Protein AF-A0A915NLL9-F1 (afdb_monomer_lite)

pLDDT: mean 77.81, std 23.61, range [23.92, 98.62]

Structure (mmCIF, N/CA/C/O backbone):
data_AF-A0A915NLL9-F1
#
_entry.id   AF-A0A915NLL9-F1
#
loop_
_atom_site.group_PDB
_atom_site.id
_atom_site.type_symbol
_atom_site.label_atom_id
_atom_site.label_alt_id
_atom_site.label_comp_id
_atom_site.label_asym_id
_atom_site.label_entity_id
_atom_site.label_seq_id
_atom_site.pdbx_PDB_ins_code
_atom_site.Cartn_x
_atom_site.Cartn_y
_atom_site.Cartn_z
_atom_site.occupancy
_atom_site.B_iso_or_equiv
_atom_site.auth_seq_id
_atom_site.auth_comp_id
_atom_site.auth_asym_id
_atom_site.auth_atom_id
_atom_site.pdbx_PDB_model_num
ATOM 1 N N . MET A 1 1 ? -22.994 4.790 -4.830 1.00 31.86 1 MET A N 1
ATOM 2 C CA . MET A 1 1 ? -24.290 5.091 -5.471 1.00 31.86 1 MET A CA 1
ATOM 3 C C . MET A 1 1 ? -25.435 4.976 -4.451 1.00 31.86 1 MET A C 1
ATOM 5 O O . MET A 1 1 ? -25.634 3.902 -3.894 1.00 31.86 1 MET A O 1
ATOM 9 N N . HIS A 1 2 ? -26.167 6.052 -4.128 1.00 30.44 2 HIS A N 1
ATOM 10 C CA . HIS A 1 2 ? -27.391 5.941 -3.313 1.00 30.44 2 HIS A CA 1
ATOM 11 C C . HIS A 1 2 ? -28.556 5.554 -4.231 1.00 30.44 2 HIS A C 1
ATOM 13 O O . HIS A 1 2 ? -29.326 6.397 -4.678 1.00 30.44 2 HIS A O 1
ATOM 19 N N . LEU A 1 3 ? -28.643 4.265 -4.561 1.00 40.38 3 LEU A N 1
ATOM 20 C CA . LEU A 1 3 ? -29.775 3.750 -5.322 1.00 40.38 3 LEU A CA 1
ATOM 21 C C . LEU A 1 3 ? -31.042 3.828 -4.454 1.00 40.38 3 LEU A C 1
ATOM 23 O O . LEU A 1 3 ? -30.999 3.442 -3.277 1.00 40.38 3 LEU A O 1
ATOM 27 N N . PRO A 1 4 ? -32.177 4.301 -4.995 1.00 40.59 4 PRO A N 1
ATOM 28 C CA . PRO A 1 4 ? -33.459 4.158 -4.331 1.00 40.59 4 PRO A CA 1
ATOM 29 C C . PRO A 1 4 ? -33.800 2.663 -4.301 1.00 40.59 4 PRO A C 1
ATOM 31 O O . PRO A 1 4 ? -34.343 2.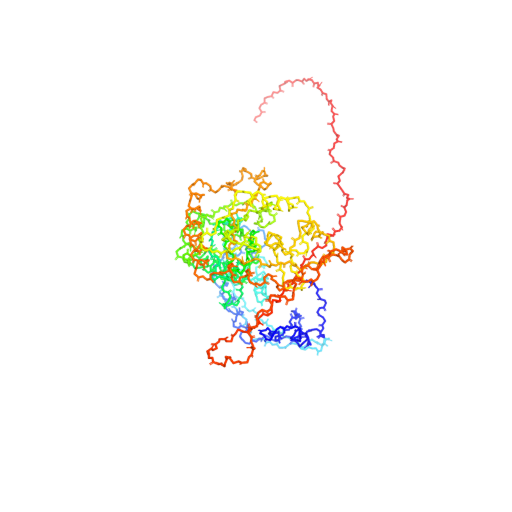111 -5.248 1.00 40.59 4 PRO A O 1
ATOM 34 N N . MET A 1 5 ? -33.423 1.988 -3.214 1.00 51.41 5 MET A N 1
ATOM 35 C CA . MET A 1 5 ? -33.757 0.583 -2.975 1.00 51.41 5 MET A CA 1
ATOM 36 C C . MET A 1 5 ? -35.245 0.470 -2.641 1.00 51.41 5 MET A C 1
ATOM 38 O O . MET A 1 5 ? -35.632 0.443 -1.468 1.00 51.41 5 MET A O 1
ATOM 42 N N . ASP A 1 6 ? -36.093 0.500 -3.661 1.00 63.72 6 ASP A N 1
ATOM 43 C CA . ASP A 1 6 ? -37.508 0.182 -3.520 1.00 63.72 6 ASP A CA 1
ATOM 44 C C . ASP A 1 6 ? -37.717 -1.316 -3.221 1.00 63.72 6 ASP A C 1
ATOM 46 O O . ASP A 1 6 ? -36.783 -2.121 -3.243 1.00 63.72 6 ASP A O 1
ATOM 50 N N . GLN A 1 7 ? -38.946 -1.687 -2.856 1.00 59.84 7 GLN A N 1
ATOM 51 C CA . GLN A 1 7 ? -39.270 -3.061 -2.461 1.00 59.84 7 GLN A CA 1
ATOM 52 C C . GLN A 1 7 ? -39.053 -4.056 -3.613 1.00 59.84 7 GLN A C 1
ATOM 54 O O . GLN A 1 7 ? -38.613 -5.178 -3.385 1.00 59.84 7 GLN A O 1
ATOM 59 N N . ASN A 1 8 ? -39.271 -3.616 -4.854 1.00 70.31 8 ASN A N 1
ATOM 60 C CA . ASN A 1 8 ? -39.082 -4.439 -6.042 1.00 70.31 8 ASN A CA 1
ATOM 61 C C . ASN A 1 8 ? -37.606 -4.828 -6.226 1.00 70.31 8 ASN A C 1
ATOM 63 O O . ASN A 1 8 ? -37.298 -5.981 -6.519 1.00 70.31 8 ASN A O 1
ATOM 67 N N . PHE A 1 9 ? -36.685 -3.895 -5.978 1.00 68.00 9 PHE A N 1
ATOM 68 C CA . PHE A 1 9 ? -35.252 -4.177 -6.008 1.00 68.00 9 PHE A CA 1
ATOM 69 C C . PHE A 1 9 ? -34.783 -5.035 -4.822 1.00 68.00 9 PHE A C 1
ATOM 71 O O . PHE A 1 9 ? -33.809 -5.763 -4.942 1.00 68.00 9 PHE A O 1
ATOM 78 N N . ILE A 1 10 ? -35.459 -5.012 -3.674 1.00 62.59 10 ILE A N 1
ATOM 79 C CA . ILE A 1 10 ? -35.134 -5.916 -2.554 1.00 62.59 10 ILE A CA 1
ATOM 80 C C . ILE A 1 10 ? -35.550 -7.354 -2.882 1.00 62.59 10 ILE A C 1
ATOM 82 O O . ILE A 1 10 ? -34.771 -8.284 -2.670 1.00 62.59 10 ILE A O 1
ATOM 86 N N . ASP A 1 11 ? -36.760 -7.521 -3.416 1.00 68.69 11 ASP A N 1
ATOM 87 C CA . ASP A 1 11 ? -37.359 -8.835 -3.654 1.00 68.69 11 ASP A CA 1
ATOM 88 C C . ASP A 1 11 ? -36.765 -9.515 -4.895 1.00 68.69 11 ASP A C 1
ATOM 90 O O . ASP A 1 11 ? -36.474 -10.710 -4.875 1.00 68.69 11 ASP A O 1
ATOM 94 N N . ASN A 1 12 ? -36.523 -8.743 -5.958 1.00 74.44 12 ASN A N 1
ATOM 95 C CA . ASN A 1 12 ? -36.047 -9.258 -7.243 1.00 74.44 12 ASN A CA 1
ATOM 96 C C . ASN A 1 12 ? -34.584 -8.905 -7.537 1.00 74.44 12 ASN A C 1
ATOM 98 O O . ASN A 1 12 ? -33.993 -9.469 -8.456 1.00 74.44 12 ASN A O 1
ATOM 102 N N . GLY A 1 13 ? -33.972 -8.006 -6.759 1.00 71.81 13 GLY A N 1
ATOM 103 C CA . GLY A 1 13 ? -32.576 -7.597 -6.927 1.00 71.81 13 GLY A CA 1
ATOM 104 C C . GLY A 1 13 ? -31.578 -8.743 -6.858 1.00 71.81 13 GLY A C 1
ATOM 105 O O . GLY A 1 13 ? -30.691 -8.758 -7.697 1.00 71.81 13 GLY A O 1
ATOM 106 N N . PRO A 1 14 ? -31.703 -9.738 -5.957 1.00 75.44 14 PRO A N 1
ATOM 107 C CA . PRO A 1 14 ? -30.828 -10.909 -5.982 1.00 75.44 14 PRO A CA 1
ATOM 108 C C . PRO A 1 14 ? -30.837 -11.611 -7.341 1.00 75.44 14 PRO A C 1
ATOM 110 O O . PRO A 1 14 ? -29.780 -11.867 -7.901 1.00 75.44 14 PRO A O 1
ATOM 113 N N . ALA A 1 15 ? -32.019 -11.852 -7.914 1.00 75.94 15 ALA A N 1
ATOM 114 C CA . ALA A 1 15 ? -32.149 -12.487 -9.222 1.00 75.94 15 ALA A CA 1
ATOM 115 C C . ALA A 1 15 ? -31.612 -11.591 -10.353 1.00 75.94 15 ALA A C 1
ATOM 117 O O . ALA A 1 15 ? -30.851 -12.068 -11.185 1.00 75.94 15 ALA A O 1
ATOM 118 N N . LEU A 1 16 ? -31.943 -10.295 -10.346 1.00 75.56 16 LEU A N 1
ATOM 119 C CA . LEU A 1 16 ? -31.490 -9.308 -11.342 1.00 75.56 16 LEU A CA 1
ATOM 120 C C . LEU A 1 16 ? -29.976 -9.040 -11.295 1.00 75.56 16 LEU A C 1
ATOM 122 O O . LEU A 1 16 ? -29.341 -8.772 -12.315 1.00 75.56 16 LEU A O 1
ATOM 126 N N . LEU A 1 17 ? -29.382 -9.090 -10.106 1.00 70.38 17 LEU A N 1
ATOM 127 C CA . LEU A 1 17 ? -27.941 -8.961 -9.930 1.00 70.38 17 LEU A CA 1
ATOM 128 C C . LEU A 1 17 ? -27.253 -10.261 -10.341 1.00 70.38 17 LEU A C 1
ATOM 130 O O . LEU A 1 17 ? -26.280 -10.204 -11.078 1.00 70.38 17 LEU A O 1
ATOM 134 N N . ASN A 1 18 ? -27.798 -11.423 -9.973 1.00 77.94 18 ASN A N 1
ATOM 135 C CA . ASN A 1 18 ? -27.244 -12.721 -10.370 1.00 77.94 18 ASN A CA 1
ATOM 136 C C . ASN A 1 18 ? -27.312 -12.987 -11.878 1.00 77.94 18 ASN A C 1
ATOM 138 O O . ASN A 1 18 ? -26.522 -13.779 -12.367 1.00 77.94 18 ASN A O 1
ATOM 142 N N . THR A 1 19 ? -28.205 -12.339 -12.635 1.00 79.69 19 THR A N 1
ATOM 143 C CA . THR A 1 19 ? -28.173 -12.418 -14.110 1.00 79.69 19 THR A CA 1
ATOM 144 C C . THR A 1 19 ? -27.025 -11.627 -14.734 1.00 79.69 19 THR A C 1
ATOM 146 O O . THR A 1 19 ? -26.742 -11.801 -15.913 1.00 79.69 19 THR A O 1
ATOM 149 N N . SER A 1 20 ? -26.403 -10.735 -13.964 1.00 69.81 20 SER A N 1
ATOM 150 C CA . SER A 1 20 ? -25.378 -9.794 -14.429 1.00 69.81 20 SER A CA 1
ATOM 151 C C . SER A 1 20 ? -24.017 -10.036 -13.763 1.00 69.81 20 SER A C 1
ATOM 153 O O . SER A 1 20 ? -23.067 -9.304 -14.030 1.00 69.81 20 SER A O 1
ATOM 155 N N . LEU A 1 21 ? -23.933 -11.027 -12.869 1.00 62.31 21 LEU A N 1
ATOM 156 C CA . LEU A 1 21 ? -22.743 -11.387 -12.105 1.00 62.31 21 LEU A CA 1
ATOM 157 C C . LEU A 1 21 ? -22.202 -12.751 -12.582 1.00 62.31 21 LEU A C 1
ATOM 159 O O . LEU A 1 21 ? -22.997 -13.607 -12.965 1.00 62.31 21 LEU A O 1
ATOM 163 N N . PRO A 1 22 ? -20.875 -12.961 -12.556 1.00 72.81 22 PRO A N 1
ATOM 164 C CA . PRO A 1 22 ? -20.223 -14.235 -12.829 1.00 72.81 22 PRO A CA 1
ATOM 165 C C . PRO A 1 22 ? -20.751 -15.367 -11.950 1.00 72.81 22 PRO A C 1
ATOM 167 O O . PRO A 1 22 ? -21.199 -15.134 -10.825 1.00 72.81 22 PRO A O 1
ATOM 170 N N . GLU A 1 23 ? -20.660 -16.602 -12.449 1.00 71.75 23 GLU A N 1
ATOM 171 C CA . GLU A 1 23 ? -21.231 -17.795 -11.803 1.00 71.75 23 GLU A CA 1
ATOM 172 C C . GLU A 1 23 ? -20.678 -18.069 -10.391 1.00 71.75 23 GLU A C 1
ATOM 174 O O . GLU A 1 23 ? -21.348 -18.703 -9.574 1.00 71.75 23 GLU A O 1
ATOM 179 N N . ASP A 1 24 ? -19.491 -17.556 -10.060 1.00 67.88 24 ASP A N 1
ATOM 180 C CA . ASP A 1 24 ? -18.866 -17.691 -8.743 1.00 67.88 24 ASP A CA 1
ATOM 181 C C . ASP A 1 24 ? -19.357 -16.653 -7.711 1.00 67.88 24 ASP A C 1
ATOM 183 O O . ASP A 1 24 ? -19.088 -16.792 -6.511 1.00 67.88 24 ASP A O 1
ATOM 187 N N . ILE A 1 25 ? -20.128 -15.643 -8.135 1.00 45.41 25 ILE A N 1
ATOM 188 C CA . ILE A 1 25 ? -20.710 -14.616 -7.266 1.00 45.41 25 ILE A CA 1
ATOM 189 C C . ILE A 1 25 ? -22.231 -14.734 -7.265 1.00 45.41 25 ILE A C 1
ATOM 191 O O . ILE A 1 25 ? -22.941 -14.171 -8.095 1.00 45.41 25 ILE A O 1
ATOM 195 N N . HIS A 1 26 ? -22.749 -15.379 -6.221 1.00 65.38 26 HIS A N 1
ATOM 196 C CA . HIS A 1 26 ? -24.176 -15.374 -5.938 1.00 65.38 26 HIS A CA 1
ATOM 197 C C . HIS A 1 26 ? -24.553 -14.353 -4.866 1.00 65.38 26 HIS A C 1
ATOM 199 O O . HIS A 1 26 ? -24.252 -14.478 -3.676 1.00 65.38 26 HIS A O 1
ATOM 205 N N . VAL A 1 27 ? -25.304 -13.343 -5.291 1.00 55.91 27 VAL A N 1
ATOM 206 C CA . VAL A 1 27 ? -26.089 -12.480 -4.419 1.00 55.91 27 VAL A CA 1
ATOM 207 C C . VAL A 1 27 ? -27.308 -13.269 -3.969 1.00 55.91 27 VAL A C 1
ATOM 209 O O . VAL A 1 27 ? -28.311 -13.381 -4.665 1.00 55.91 27 VAL A O 1
ATOM 212 N N . PHE A 1 28 ? -27.225 -13.826 -2.767 1.00 61.91 28 PHE A N 1
ATOM 213 C CA . PHE A 1 28 ? -28.341 -14.555 -2.161 1.00 61.91 28 PHE A CA 1
ATOM 214 C C . PHE A 1 28 ? -29.433 -13.624 -1.617 1.00 61.91 28 PHE A C 1
ATOM 216 O O . PHE A 1 28 ? -30.575 -14.043 -1.451 1.00 61.91 28 PHE A O 1
ATOM 223 N N . ALA A 1 29 ? -29.092 -12.369 -1.299 1.00 53.78 29 ALA A N 1
ATOM 224 C CA . ALA A 1 29 ? -30.0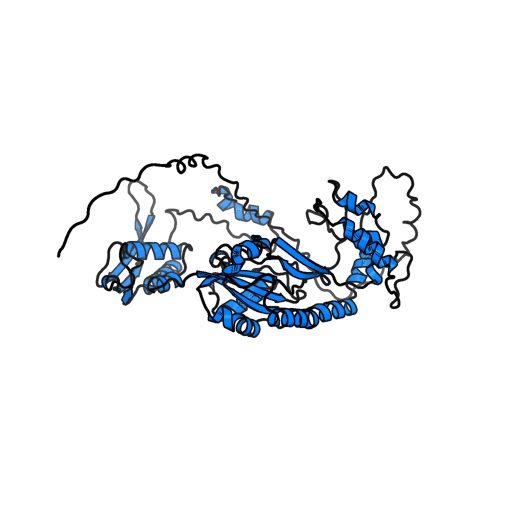41 -11.380 -0.799 1.00 53.78 29 ALA A CA 1
ATOM 225 C C . ALA A 1 29 ? -29.515 -9.947 -0.965 1.00 53.78 29 ALA A C 1
ATOM 227 O O . ALA A 1 29 ? -28.368 -9.656 -0.630 1.00 53.78 29 ALA A O 1
ATOM 228 N N . VAL A 1 30 ? -30.398 -9.031 -1.362 1.00 49.78 30 VAL A N 1
ATOM 229 C CA . VAL A 1 30 ? -30.189 -7.585 -1.293 1.00 49.78 30 VAL A CA 1
ATOM 230 C C . VAL A 1 30 ? -30.987 -7.104 -0.093 1.00 49.78 30 VAL A C 1
ATOM 232 O O . VAL A 1 30 ? -32.208 -7.209 -0.068 1.00 49.78 30 VAL A O 1
ATOM 235 N N . ARG A 1 31 ? -30.314 -6.627 0.957 1.00 50.94 31 ARG A N 1
ATOM 236 C CA . ARG A 1 31 ? -31.000 -6.162 2.168 1.00 50.94 31 ARG A CA 1
ATOM 237 C C . ARG A 1 31 ? -30.916 -4.655 2.272 1.00 50.94 31 ARG A C 1
ATOM 239 O O . ARG A 1 31 ? -29.874 -4.102 2.612 1.00 50.94 31 ARG A O 1
ATOM 246 N N . ARG A 1 32 ? -32.052 -3.986 2.105 1.00 48.94 32 ARG A N 1
ATOM 247 C CA . ARG A 1 32 ? -32.243 -2.683 2.737 1.00 48.94 32 ARG A CA 1
ATOM 248 C C . ARG A 1 32 ? -32.427 -2.943 4.230 1.00 48.94 32 ARG A C 1
ATOM 250 O O . ARG A 1 32 ? -33.261 -3.760 4.614 1.00 48.94 32 ARG A O 1
ATOM 257 N N . VAL A 1 33 ? -31.666 -2.265 5.089 1.00 51.03 33 VAL A N 1
ATOM 258 C CA . VAL A 1 33 ? -31.931 -2.277 6.538 1.00 51.03 33 VAL A CA 1
ATOM 259 C C . VAL A 1 33 ? -33.170 -1.412 6.789 1.00 51.03 33 VAL A C 1
ATOM 261 O O . VAL A 1 33 ? -33.088 -0.304 7.312 1.00 51.03 33 VAL A O 1
ATOM 264 N N . VAL A 1 34 ? -34.334 -1.880 6.338 1.00 53.16 34 VAL A N 1
ATOM 265 C CA . VAL A 1 34 ? -35.615 -1.262 6.670 1.00 53.16 34 VAL A CA 1
ATOM 266 C C . VAL A 1 34 ? -35.916 -1.664 8.102 1.00 53.16 34 VAL A C 1
ATOM 268 O O . VAL A 1 34 ? -35.993 -2.845 8.435 1.00 53.16 34 VAL A O 1
ATOM 271 N N . THR A 1 35 ? -36.047 -0.672 8.976 1.00 61.28 35 THR A N 1
ATOM 272 C CA . THR A 1 35 ? -36.610 -0.928 10.301 1.00 61.28 35 THR A CA 1
ATOM 273 C C . THR A 1 35 ? -38.101 -1.145 10.092 1.00 61.28 35 THR A C 1
ATOM 275 O O . THR A 1 35 ? -38.807 -0.186 9.799 1.00 61.28 35 THR A O 1
ATOM 278 N N . SER A 1 36 ? -38.552 -2.393 10.177 1.00 75.25 36 SER A N 1
ATOM 279 C CA . SER A 1 36 ? -39.968 -2.755 10.088 1.00 75.25 36 SER A CA 1
ATOM 280 C C . SER A 1 36 ? -40.488 -3.159 11.465 1.00 75.25 36 SER A C 1
ATOM 282 O O . SER A 1 36 ? -39.764 -3.773 12.252 1.00 75.25 36 SER A O 1
ATOM 284 N N . ASP A 1 37 ? -41.745 -2.828 11.750 1.00 77.62 37 ASP A N 1
ATOM 285 C CA . ASP A 1 37 ? -42.474 -3.279 12.937 1.00 77.62 37 ASP A CA 1
ATOM 286 C C . ASP A 1 37 ? -42.872 -4.770 12.869 1.00 77.62 37 ASP A C 1
ATOM 288 O O . ASP A 1 37 ? -43.285 -5.363 13.869 1.00 77.62 37 ASP A O 1
ATOM 292 N N . GLU A 1 38 ? -42.649 -5.412 11.719 1.00 83.50 38 GLU A N 1
ATOM 293 C CA . GLU A 1 38 ? -42.822 -6.851 11.485 1.00 83.50 38 GLU A CA 1
ATOM 294 C C . GLU A 1 38 ? -41.612 -7.691 11.924 1.00 83.50 38 GLU A C 1
ATOM 296 O O . GLU A 1 38 ? -41.718 -8.910 12.048 1.00 83.50 38 GLU A O 1
ATOM 301 N N . TYR A 1 39 ? -40.463 -7.063 12.199 1.00 86.06 39 TYR A N 1
ATOM 302 C CA . TYR A 1 39 ? -39.264 -7.778 12.635 1.00 86.06 39 TYR A CA 1
ATOM 303 C C . TYR A 1 39 ? -39.498 -8.520 13.958 1.00 86.06 39 TYR A C 1
ATOM 305 O O . TYR A 1 39 ? -40.123 -7.984 14.877 1.00 86.06 39 TYR A O 1
ATOM 313 N N . ARG A 1 40 ? -38.960 -9.740 14.057 1.00 90.75 40 ARG A N 1
ATOM 314 C CA . ARG A 1 40 ? -38.959 -10.557 15.276 1.00 90.75 40 ARG A CA 1
ATOM 315 C C . ARG A 1 40 ? -37.536 -10.970 15.626 1.00 90.75 40 ARG A C 1
ATOM 317 O O . ARG A 1 40 ? -36.803 -11.464 14.766 1.00 90.75 40 ARG A O 1
ATOM 324 N N . ILE A 1 41 ? -37.116 -10.733 16.864 1.00 92.12 41 ILE A N 1
ATOM 325 C CA . ILE A 1 41 ? -35.766 -11.056 17.321 1.00 92.12 41 ILE A CA 1
ATOM 326 C C . ILE A 1 41 ? -35.623 -12.569 17.525 1.00 92.12 41 ILE A C 1
ATOM 328 O O . ILE A 1 41 ? -36.431 -13.208 18.192 1.00 92.12 41 ILE A O 1
ATOM 332 N N . SER A 1 42 ? -34.582 -13.167 16.941 1.00 93.62 42 SER A N 1
ATOM 333 C CA . SER A 1 42 ? -34.328 -14.601 17.102 1.00 93.62 42 SER A CA 1
ATOM 334 C C . SER A 1 42 ? -33.713 -14.918 18.475 1.00 93.62 42 SER A C 1
ATOM 336 O O . SER A 1 42 ? -32.985 -14.080 19.018 1.00 93.62 42 SER A O 1
ATOM 338 N N . PRO A 1 43 ? -33.901 -16.141 19.013 1.00 94.00 43 PRO A N 1
ATOM 339 C CA . PRO A 1 43 ? -33.285 -16.558 20.277 1.00 94.00 43 PRO A CA 1
ATOM 340 C C . PRO A 1 43 ? -31.762 -16.384 20.299 1.00 94.00 43 PRO A C 1
ATOM 342 O O . PRO A 1 43 ? -31.214 -15.842 21.253 1.00 94.00 43 PRO A O 1
ATOM 345 N N . LYS A 1 44 ? -31.086 -16.731 19.195 1.00 92.56 44 LYS A N 1
ATOM 346 C CA . LYS A 1 44 ? -29.642 -16.511 19.024 1.00 92.56 44 LYS A CA 1
ATOM 347 C C . LYS A 1 44 ? -29.259 -15.035 19.181 1.00 92.56 44 LYS A C 1
ATOM 349 O O . LYS A 1 44 ? -28.266 -14.705 19.815 1.00 92.56 44 LYS A O 1
ATOM 354 N N . ARG A 1 45 ? -30.063 -14.122 18.633 1.00 91.56 45 ARG A N 1
ATOM 355 C CA . ARG A 1 45 ? -29.786 -12.683 18.717 1.00 91.56 45 ARG A CA 1
ATOM 356 C C . ARG A 1 45 ? -30.075 -12.115 20.113 1.00 91.56 45 ARG A C 1
ATOM 358 O O . ARG A 1 45 ? -29.465 -11.121 20.497 1.00 91.56 45 ARG A O 1
ATOM 365 N N . ILE A 1 46 ? -30.974 -12.741 20.880 1.00 95.38 46 ILE A N 1
ATOM 366 C CA . ILE A 1 46 ? -31.166 -12.452 22.312 1.00 95.38 46 ILE A CA 1
ATOM 367 C C . ILE A 1 46 ? -29.948 -12.913 23.123 1.00 95.38 46 ILE A C 1
ATOM 369 O O . ILE A 1 46 ? -29.521 -12.199 24.027 1.00 95.38 46 ILE A O 1
ATOM 373 N N . GLU A 1 47 ? -29.372 -14.074 22.804 1.00 93.81 47 GLU A N 1
ATOM 374 C CA . GLU A 1 47 ? -28.137 -14.561 23.432 1.00 93.81 47 GLU A CA 1
ATOM 375 C C . GLU A 1 47 ? -26.972 -13.592 23.181 1.00 93.81 47 GLU A C 1
ATOM 377 O O . GLU A 1 47 ? -26.367 -13.104 24.135 1.00 93.81 47 GLU A O 1
ATOM 382 N N . GLU A 1 48 ? -26.758 -13.186 21.924 1.00 91.69 48 GLU A N 1
ATOM 383 C CA . GLU A 1 48 ? -25.774 -12.159 21.542 1.00 91.69 48 GLU A CA 1
ATOM 384 C C . GLU A 1 48 ? -25.994 -10.831 22.296 1.00 91.69 48 GLU A C 1
ATOM 386 O O . GLU A 1 48 ? -25.046 -10.213 22.793 1.00 91.69 48 GLU A O 1
ATOM 391 N N . LEU A 1 49 ? -27.256 -10.398 22.425 1.00 95.94 49 LEU A N 1
ATOM 392 C CA . LEU A 1 49 ? -27.628 -9.211 23.193 1.00 95.94 49 LEU A CA 1
ATOM 393 C C . LEU A 1 49 ? -27.272 -9.368 24.678 1.00 95.94 49 LEU A C 1
ATOM 395 O O . LEU A 1 49 ? -26.699 -8.451 25.263 1.00 95.94 49 LEU A O 1
ATOM 399 N N . ASN A 1 50 ? -27.596 -10.504 25.296 1.00 96.62 50 ASN A N 1
ATOM 400 C CA . ASN A 1 50 ? -27.311 -10.759 26.708 1.00 96.62 50 ASN A CA 1
ATOM 401 C C . ASN A 1 50 ? -25.808 -10.858 26.993 1.00 96.62 50 ASN A C 1
ATOM 403 O O . ASN A 1 50 ? -25.352 -10.309 27.998 1.00 96.62 50 ASN A O 1
ATOM 407 N N . GLU A 1 51 ? -25.019 -11.459 26.101 1.00 92.94 51 GLU A N 1
ATOM 408 C CA . GLU A 1 51 ? -23.559 -11.432 26.210 1.00 92.94 51 GLU A CA 1
ATOM 409 C C . GLU A 1 51 ? -23.008 -10.002 26.200 1.00 92.94 51 GLU A C 1
ATOM 411 O O . GLU A 1 51 ? -22.132 -9.656 26.995 1.00 92.94 51 GLU A O 1
ATOM 416 N N . LEU A 1 52 ? -23.509 -9.163 25.288 1.00 92.19 52 LEU A N 1
ATOM 417 C CA . LEU A 1 52 ? -23.083 -7.774 25.159 1.00 92.19 52 LEU A CA 1
ATOM 418 C C . LEU A 1 52 ? -23.500 -6.936 26.375 1.00 92.19 52 LEU A C 1
ATOM 420 O O . LEU A 1 52 ? -22.708 -6.144 26.887 1.00 92.19 52 LEU A O 1
ATOM 424 N N . LEU A 1 53 ? -24.726 -7.127 26.867 1.00 97.12 53 LEU A N 1
ATOM 425 C CA . LEU A 1 53 ? -25.206 -6.508 28.101 1.00 97.12 53 LEU A CA 1
ATOM 426 C C . LEU A 1 53 ? -24.331 -6.914 29.297 1.00 97.12 53 LEU A C 1
ATOM 428 O O . LEU A 1 53 ? -23.997 -6.064 30.126 1.00 97.12 53 LEU A O 1
ATOM 432 N N . GLY A 1 54 ? -23.894 -8.175 29.344 1.00 95.44 54 GLY A N 1
ATOM 433 C CA . GLY A 1 54 ? -22.997 -8.710 30.367 1.00 95.44 54 GLY A CA 1
ATOM 434 C C . GLY A 1 54 ? -21.691 -7.926 30.527 1.00 95.44 54 GLY A C 1
ATOM 435 O O . GLY A 1 54 ? -21.184 -7.817 31.641 1.00 95.44 54 GLY A O 1
ATOM 436 N N . CYS A 1 55 ? -21.189 -7.280 29.466 1.00 93.69 55 CYS A N 1
ATOM 437 C CA . CYS A 1 55 ? -19.983 -6.446 29.525 1.00 93.69 55 CYS A CA 1
ATOM 438 C C . CYS A 1 55 ? -20.111 -5.230 30.462 1.00 93.69 55 CYS A C 1
ATOM 440 O O . CYS A 1 55 ? -19.096 -4.675 30.882 1.00 93.69 55 CYS A O 1
ATOM 442 N N . TYR A 1 56 ? -21.333 -4.802 30.793 1.00 97.19 56 TYR A N 1
ATOM 443 C CA . TYR A 1 56 ? -21.569 -3.702 31.728 1.00 97.19 56 TYR A CA 1
ATOM 444 C C . TYR A 1 56 ? -21.566 -4.126 33.196 1.00 97.19 56 TYR A C 1
ATOM 446 O O . TYR A 1 56 ? -21.455 -3.254 34.057 1.00 97.19 56 TYR A O 1
ATOM 454 N N . VAL A 1 57 ? -21.713 -5.423 33.490 1.00 97.31 57 VAL A N 1
ATOM 455 C CA . VAL A 1 57 ? -21.770 -5.944 34.862 1.00 97.31 57 VAL A CA 1
ATOM 456 C C . VAL A 1 57 ? -20.432 -5.704 35.565 1.00 97.31 57 VAL A C 1
ATOM 458 O O . VAL A 1 57 ? -19.361 -5.853 34.977 1.00 97.31 57 VAL A O 1
ATOM 461 N N . GLY A 1 58 ? -20.495 -5.311 36.837 1.00 96.81 58 GLY A N 1
ATOM 462 C CA . GLY A 1 58 ? -19.335 -4.965 37.652 1.00 96.81 58 GLY A CA 1
ATOM 463 C C . GLY A 1 58 ? -19.154 -3.460 37.851 1.00 96.81 58 GLY A C 1
ATOM 464 O O . GLY A 1 58 ? -20.054 -2.657 37.598 1.00 96.81 58 GLY A O 1
ATOM 465 N N . SER A 1 59 ? -17.987 -3.092 38.381 1.00 96.69 59 SER A N 1
ATOM 466 C CA . SER A 1 59 ? -17.619 -1.711 38.707 1.00 96.69 59 SER A CA 1
ATOM 467 C C . SER A 1 59 ? -16.789 -1.089 37.585 1.00 96.69 59 SER A C 1
ATOM 469 O O . SER A 1 59 ? -15.611 -1.417 37.452 1.00 96.69 59 SER A O 1
ATOM 471 N N . HIS A 1 60 ? -17.348 -0.109 36.873 1.00 95.88 60 HIS A N 1
ATOM 472 C CA . HIS A 1 60 ? -16.685 0.567 35.749 1.00 95.88 60 HIS A CA 1
ATOM 473 C C . HIS A 1 60 ? -16.734 2.092 35.873 1.00 95.88 60 HIS A C 1
ATOM 475 O O . HIS A 1 60 ? -17.502 2.641 36.666 1.00 95.88 60 HIS A O 1
ATOM 481 N N . ASN A 1 61 ? -15.913 2.793 35.085 1.00 94.06 61 ASN A N 1
ATOM 482 C CA . ASN A 1 61 ? -15.969 4.250 34.959 1.00 94.06 61 ASN A CA 1
ATOM 483 C C . ASN A 1 61 ? -16.903 4.642 33.799 1.00 94.06 61 ASN A C 1
ATOM 485 O O . ASN A 1 61 ? -16.557 4.491 32.633 1.00 94.06 61 ASN A O 1
ATOM 489 N N . PHE A 1 62 ? -18.088 5.157 34.119 1.00 95.38 62 PHE A N 1
ATOM 490 C CA . PHE A 1 62 ? -19.147 5.483 33.163 1.00 95.38 62 PHE A CA 1
ATOM 491 C C . PHE A 1 62 ? -19.110 6.943 32.671 1.00 95.38 62 PHE A C 1
ATOM 493 O O . PHE A 1 62 ? -20.135 7.456 32.224 1.00 95.38 62 PHE A O 1
ATOM 500 N N . PHE A 1 63 ? -17.961 7.628 32.704 1.00 92.94 63 PHE A N 1
ATOM 501 C CA . PHE A 1 63 ? -17.857 9.047 32.312 1.00 92.94 63 PHE A CA 1
ATOM 502 C C . PHE A 1 63 ? -18.367 9.330 30.881 1.00 92.94 63 PHE A C 1
ATOM 504 O O . PHE A 1 63 ? -19.062 10.318 30.656 1.00 92.94 63 PHE A O 1
ATOM 511 N N . ASN A 1 64 ? -18.150 8.410 29.930 1.00 91.75 64 ASN A N 1
ATOM 512 C CA . ASN A 1 64 ? -18.677 8.508 28.557 1.00 91.75 64 ASN A CA 1
ATOM 513 C C . ASN A 1 64 ? -20.211 8.341 28.459 1.00 91.75 64 ASN A C 1
ATOM 515 O O . ASN A 1 64 ? -20.833 8.717 27.459 1.00 91.75 64 ASN A O 1
ATOM 519 N N . TYR A 1 65 ? -20.841 7.801 29.503 1.00 94.75 65 TYR A N 1
ATOM 520 C CA . TYR A 1 65 ? -22.278 7.532 29.583 1.00 94.75 65 TYR A CA 1
ATOM 521 C C . TYR A 1 65 ? -23.056 8.650 30.282 1.00 94.75 65 TYR A C 1
ATOM 523 O O . TYR A 1 65 ? -24.249 8.513 30.523 1.00 94.75 65 TYR A O 1
ATOM 531 N N . THR A 1 66 ? -22.436 9.800 30.519 1.00 93.25 66 THR A N 1
ATOM 532 C CA . THR A 1 66 ? -23.122 11.020 30.956 1.00 93.25 66 THR A CA 1
ATOM 533 C C . THR A 1 66 ? -22.593 12.218 30.171 1.00 93.25 66 THR A C 1
ATOM 535 O O . THR A 1 66 ? -21.767 12.063 29.272 1.00 93.25 66 THR A O 1
ATOM 538 N N . SER A 1 67 ? -23.132 13.402 30.414 1.00 87.25 67 SER A N 1
ATOM 539 C CA . SER A 1 67 ? -22.592 14.674 29.928 1.00 87.25 67 SER A CA 1
ATOM 540 C C . SER A 1 67 ? -21.966 15.434 31.094 1.00 87.25 67 SER A C 1
ATOM 542 O O . SER A 1 67 ? -22.523 15.418 32.189 1.00 87.25 67 SER A O 1
ATOM 544 N N . GLY A 1 68 ? -20.847 16.120 30.848 1.00 83.25 68 GLY A N 1
ATOM 545 C CA . GLY A 1 68 ? -20.250 17.053 31.810 1.00 83.25 68 GLY A CA 1
ATOM 546 C C . GLY A 1 68 ? -19.393 16.434 32.918 1.00 83.25 68 GLY A C 1
ATOM 547 O O . GLY A 1 68 ? -19.020 17.163 33.827 1.00 83.25 68 GLY A O 1
ATOM 548 N N . LEU A 1 69 ? -19.068 15.135 32.857 1.00 86.69 69 LEU A N 1
ATOM 549 C CA . LEU A 1 69 ? -18.081 14.521 33.755 1.00 86.69 69 LEU A CA 1
ATOM 550 C C . LEU A 1 69 ? -16.783 14.208 33.009 1.00 86.69 69 LEU A C 1
ATOM 552 O O . LEU A 1 69 ? -16.806 13.675 31.897 1.00 86.69 69 LEU A O 1
ATOM 556 N N . GLU A 1 70 ? -15.657 14.490 33.656 1.00 85.25 70 GLU A N 1
ATOM 557 C CA . GLU A 1 70 ? -14.335 14.054 33.209 1.00 85.25 70 GLU A CA 1
ATOM 558 C C . GLU A 1 70 ? -14.030 12.629 33.690 1.00 85.25 70 GLU A C 1
ATOM 560 O O . GLU A 1 70 ? -14.635 12.128 34.637 1.00 85.25 70 GLU A O 1
ATOM 565 N N . PHE A 1 71 ? -13.054 11.962 33.067 1.00 86.75 71 PHE A N 1
ATOM 566 C CA . PHE A 1 71 ? -12.649 10.614 33.483 1.00 86.75 71 PHE A CA 1
ATOM 567 C C . PHE A 1 71 ? -12.181 10.549 34.947 1.00 86.75 71 PHE A C 1
ATOM 569 O O . PHE A 1 71 ? -12.411 9.550 35.628 1.00 86.75 71 PHE A O 1
ATOM 576 N N . SER A 1 72 ? -11.482 11.588 35.407 1.00 86.62 72 SER A N 1
ATOM 577 C CA . SER A 1 72 ? -10.936 11.711 36.763 1.00 86.62 72 SER A CA 1
ATOM 578 C C . SER A 1 72 ? -12.021 11.823 37.836 1.00 86.62 72 SER A C 1
ATOM 580 O O . SER A 1 72 ? -11.735 11.588 39.013 1.00 86.62 72 SER A O 1
ATOM 582 N N . ASP A 1 73 ? -13.256 12.149 37.450 1.00 90.06 73 ASP A N 1
ATOM 583 C CA . ASP A 1 73 ? -14.358 12.331 38.378 1.00 90.06 73 ASP A CA 1
ATOM 584 C C . ASP A 1 73 ? -14.788 10.988 38.989 1.00 90.06 73 ASP A C 1
ATOM 586 O O . ASP A 1 73 ? -15.275 10.073 38.316 1.00 90.06 73 ASP A O 1
ATOM 590 N N . GLN A 1 74 ? -14.635 10.860 40.307 1.00 90.94 74 GLN A N 1
ATOM 591 C CA . GLN A 1 74 ? -14.991 9.639 41.033 1.00 90.94 74 GLN A CA 1
ATOM 592 C C . GLN A 1 74 ? -16.494 9.345 40.974 1.00 90.94 74 GLN A C 1
ATOM 594 O O . GLN A 1 74 ? -16.901 8.182 41.051 1.00 90.94 74 GLN A O 1
ATOM 599 N N . THR A 1 75 ? -17.329 10.367 40.768 1.00 92.75 75 THR A N 1
ATOM 600 C CA . THR A 1 75 ? -18.769 10.206 40.571 1.00 92.75 75 THR A CA 1
ATOM 601 C C . THR A 1 75 ? -19.106 9.537 39.239 1.00 92.75 75 THR A C 1
ATOM 603 O O . THR A 1 75 ? -20.248 9.134 39.058 1.00 92.75 75 THR A O 1
ATOM 606 N N . ALA A 1 76 ? -18.154 9.326 38.331 1.00 92.25 76 ALA A N 1
ATOM 607 C CA . ALA A 1 76 ? -18.382 8.517 37.142 1.00 92.25 76 ALA A CA 1
ATOM 608 C C . ALA A 1 76 ? -18.269 7.002 37.413 1.00 92.25 76 ALA A C 1
ATOM 610 O O . ALA A 1 76 ? -18.780 6.199 36.629 1.00 92.25 76 ALA A O 1
ATOM 611 N N . ARG A 1 77 ? -17.652 6.568 38.526 1.00 95.00 77 ARG A N 1
ATOM 612 C CA . ARG A 1 77 ? -17.554 5.136 38.867 1.00 95.00 77 ARG A CA 1
ATOM 613 C C . ARG A 1 77 ? -18.906 4.601 39.331 1.00 95.00 77 ARG A C 1
ATOM 615 O O . ARG A 1 77 ? -19.471 5.085 40.313 1.00 95.00 77 ARG A O 1
ATOM 622 N N . ARG A 1 78 ? -19.446 3.604 38.632 1.00 96.56 78 ARG A N 1
ATOM 623 C CA . ARG A 1 78 ? -20.750 2.995 38.935 1.00 96.56 78 ARG A CA 1
ATOM 624 C C . ARG A 1 78 ? -20.671 1.481 38.870 1.00 96.56 78 ARG A C 1
ATOM 626 O O . ARG A 1 78 ? -19.809 0.924 38.195 1.00 96.56 78 ARG A O 1
ATOM 633 N N . VAL A 1 79 ? -21.590 0.839 39.584 1.00 97.69 79 VAL A N 1
ATOM 634 C CA . VAL A 1 79 ? -21.672 -0.617 39.680 1.00 97.69 79 VAL A CA 1
ATOM 635 C C . VAL A 1 79 ? -22.991 -1.087 39.092 1.00 97.69 79 VAL A C 1
ATOM 637 O O . VAL A 1 79 ? -24.061 -0.713 39.585 1.00 97.69 79 VAL A O 1
ATOM 640 N N . ILE A 1 80 ? -22.910 -1.921 38.059 1.00 98.25 80 ILE A N 1
ATOM 641 C CA . ILE A 1 80 ? -24.052 -2.674 37.541 1.00 98.25 80 ILE A CA 1
ATOM 642 C C . ILE A 1 80 ? -24.011 -4.055 38.185 1.00 98.25 80 ILE A C 1
ATOM 644 O O . ILE A 1 80 ? -23.038 -4.790 38.047 1.00 98.25 80 ILE A O 1
ATOM 648 N N . LEU A 1 81 ? -25.064 -4.388 38.922 1.00 97.19 81 LEU A N 1
ATOM 649 C CA . LEU A 1 81 ? -25.192 -5.656 39.635 1.00 97.19 81 LEU A CA 1
ATOM 650 C C . LEU A 1 81 ? -25.714 -6.754 38.708 1.00 97.19 81 LEU A C 1
ATOM 652 O O . LEU A 1 81 ? -25.251 -7.886 38.772 1.00 97.19 81 LEU A O 1
ATOM 656 N N . SER A 1 82 ? -26.675 -6.421 37.847 1.00 98.12 82 SER A N 1
ATOM 657 C CA . SER A 1 82 ? -27.172 -7.327 36.816 1.00 98.12 82 SER A CA 1
ATOM 658 C C . SER A 1 82 ? -27.825 -6.554 35.676 1.00 98.12 82 SER A C 1
ATOM 660 O O . SER A 1 82 ? -28.371 -5.464 35.874 1.00 98.12 82 SER A O 1
ATOM 662 N N . ILE A 1 83 ? -27.784 -7.124 34.477 1.00 98.06 83 ILE A N 1
ATOM 663 C CA . ILE A 1 83 ? -28.481 -6.605 33.306 1.00 98.06 83 ILE A CA 1
ATOM 664 C C . ILE A 1 83 ? -28.819 -7.757 32.364 1.00 98.06 83 ILE A C 1
ATOM 666 O O . ILE A 1 83 ? -27.940 -8.538 32.017 1.00 98.06 83 ILE A O 1
ATOM 670 N N . THR A 1 84 ? -30.090 -7.885 31.993 1.00 97.06 84 THR A N 1
ATOM 671 C CA . THR A 1 84 ? -30.582 -8.995 31.164 1.00 97.06 84 THR A CA 1
ATOM 672 C C . THR A 1 84 ? -31.755 -8.548 30.300 1.00 97.06 84 THR A C 1
ATOM 674 O O . THR A 1 84 ? -32.631 -7.816 30.768 1.00 97.06 84 THR A O 1
ATOM 677 N N . ALA A 1 85 ? -31.802 -9.009 29.057 1.00 97.00 85 ALA A N 1
ATOM 678 C CA . ALA A 1 85 ? -32.996 -8.988 28.226 1.00 97.00 85 ALA A CA 1
ATOM 679 C C . ALA A 1 85 ? -33.914 -10.158 28.613 1.00 97.00 85 ALA A C 1
ATOM 681 O O . ALA A 1 85 ? -33.462 -11.299 28.700 1.00 97.00 85 ALA A O 1
ATOM 682 N N . GLU A 1 86 ? -35.181 -9.858 28.881 1.00 95.31 86 GLU A N 1
ATOM 683 C CA . GLU A 1 86 ? -36.228 -10.852 29.139 1.00 95.31 86 GLU A CA 1
ATOM 684 C C . GLU A 1 86 ? -36.795 -11.414 27.825 1.00 95.31 86 GLU A C 1
ATOM 686 O O . GLU A 1 86 ? -36.359 -11.025 26.747 1.00 95.31 86 GLU A O 1
ATOM 691 N N . GLU A 1 87 ? -37.762 -12.329 27.892 1.00 94.31 87 GLU A N 1
ATOM 692 C CA . GLU A 1 87 ? -38.407 -12.861 26.687 1.00 94.31 87 GLU A CA 1
ATOM 693 C C . GLU A 1 87 ? -39.188 -11.765 25.930 1.00 94.31 87 GLU A C 1
ATOM 695 O O . GLU A 1 87 ? -39.835 -10.916 26.561 1.00 94.31 87 GLU A O 1
ATOM 700 N N . PRO A 1 88 ? -39.128 -11.748 24.584 1.00 96.44 88 PRO A N 1
ATOM 701 C CA . PRO A 1 88 ? -39.899 -10.813 23.781 1.00 96.44 88 PRO A CA 1
ATOM 702 C C . PRO A 1 88 ? -41.396 -11.122 23.877 1.00 96.44 88 PRO A C 1
ATOM 704 O O . PRO A 1 88 ? -41.811 -12.271 24.014 1.00 96.44 88 PRO A O 1
ATOM 707 N N . PHE A 1 89 ? -42.222 -10.087 23.770 1.00 95.44 89 PHE A N 1
ATOM 708 C CA . PHE A 1 89 ? -43.675 -10.209 23.777 1.00 95.44 89 PHE A CA 1
ATOM 709 C C . PHE A 1 89 ? -44.298 -9.312 22.711 1.00 95.44 89 PHE A C 1
ATOM 711 O O . PHE A 1 89 ? -43.771 -8.252 22.373 1.00 95.44 89 PHE A O 1
ATOM 718 N N . LEU A 1 90 ? -45.447 -9.725 22.181 1.00 94.31 90 LEU A N 1
ATOM 719 C CA . LEU A 1 90 ? -46.189 -8.937 21.203 1.00 94.31 90 LEU A CA 1
ATOM 720 C C . LEU A 1 90 ? -47.145 -7.977 21.905 1.00 94.31 90 LEU A C 1
ATOM 722 O O . LEU A 1 90 ? -47.862 -8.356 22.831 1.00 94.31 90 LEU A O 1
ATOM 726 N N . TYR A 1 91 ? -47.200 -6.746 21.414 1.00 92.75 91 TYR A N 1
ATOM 727 C CA . TYR A 1 91 ? -48.223 -5.778 21.776 1.00 92.75 91 TYR A CA 1
ATOM 728 C C . TYR A 1 91 ? -48.908 -5.276 20.511 1.00 92.75 91 TYR A C 1
ATOM 730 O O . TYR A 1 91 ? -48.251 -4.875 19.551 1.00 92.75 91 TYR A O 1
ATOM 738 N N . THR A 1 92 ? -50.237 -5.302 20.515 1.00 90.50 92 THR A N 1
ATOM 739 C CA . THR A 1 92 ? -51.042 -4.769 19.415 1.00 90.50 92 THR A CA 1
ATOM 740 C C . THR A 1 92 ? -51.630 -3.444 19.857 1.00 90.50 92 THR A C 1
ATOM 742 O O . THR A 1 92 ? -52.429 -3.396 20.792 1.00 90.50 92 THR A O 1
ATOM 745 N N . ASP A 1 93 ? -51.210 -2.372 19.194 1.00 83.75 93 ASP A N 1
ATOM 746 C CA . ASP A 1 93 ? -51.741 -1.040 19.453 1.00 83.75 93 ASP A CA 1
ATOM 747 C C . ASP A 1 93 ? -53.185 -0.928 18.917 1.00 83.75 93 ASP A C 1
ATOM 749 O O . ASP A 1 93 ? -53.428 -1.296 17.760 1.00 83.75 93 ASP A O 1
ATOM 753 N N . PRO A 1 94 ? -54.145 -0.408 19.709 1.00 86.38 94 PRO A N 1
ATOM 754 C CA . PRO A 1 94 ? -55.545 -0.298 19.294 1.00 86.38 94 PRO A CA 1
ATOM 755 C C . PRO A 1 94 ? -55.778 0.580 18.057 1.00 86.38 94 PRO A C 1
ATOM 757 O O . PRO A 1 94 ? -56.825 0.461 17.428 1.00 86.38 94 PRO A O 1
ATOM 760 N N . VAL A 1 95 ? -54.837 1.468 17.715 1.00 83.31 95 VAL A N 1
ATOM 761 C CA . VAL A 1 95 ? -54.951 2.392 16.577 1.00 83.31 95 VAL A CA 1
ATOM 762 C C . VAL A 1 95 ? -54.281 1.812 15.333 1.00 83.31 95 VAL A C 1
ATOM 764 O O . VAL A 1 95 ? -54.841 1.878 14.243 1.00 83.31 95 VAL A O 1
ATOM 767 N N . ARG A 1 96 ? -53.087 1.228 15.473 1.00 76.44 96 ARG A N 1
ATOM 768 C CA . ARG A 1 96 ? -52.330 0.660 14.344 1.00 76.44 96 ARG A CA 1
ATOM 769 C C . ARG A 1 96 ? -52.812 -0.722 13.923 1.00 76.44 96 ARG A C 1
ATOM 771 O O . ARG A 1 96 ? -52.524 -1.121 12.799 1.00 76.44 96 ARG A O 1
ATOM 778 N N . LEU A 1 97 ? -53.494 -1.453 14.811 1.00 82.62 97 LEU A N 1
ATOM 779 C CA . LEU A 1 97 ? -54.024 -2.809 14.588 1.00 82.62 97 LEU A CA 1
ATOM 780 C C . LEU A 1 97 ? -52.980 -3.840 14.110 1.00 82.62 97 LEU A C 1
ATOM 782 O O . LEU A 1 97 ? -53.339 -4.934 13.679 1.00 82.62 97 LEU A O 1
ATOM 786 N N . LYS A 1 98 ? -51.685 -3.515 14.202 1.00 83.12 98 LYS A N 1
ATOM 787 C CA . LYS A 1 98 ? -50.562 -4.387 13.851 1.00 83.12 98 LYS A CA 1
ATOM 788 C C . LYS A 1 98 ? -49.768 -4.750 15.110 1.00 83.12 98 LYS A C 1
ATOM 790 O O . LYS A 1 98 ? -49.483 -3.856 15.914 1.00 83.12 98 LYS A O 1
ATOM 795 N N . PRO A 1 99 ? -49.403 -6.031 15.301 1.00 88.19 99 PRO A N 1
ATOM 796 C CA . PRO A 1 99 ? -48.597 -6.450 16.437 1.00 88.19 99 PRO A CA 1
ATOM 797 C C . PRO A 1 99 ? -47.141 -6.012 16.254 1.00 88.19 99 PRO A C 1
ATOM 799 O O . PRO A 1 99 ? -46.493 -6.366 15.267 1.00 88.19 99 PRO A O 1
ATOM 802 N N . VAL A 1 100 ? -46.614 -5.303 17.247 1.00 90.44 100 VAL A N 1
ATOM 803 C CA . VAL A 1 100 ? -45.200 -4.934 17.350 1.00 90.44 100 VAL A CA 1
ATOM 804 C C . VAL A 1 100 ? -44.568 -5.768 18.455 1.00 90.44 100 VAL A C 1
ATOM 806 O O . VAL A 1 100 ? -45.153 -5.941 19.527 1.00 90.44 100 VAL A O 1
ATOM 809 N N . GLU A 1 101 ? -43.384 -6.308 18.196 1.00 93.12 101 GLU A N 1
ATOM 810 C CA . GLU A 1 101 ? -42.633 -7.048 19.204 1.00 93.12 101 GLU A CA 1
ATOM 811 C C . GLU A 1 101 ? -41.851 -6.095 20.108 1.00 93.12 101 GLU A C 1
ATOM 813 O O . GLU A 1 101 ? -41.132 -5.207 19.647 1.00 93.12 101 GLU A O 1
ATOM 818 N N . PHE A 1 102 ? -41.997 -6.293 21.413 1.00 93.81 102 PHE A N 1
ATOM 819 C CA . PHE A 1 102 ? -41.295 -5.560 22.450 1.00 93.81 102 PHE A CA 1
ATOM 820 C C . PHE A 1 102 ? -40.389 -6.499 23.232 1.00 93.81 102 PHE A C 1
ATOM 822 O O . PHE A 1 102 ? -40.692 -7.669 23.447 1.00 93.81 102 PHE A O 1
ATOM 829 N N . LEU A 1 103 ? -39.284 -5.940 23.712 1.00 95.00 103 LEU A N 1
ATOM 830 C CA . LEU A 1 103 ? -38.316 -6.623 24.553 1.00 95.00 103 LEU A CA 1
ATOM 831 C C . LEU A 1 103 ? -38.052 -5.759 25.782 1.00 95.00 103 LEU A C 1
ATOM 833 O O . LEU A 1 103 ? -37.776 -4.562 25.659 1.00 95.00 103 LEU A O 1
ATOM 837 N N . ARG A 1 104 ? -38.111 -6.357 26.973 1.00 96.69 104 ARG A N 1
ATOM 838 C CA . ARG A 1 104 ? -37.791 -5.657 28.220 1.00 96.69 104 ARG A CA 1
ATOM 839 C C . ARG A 1 104 ? -36.363 -5.976 28.645 1.00 96.69 104 ARG A C 1
ATOM 841 O O . ARG A 1 104 ? -36.032 -7.128 28.893 1.00 96.69 104 ARG A O 1
ATOM 848 N N . ILE A 1 105 ? -35.528 -4.946 28.777 1.00 97.38 105 ILE A N 1
ATOM 849 C CA . ILE A 1 105 ? -34.193 -5.066 29.375 1.00 97.38 105 ILE A CA 1
ATOM 850 C C . ILE A 1 105 ? -34.285 -4.626 30.833 1.00 97.38 105 ILE A C 1
ATOM 852 O O . ILE A 1 105 ? -34.617 -3.476 31.130 1.00 97.38 105 ILE A O 1
ATOM 856 N N . LYS A 1 106 ? -33.993 -5.545 31.751 1.00 97.50 106 LYS A N 1
ATOM 857 C CA . LYS A 1 106 ? -33.999 -5.300 33.190 1.00 97.50 106 LYS A CA 1
ATOM 858 C C . LYS A 1 106 ? -32.583 -5.009 33.658 1.00 97.50 106 LYS A C 1
ATOM 860 O O . LYS A 1 106 ? -31.677 -5.800 33.422 1.00 97.50 106 LYS A O 1
ATOM 865 N N . ILE A 1 107 ? -32.398 -3.877 34.333 1.00 97.69 107 ILE A N 1
ATOM 866 C CA . ILE A 1 107 ? -31.091 -3.400 34.799 1.00 97.69 107 ILE A CA 1
ATOM 867 C C . ILE A 1 107 ? -31.170 -3.147 36.299 1.00 97.69 107 ILE A C 1
ATOM 869 O O . ILE A 1 107 ? -32.041 -2.411 36.764 1.00 97.69 107 ILE A O 1
ATOM 873 N N . ARG A 1 108 ? -30.238 -3.720 37.057 1.00 97.94 108 ARG A N 1
ATOM 874 C CA . ARG A 1 108 ? -30.038 -3.445 38.478 1.00 97.94 108 ARG A CA 1
ATOM 875 C C . ARG A 1 108 ? -28.640 -2.873 38.667 1.00 97.94 108 ARG A C 1
ATOM 877 O O . ARG A 1 108 ? -27.652 -3.543 38.389 1.00 97.94 108 ARG A O 1
ATOM 884 N N . GLY A 1 109 ? -28.552 -1.647 39.164 1.00 96.69 109 GLY A N 1
ATOM 885 C CA . GLY A 1 109 ? -27.297 -0.987 39.526 1.00 96.69 109 GLY A CA 1
ATOM 886 C C . GLY A 1 109 ? -27.378 -0.414 40.936 1.00 96.69 109 GLY A C 1
ATOM 887 O O . GLY A 1 109 ? -28.470 -0.287 41.487 1.00 96.69 109 GLY A O 1
ATOM 888 N N . GLN A 1 110 ? -26.230 -0.089 41.528 1.00 96.38 110 GLN A N 1
ATOM 889 C CA . GLN A 1 110 ? -26.175 0.538 42.855 1.00 96.38 110 GLN A CA 1
ATOM 890 C C . GLN A 1 110 ? -26.703 1.982 42.825 1.00 96.38 110 GLN A C 1
ATOM 892 O O . GLN A 1 110 ? -27.432 2.407 43.715 1.00 96.38 110 GLN A O 1
ATOM 897 N N . SER A 1 111 ? -26.332 2.731 41.791 1.00 95.75 111 SER A N 1
ATOM 898 C CA . SER A 1 111 ? -26.832 4.068 41.475 1.00 95.75 111 SER A CA 1
ATOM 899 C C . SER A 1 111 ? -26.566 4.356 39.996 1.00 95.75 111 SER A C 1
ATOM 901 O O . SER A 1 111 ? -25.778 3.653 39.358 1.00 95.75 111 SER A O 1
ATOM 903 N N . PHE A 1 112 ? -27.217 5.381 39.444 1.00 96.62 112 PHE A N 1
ATOM 904 C CA . PHE A 1 112 ? -27.030 5.797 38.054 1.00 96.62 112 PHE A CA 1
ATOM 905 C C . PHE A 1 112 ? -26.791 7.305 37.968 1.00 96.62 112 PHE A C 1
ATOM 907 O O . PHE A 1 112 ? -27.356 8.068 38.748 1.00 96.62 112 PHE A O 1
ATOM 914 N N . ILE A 1 113 ? -25.948 7.731 37.027 1.00 95.00 113 ILE A N 1
ATOM 915 C CA . ILE A 1 113 ? -25.781 9.147 36.655 1.00 95.00 113 ILE A CA 1
ATOM 916 C C . ILE A 1 113 ? -26.729 9.547 35.522 1.00 95.00 113 ILE A C 1
ATOM 918 O O . ILE A 1 113 ? -27.377 8.700 34.898 1.00 95.00 113 ILE A O 1
ATOM 922 N N . LEU A 1 114 ? -26.810 10.854 35.259 1.00 93.75 114 LEU A N 1
ATOM 923 C CA . LEU A 1 114 ? -27.654 11.425 34.214 1.00 93.75 114 LEU A CA 1
ATOM 924 C C . LEU A 1 114 ? -27.432 10.705 32.873 1.00 93.75 114 LEU A C 1
ATOM 926 O O . LEU A 1 114 ? -26.310 10.551 32.405 1.00 93.75 114 LEU A O 1
ATOM 930 N N . HIS A 1 115 ? -28.525 10.247 32.262 1.00 95.31 115 HIS A N 1
ATOM 931 C CA . HIS A 1 115 ? -28.554 9.546 30.971 1.00 95.31 115 HIS A CA 1
ATOM 932 C C . HIS A 1 115 ? -27.783 8.217 30.873 1.00 95.31 115 HIS A C 1
ATOM 934 O O . HIS A 1 115 ? -27.848 7.599 29.809 1.00 95.31 115 HIS A O 1
ATOM 940 N N . GLN A 1 116 ? -27.153 7.721 31.947 1.00 96.62 116 GLN A N 1
ATOM 941 C CA . GLN A 1 116 ? -26.301 6.523 31.914 1.00 96.62 116 GLN A CA 1
ATOM 942 C C . GLN A 1 116 ? -26.969 5.337 31.224 1.00 96.62 116 GLN A C 1
ATOM 944 O O . GLN A 1 116 ? -26.453 4.826 30.234 1.00 96.62 116 GLN A O 1
ATOM 949 N N . ILE A 1 117 ? -28.159 4.956 31.693 1.00 96.94 117 ILE A N 1
ATOM 950 C CA . ILE A 1 117 ? -28.911 3.823 31.144 1.00 96.94 117 ILE A CA 1
ATOM 951 C C . ILE A 1 117 ? -29.260 4.055 29.670 1.00 96.94 117 ILE A C 1
ATOM 953 O O . ILE A 1 117 ? -29.075 3.165 28.847 1.00 96.94 117 ILE A O 1
ATOM 957 N N . ARG A 1 118 ? -29.727 5.258 29.310 1.00 96.69 118 ARG A N 1
ATOM 958 C CA . ARG A 1 118 ? -30.108 5.575 27.923 1.00 96.69 118 ARG A CA 1
ATOM 959 C C . ARG A 1 118 ? -28.915 5.457 26.980 1.00 96.69 118 ARG A C 1
ATOM 961 O O . ARG A 1 118 ? -29.048 4.864 25.916 1.00 96.69 118 ARG A O 1
ATOM 968 N N . LYS A 1 119 ? -27.752 5.975 27.384 1.00 96.19 119 LYS A N 1
ATOM 969 C CA . LYS A 1 119 ? -26.516 5.848 26.607 1.00 96.19 119 LYS A CA 1
ATOM 970 C C . LYS A 1 119 ? -26.028 4.398 26.545 1.00 96.19 119 LYS A C 1
ATOM 972 O O . LYS A 1 119 ? -25.616 3.980 25.475 1.00 96.19 119 LYS A O 1
ATOM 977 N N . MET A 1 120 ? -26.135 3.616 27.626 1.00 97.12 120 MET A N 1
ATOM 978 C CA . MET A 1 120 ? -25.816 2.178 27.607 1.00 97.12 120 MET A CA 1
ATOM 979 C C . MET A 1 120 ? -26.669 1.435 26.574 1.00 97.12 120 MET A C 1
ATOM 981 O O . MET A 1 120 ? -26.128 0.747 25.714 1.00 97.12 120 MET A O 1
ATOM 985 N N . ILE A 1 121 ? -27.992 1.627 26.605 1.00 97.19 121 ILE A N 1
ATOM 986 C CA . ILE A 1 121 ? -28.903 1.014 25.631 1.00 97.19 121 ILE A CA 1
ATOM 987 C C . ILE A 1 121 ? -28.608 1.509 24.210 1.00 97.19 121 ILE A C 1
ATOM 989 O O . ILE A 1 121 ? -28.562 0.703 23.288 1.00 97.19 121 ILE A O 1
ATOM 993 N N . GLY A 1 122 ? -28.346 2.805 24.026 1.00 94.81 122 GLY A N 1
ATOM 994 C CA . GLY A 1 122 ? -27.960 3.368 22.730 1.00 94.81 122 GLY A CA 1
ATOM 995 C C . GLY A 1 122 ? -26.695 2.727 22.153 1.00 94.81 122 GLY A C 1
ATOM 996 O O . GLY A 1 122 ? -26.696 2.333 20.990 1.00 94.81 122 GLY A O 1
ATOM 997 N N . THR A 1 123 ? -25.653 2.551 22.970 1.00 92.69 123 THR A N 1
ATOM 998 C CA . THR A 1 123 ? -24.412 1.866 22.576 1.00 92.69 123 THR A CA 1
ATOM 999 C C . THR A 1 123 ? -24.672 0.410 22.195 1.00 92.69 123 THR A C 1
ATOM 1001 O O . THR A 1 123 ? -24.222 -0.034 21.144 1.00 92.69 123 THR A O 1
ATOM 1004 N N . VAL A 1 124 ? -25.447 -0.327 22.996 1.00 95.25 124 VAL A N 1
ATOM 1005 C CA . VAL A 1 124 ? -25.822 -1.721 22.697 1.00 95.25 124 VAL A CA 1
ATOM 1006 C C . VAL A 1 124 ? -26.572 -1.817 21.372 1.00 95.25 124 VAL A C 1
ATOM 1008 O O . VAL A 1 124 ? -26.244 -2.659 20.542 1.00 95.25 124 VAL A O 1
ATOM 1011 N N . LEU A 1 125 ? -27.542 -0.931 21.135 1.00 91.94 125 LEU A N 1
ATOM 1012 C CA . LEU A 1 125 ? -28.285 -0.888 19.878 1.00 91.94 125 LEU A CA 1
ATOM 1013 C C . LEU A 1 125 ? -27.379 -0.538 18.694 1.00 91.94 125 LEU A C 1
ATOM 1015 O O . LEU A 1 125 ? -27.508 -1.158 17.642 1.00 91.94 125 LEU A O 1
ATOM 1019 N N . ALA A 1 126 ? -26.450 0.408 18.852 1.00 77.81 126 ALA A N 1
ATOM 1020 C CA . ALA A 1 126 ? -25.477 0.741 17.815 1.00 77.81 126 ALA A CA 1
ATOM 1021 C C . ALA A 1 126 ? -24.605 -0.473 17.452 1.00 77.81 126 ALA A C 1
ATOM 1023 O O . ALA A 1 126 ? -24.422 -0.751 16.269 1.00 77.81 126 ALA A O 1
ATOM 1024 N N . ILE A 1 127 ? -24.154 -1.247 18.447 1.00 78.81 127 ILE A N 1
ATOM 1025 C CA . ILE A 1 127 ? -23.378 -2.478 18.233 1.00 78.81 127 ILE A CA 1
ATOM 1026 C C . ILE A 1 127 ? -24.229 -3.561 17.555 1.00 78.81 127 ILE A C 1
ATOM 1028 O O . ILE A 1 127 ? -23.831 -4.108 16.532 1.00 78.81 127 ILE A O 1
ATOM 1032 N N . MET A 1 128 ? -25.443 -3.821 18.052 1.00 83.88 128 MET A N 1
ATOM 1033 C CA . MET A 1 128 ? -26.367 -4.818 17.485 1.00 83.88 128 MET A CA 1
ATOM 1034 C C . MET A 1 128 ? -26.815 -4.500 16.048 1.00 83.88 128 MET A C 1
ATOM 1036 O O . MET A 1 128 ? -27.320 -5.385 15.345 1.00 83.88 128 MET A O 1
ATOM 1040 N N . ARG A 1 129 ? -26.669 -3.239 15.623 1.00 80.31 129 ARG A N 1
ATOM 1041 C CA . ARG A 1 129 ? -26.930 -2.760 14.258 1.00 80.31 129 ARG A CA 1
ATOM 1042 C C . ARG A 1 129 ? -25.663 -2.611 13.409 1.00 80.31 129 ARG A C 1
ATOM 1044 O O . ARG A 1 129 ? -25.786 -2.240 12.249 1.00 80.31 129 ARG A O 1
ATOM 1051 N N . GLY A 1 130 ? -24.486 -2.923 13.957 1.00 67.94 130 GLY A N 1
ATOM 1052 C CA . GLY A 1 130 ? -23.210 -2.918 13.237 1.00 67.94 130 GLY A CA 1
ATOM 1053 C C . GLY A 1 130 ? -22.550 -1.545 13.082 1.00 67.94 130 GLY A C 1
ATOM 1054 O O . GLY A 1 130 ? -21.620 -1.414 12.299 1.00 67.94 130 GLY A O 1
ATOM 1055 N N . PHE A 1 131 ? -23.005 -0.522 13.811 1.00 61.88 131 PHE A N 1
ATOM 1056 C CA . PHE A 1 131 ? -22.395 0.817 13.792 1.00 61.88 131 PHE A CA 1
ATOM 1057 C C . PHE A 1 131 ? -21.235 0.972 14.787 1.00 61.88 131 PHE A C 1
ATOM 1059 O O . PHE A 1 131 ? -20.512 1.964 14.746 1.00 61.88 131 PHE A O 1
ATOM 1066 N N . MET A 1 132 ? -21.094 0.031 15.721 1.00 69.12 132 MET A N 1
ATOM 1067 C CA . MET A 1 132 ? -20.052 -0.002 16.749 1.00 69.12 132 MET A CA 1
ATOM 1068 C C . MET A 1 132 ? -19.640 -1.453 17.017 1.00 69.12 132 MET A C 1
ATOM 1070 O O . MET A 1 132 ? -20.390 -2.380 16.709 1.00 69.12 132 MET A O 1
ATOM 1074 N N . TYR A 1 133 ? -18.487 -1.662 17.648 1.00 71.62 133 TYR A N 1
ATOM 1075 C CA . TYR A 1 133 ? -17.981 -2.995 17.970 1.00 71.62 133 TYR A CA 1
ATOM 1076 C C . TYR A 1 133 ? -18.179 -3.354 19.445 1.00 71.62 133 TYR A C 1
ATOM 1078 O O . TYR A 1 133 ? -18.163 -2.493 20.323 1.00 71.62 133 TYR A O 1
ATOM 1086 N N . LYS A 1 134 ? -18.285 -4.656 19.756 1.00 77.12 134 LYS A N 1
ATOM 1087 C CA . LYS A 1 134 ? -18.360 -5.163 21.147 1.00 77.12 134 LYS A CA 1
ATOM 1088 C C . LYS A 1 134 ? -17.183 -4.662 22.000 1.00 77.12 134 LYS A C 1
ATOM 1090 O O . LYS A 1 134 ? -17.369 -4.294 23.159 1.00 77.12 134 LYS A O 1
ATOM 1095 N N . SER A 1 135 ? -15.989 -4.555 21.406 1.00 75.12 135 SER A N 1
ATOM 1096 C CA . SER A 1 135 ? -14.777 -4.035 22.056 1.00 75.12 135 SER A CA 1
ATOM 1097 C C . SER A 1 135 ? -14.867 -2.551 22.457 1.00 75.12 135 SER A C 1
ATOM 1099 O O . SER A 1 135 ? -14.160 -2.120 23.373 1.00 75.12 135 SER A O 1
ATOM 1101 N N . ASP A 1 136 ? -15.773 -1.767 21.860 1.00 78.25 136 ASP A N 1
ATOM 1102 C CA . ASP A 1 136 ? -15.983 -0.363 22.233 1.00 78.25 136 ASP A CA 1
ATOM 1103 C C . ASP A 1 136 ? -16.581 -0.195 23.629 1.00 78.25 136 ASP A C 1
ATOM 1105 O O . ASP A 1 136 ? -16.313 0.819 24.276 1.00 78.25 136 ASP A O 1
ATOM 1109 N N . VAL A 1 137 ? -17.324 -1.186 24.138 1.00 88.25 137 VAL A N 1
ATOM 1110 C CA . VAL A 1 137 ? -17.849 -1.146 25.512 1.00 88.25 137 VAL A CA 1
ATOM 1111 C C . VAL A 1 137 ? -16.694 -1.129 26.511 1.00 88.25 137 VAL A C 1
ATOM 1113 O O . VAL A 1 137 ? -16.617 -0.222 27.336 1.00 88.25 137 VAL A O 1
ATOM 1116 N N . ALA A 1 138 ? -15.735 -2.048 26.390 1.00 84.06 138 ALA A N 1
ATOM 1117 C CA . ALA A 1 138 ? -14.574 -2.085 27.279 1.00 84.06 138 ALA A CA 1
ATOM 1118 C C . ALA A 1 138 ? -13.732 -0.800 27.174 1.00 84.06 138 ALA A C 1
ATOM 1120 O O . ALA A 1 138 ? -13.373 -0.199 28.188 1.00 84.06 138 ALA A O 1
ATOM 1121 N N . ARG A 1 139 ? -13.484 -0.318 25.946 1.00 79.94 139 ARG A N 1
ATOM 1122 C CA . ARG A 1 139 ? -12.756 0.943 25.709 1.00 79.94 139 ARG A CA 1
ATOM 1123 C C . ARG A 1 139 ? -13.468 2.156 26.301 1.00 79.94 139 ARG A C 1
ATOM 1125 O O . ARG A 1 139 ? -12.805 3.090 26.748 1.00 79.94 139 ARG A O 1
ATOM 1132 N N . SER A 1 140 ? -14.801 2.153 26.327 1.00 89.25 140 SER A N 1
ATOM 1133 C CA . SER A 1 140 ? -15.596 3.269 26.847 1.00 89.25 140 SER A CA 1
ATOM 1134 C C . SER A 1 140 ? -15.411 3.519 28.348 1.00 89.25 140 SER A C 1
ATOM 1136 O O . SER A 1 140 ? -15.779 4.594 28.820 1.00 89.25 140 SER A O 1
ATOM 1138 N N . PHE A 1 141 ? -14.812 2.578 29.084 1.00 91.25 141 PHE A N 1
ATOM 1139 C CA . PHE A 1 141 ? -14.507 2.727 30.508 1.00 91.25 141 PHE A CA 1
ATOM 1140 C C . PHE A 1 141 ? -13.099 3.269 30.792 1.00 91.25 141 PHE A C 1
ATOM 1142 O O . PHE A 1 141 ? -12.765 3.509 31.951 1.00 91.25 141 PHE A O 1
ATOM 1149 N N . LEU A 1 142 ? -12.257 3.445 29.768 1.00 84.12 142 LEU A N 1
ATOM 1150 C CA . LEU A 1 142 ? -10.846 3.814 29.917 1.00 84.12 142 LEU A CA 1
ATOM 1151 C C . LEU A 1 142 ? -10.616 5.326 29.752 1.00 84.12 142 LEU A C 1
ATOM 1153 O O . LEU A 1 142 ? -11.338 6.004 29.024 1.00 84.12 142 LEU A O 1
ATOM 1157 N N . SER A 1 143 ? -9.572 5.847 30.409 1.00 68.19 143 SER A N 1
ATOM 1158 C CA . SER A 1 143 ? -9.260 7.289 30.505 1.00 68.19 143 SER A CA 1
ATOM 1159 C C . SER A 1 143 ? -8.863 7.962 29.206 1.00 68.19 143 SER A C 1
ATOM 1161 O O . SER A 1 143 ? -8.991 9.176 29.057 1.00 68.19 143 SER A O 1
ATOM 1163 N N . ARG A 1 144 ? -8.365 7.174 28.260 1.00 56.34 144 ARG A N 1
ATOM 1164 C CA . ARG A 1 144 ? -7.920 7.638 26.959 1.00 56.34 144 ARG A CA 1
ATOM 1165 C C . ARG A 1 144 ? -8.491 6.698 25.918 1.00 56.34 144 ARG A C 1
ATOM 1167 O O . ARG A 1 144 ? -8.118 5.529 25.877 1.00 56.34 144 ARG A O 1
ATOM 1174 N N . LYS A 1 145 ? -9.302 7.230 24.999 1.00 59.38 145 LYS A N 1
ATOM 1175 C CA . LYS A 1 145 ? -9.250 6.694 23.635 1.00 59.38 145 LYS A CA 1
ATOM 1176 C C . LYS A 1 145 ? -7.784 6.835 23.217 1.00 59.38 145 LYS A C 1
ATOM 1178 O O . LYS A 1 145 ? -7.272 7.957 23.308 1.00 59.38 145 LYS A O 1
ATOM 1183 N N . PRO A 1 146 ? -7.073 5.752 22.862 1.00 65.75 146 PRO A N 1
ATOM 1184 C CA . PRO A 1 146 ? -5.695 5.896 22.435 1.00 65.75 146 PRO A CA 1
ATOM 1185 C C . PRO A 1 146 ? -5.677 6.894 21.280 1.00 65.75 146 PRO A C 1
ATOM 1187 O O . PRO A 1 146 ? -6.476 6.790 20.345 1.00 65.75 146 PRO A O 1
ATOM 1190 N N . LYS A 1 147 ? -4.848 7.934 21.409 1.00 78.81 147 LYS A N 1
ATOM 1191 C CA . LYS A 1 147 ? -4.784 9.008 20.418 1.00 78.81 147 LYS A CA 1
ATOM 1192 C C . LYS A 1 147 ? -4.414 8.366 19.088 1.00 78.81 147 LYS A C 1
ATOM 1194 O O . LYS A 1 147 ? -3.301 7.871 18.962 1.00 78.81 147 LYS A O 1
ATOM 1199 N N . LYS A 1 148 ? -5.329 8.358 18.119 1.00 86.62 148 LYS A N 1
ATOM 1200 C CA . LYS A 1 148 ? -5.013 7.855 16.783 1.00 86.62 148 LYS A CA 1
ATOM 1201 C C . LYS A 1 148 ? -4.071 8.836 16.086 1.00 86.62 148 LYS A C 1
ATOM 1203 O O . LYS A 1 148 ? -4.302 10.048 16.113 1.00 86.62 148 LYS A O 1
ATOM 1208 N N . VAL A 1 149 ? -3.020 8.325 15.463 1.00 93.75 149 VAL A N 1
ATOM 1209 C CA . VAL A 1 149 ? -2.063 9.089 14.655 1.00 93.75 149 VAL A CA 1
ATOM 1210 C C . VAL A 1 149 ? -1.936 8.447 13.280 1.00 93.75 149 VAL A C 1
ATOM 1212 O O . VAL A 1 149 ? -2.287 7.282 13.091 1.00 93.75 149 VAL A O 1
ATOM 1215 N N . LYS A 1 150 ? -1.514 9.233 12.288 1.00 96.81 150 LYS A N 1
ATOM 1216 C CA . LYS A 1 150 ? -1.292 8.727 10.935 1.00 96.81 150 LYS A CA 1
ATOM 1217 C C . LYS A 1 150 ? 0.133 8.187 10.844 1.00 96.81 150 LYS A C 1
ATOM 1219 O O . LYS A 1 150 ? 1.070 8.850 11.290 1.00 96.81 150 LYS A O 1
ATOM 1224 N N . TYR A 1 151 ? 0.271 7.000 10.276 1.00 98.00 151 TYR A N 1
ATOM 1225 C CA . TYR A 1 151 ? 1.538 6.341 9.997 1.00 98.00 151 TYR A CA 1
ATOM 1226 C C . TYR A 1 151 ? 1.766 6.257 8.491 1.00 98.00 151 TYR A C 1
ATOM 1228 O O . TYR A 1 151 ? 0.802 6.126 7.733 1.00 98.00 151 TYR A O 1
ATOM 1236 N N . ALA A 1 152 ? 3.032 6.311 8.088 1.00 98.25 152 ALA A N 1
ATOM 1237 C CA . ALA A 1 152 ? 3.525 5.887 6.788 1.00 98.25 152 ALA A CA 1
ATOM 1238 C C . ALA A 1 152 ? 4.438 4.670 6.990 1.00 98.25 152 ALA A C 1
ATOM 1240 O O . ALA A 1 152 ? 5.258 4.669 7.908 1.00 98.25 152 ALA A O 1
ATOM 1241 N N . MET A 1 153 ? 4.276 3.651 6.155 1.00 98.50 153 MET A N 1
ATOM 1242 C CA . MET A 1 153 ? 5.035 2.404 6.170 1.00 98.50 153 MET A CA 1
ATOM 1243 C C . MET A 1 153 ? 5.672 2.196 4.801 1.00 98.50 153 MET A C 1
ATOM 1245 O O . MET A 1 153 ? 4.964 2.256 3.797 1.00 98.50 153 MET A O 1
ATOM 1249 N N . LEU A 1 154 ? 6.977 1.946 4.785 1.00 98.62 154 LEU A N 1
ATOM 1250 C CA . LEU A 1 154 ? 7.767 1.615 3.606 1.00 98.62 154 LEU A CA 1
ATOM 1251 C C . LEU A 1 154 ? 7.956 0.100 3.533 1.00 98.62 154 LEU A C 1
ATOM 1253 O O . LEU A 1 154 ? 8.399 -0.513 4.509 1.00 98.62 154 LEU A O 1
ATOM 1257 N N . LEU A 1 155 ? 7.640 -0.485 2.383 1.00 98.38 155 LEU A N 1
ATOM 1258 C CA . LEU A 1 155 ? 7.788 -1.913 2.137 1.00 98.38 155 LEU A CA 1
ATOM 1259 C C . LEU A 1 155 ? 8.239 -2.208 0.703 1.00 98.38 155 LEU A C 1
ATOM 1261 O O . LEU A 1 155 ? 7.912 -1.467 -0.226 1.00 98.38 155 LEU A O 1
ATOM 1265 N N . ALA A 1 156 ? 8.925 -3.334 0.545 1.00 98.31 156 ALA A N 1
ATOM 1266 C CA . ALA A 1 156 ? 9.242 -3.959 -0.729 1.00 98.31 156 ALA A CA 1
ATOM 1267 C C . ALA A 1 156 ? 8.598 -5.345 -0.816 1.00 98.31 156 ALA A C 1
ATOM 1269 O O . ALA A 1 156 ? 8.299 -5.973 0.201 1.00 98.31 156 ALA A O 1
ATOM 1270 N N . TYR A 1 157 ? 8.388 -5.824 -2.035 1.00 97.94 157 TYR A N 1
ATOM 1271 C CA . TYR A 1 157 ? 7.940 -7.181 -2.302 1.00 97.94 157 TYR A CA 1
ATOM 1272 C C . TYR A 1 157 ? 8.304 -7.635 -3.715 1.00 97.94 157 TYR A C 1
ATOM 1274 O O . TYR A 1 157 ? 8.340 -6.844 -4.665 1.00 97.94 157 TYR A O 1
ATOM 1282 N N . GLN A 1 158 ? 8.508 -8.941 -3.855 1.00 96.00 158 GLN A N 1
ATOM 1283 C CA . GLN A 1 158 ? 8.626 -9.620 -5.135 1.00 96.00 158 GLN A CA 1
ATOM 1284 C C . GLN A 1 158 ? 7.237 -10.127 -5.541 1.00 96.00 158 GLN A C 1
ATOM 1286 O O . GLN A 1 158 ? 6.626 -10.941 -4.856 1.00 96.00 158 GLN A O 1
ATOM 1291 N N . GLY A 1 159 ? 6.701 -9.605 -6.643 1.00 93.44 159 GLY A N 1
ATOM 1292 C CA . GLY A 1 159 ? 5.275 -9.724 -6.948 1.00 93.44 159 GLY A CA 1
ATOM 1293 C C . GLY A 1 159 ? 4.814 -11.076 -7.490 1.00 93.44 159 GLY A C 1
ATOM 1294 O O . GLY A 1 159 ? 3.613 -11.330 -7.483 1.00 93.44 159 GLY A O 1
ATOM 1295 N N . GLN A 1 160 ? 5.714 -11.936 -7.985 1.00 89.19 160 GLN A N 1
ATOM 1296 C CA . GLN A 1 160 ? 5.360 -13.078 -8.851 1.00 89.19 160 GLN A CA 1
ATOM 1297 C C . GLN A 1 160 ? 4.304 -14.008 -8.245 1.00 89.19 160 GLN A C 1
ATOM 1299 O O . GLN A 1 160 ? 3.413 -14.456 -8.966 1.00 89.19 160 GLN A O 1
ATOM 1304 N N . ASN A 1 161 ? 4.394 -14.262 -6.941 1.00 91.75 161 ASN A N 1
ATOM 1305 C CA . ASN A 1 161 ? 3.524 -15.185 -6.214 1.00 91.75 161 ASN A CA 1
ATOM 1306 C C . ASN A 1 161 ? 2.154 -14.580 -5.840 1.00 91.75 161 ASN A C 1
ATOM 1308 O O . ASN A 1 161 ? 1.334 -15.258 -5.223 1.00 91.75 161 ASN A O 1
ATOM 1312 N N . TYR A 1 162 ? 1.901 -13.317 -6.195 1.00 94.81 162 TYR A N 1
ATOM 1313 C CA . TYR A 1 162 ? 0.786 -12.532 -5.679 1.00 94.81 162 TYR A CA 1
ATOM 1314 C C . TYR A 1 162 ? -0.102 -11.968 -6.791 1.00 94.81 162 TYR A C 1
ATOM 1316 O O . TYR A 1 162 ? 0.356 -11.546 -7.857 1.00 94.81 162 TYR A O 1
ATOM 1324 N N . PHE A 1 163 ? -1.398 -11.874 -6.502 1.00 94.50 163 PHE A N 1
ATOM 1325 C CA . PHE A 1 163 ? -2.421 -11.260 -7.355 1.00 94.50 163 PHE A CA 1
ATOM 1326 C C . PHE A 1 163 ? -2.469 -9.733 -7.167 1.00 94.50 163 PHE A C 1
ATOM 1328 O O . PHE A 1 163 ? -3.534 -9.123 -7.085 1.00 94.50 163 PHE A O 1
ATOM 1335 N N . GLY A 1 164 ? -1.283 -9.123 -7.091 1.00 94.75 164 GLY A N 1
ATOM 1336 C CA . GLY A 1 164 ? -1.077 -7.686 -6.942 1.00 94.75 164 GLY A CA 1
ATOM 1337 C C . GLY A 1 164 ? -1.006 -7.211 -5.491 1.00 94.75 164 GLY A C 1
ATOM 1338 O O . GLY A 1 164 ? -0.907 -7.995 -4.544 1.00 94.75 164 GLY A O 1
ATOM 1339 N N . MET A 1 165 ? -1.032 -5.888 -5.319 1.00 96.19 165 MET A N 1
ATOM 1340 C CA . MET A 1 165 ? -0.929 -5.237 -4.005 1.00 96.19 165 MET A CA 1
ATOM 1341 C C . MET A 1 165 ? -2.214 -5.346 -3.178 1.00 96.19 165 MET A C 1
ATOM 1343 O O . MET A 1 165 ? -2.165 -5.590 -1.975 1.00 96.19 165 MET A O 1
ATOM 1347 N N . GLN A 1 166 ? -3.361 -5.080 -3.805 1.00 95.25 166 GLN A N 1
ATOM 1348 C CA . GLN A 1 166 ? -4.594 -4.740 -3.097 1.00 95.25 166 GLN A CA 1
ATOM 1349 C C . GLN A 1 166 ? -5.233 -5.952 -2.419 1.00 95.25 166 GLN A C 1
ATOM 1351 O O . GLN A 1 166 ? -5.326 -7.022 -3.005 1.00 95.25 166 GLN A O 1
ATOM 1356 N N . PHE A 1 167 ? -5.729 -5.777 -1.196 1.00 92.62 167 PHE A N 1
ATOM 1357 C CA . PHE A 1 167 ? -6.407 -6.822 -0.435 1.00 92.62 167 PHE A CA 1
ATOM 1358 C C . PHE A 1 167 ? -7.564 -7.451 -1.214 1.00 92.62 167 PHE A C 1
ATOM 1360 O O . PHE A 1 167 ? -8.449 -6.741 -1.704 1.00 92.62 167 PHE A O 1
ATOM 1367 N N . GLN A 1 168 ? -7.598 -8.783 -1.236 1.00 88.56 168 GLN A N 1
ATOM 1368 C CA . GLN A 1 168 ? -8.717 -9.558 -1.758 1.00 88.56 168 GLN A CA 1
ATOM 1369 C C . GLN A 1 168 ? -9.276 -10.475 -0.666 1.00 88.56 168 GLN A C 1
ATOM 1371 O O . GLN A 1 168 ? -8.557 -10.964 0.205 1.00 88.56 168 GLN A O 1
ATOM 1376 N N . ARG A 1 169 ? -10.595 -10.697 -0.680 1.00 84.75 169 ARG A N 1
ATOM 1377 C CA . ARG A 1 169 ? -11.253 -11.578 0.304 1.00 84.75 169 ARG A CA 1
ATOM 1378 C C . ARG A 1 169 ? -11.106 -13.057 -0.033 1.00 84.75 169 ARG A C 1
ATOM 1380 O O . ARG A 1 169 ? -11.221 -13.887 0.863 1.00 84.75 169 ARG A O 1
ATOM 1387 N N . ASN A 1 170 ? -10.917 -13.382 -1.309 1.00 87.31 170 ASN A N 1
ATOM 1388 C CA . ASN A 1 170 ? -10.808 -14.759 -1.754 1.00 87.31 170 ASN A CA 1
ATOM 1389 C C . ASN A 1 170 ? -9.396 -15.287 -1.438 1.00 87.31 170 ASN A C 1
ATOM 1391 O O . ASN A 1 170 ? -8.428 -14.775 -1.998 1.00 87.31 170 ASN A O 1
ATOM 1395 N N . PRO A 1 171 ? -9.254 -16.316 -0.584 1.00 81.12 171 PRO A N 1
ATOM 1396 C CA . PRO A 1 171 ? -7.947 -16.845 -0.203 1.00 81.12 171 PRO A CA 1
ATOM 1397 C C . PRO A 1 171 ? -7.185 -17.499 -1.365 1.00 81.12 171 PRO A C 1
ATOM 1399 O O . PRO A 1 171 ? -5.978 -17.688 -1.251 1.00 81.12 171 PRO A O 1
ATOM 1402 N N . LYS A 1 172 ? -7.853 -17.829 -2.483 1.00 88.69 172 LYS A N 1
ATOM 1403 C CA . LYS A 1 172 ? -7.193 -18.335 -3.699 1.00 88.69 172 LYS A CA 1
ATOM 1404 C C . LYS A 1 172 ? -6.323 -17.279 -4.390 1.00 88.69 172 LYS A C 1
ATOM 1406 O O . LYS A 1 172 ? -5.457 -17.640 -5.181 1.00 88.69 172 LYS A O 1
ATOM 1411 N N . PHE A 1 173 ? -6.541 -15.999 -4.090 1.00 90.56 173 PHE A N 1
ATOM 1412 C CA . PHE A 1 173 ? -5.841 -14.876 -4.705 1.00 90.56 173 PHE A CA 1
ATOM 1413 C C . PHE A 1 173 ? -5.027 -14.118 -3.647 1.00 90.56 173 PHE A C 1
ATOM 1415 O O . PHE A 1 173 ? -5.440 -13.045 -3.201 1.00 90.56 173 PHE A O 1
ATOM 1422 N N . PRO A 1 174 ? -3.889 -14.675 -3.189 1.00 93.62 174 PRO A N 1
ATOM 1423 C CA . PRO A 1 174 ? -3.058 -14.016 -2.190 1.00 93.62 174 PRO A CA 1
ATOM 1424 C C . PRO A 1 174 ? -2.520 -12.692 -2.733 1.00 93.62 174 PRO A C 1
ATOM 1426 O O . PRO A 1 174 ? -1.974 -12.637 -3.837 1.00 93.62 174 PRO A O 1
ATOM 1429 N N . THR A 1 175 ? -2.638 -11.625 -1.946 1.00 97.06 175 THR A N 1
ATOM 1430 C CA . THR A 1 175 ? -2.070 -10.311 -2.273 1.00 97.06 175 THR A CA 1
ATOM 1431 C C . THR A 1 175 ? -1.142 -9.812 -1.177 1.00 97.06 175 THR A C 1
ATOM 1433 O O . THR A 1 175 ? -1.151 -10.314 -0.048 1.00 97.06 175 THR A O 1
ATOM 1436 N N . ILE A 1 176 ? -0.333 -8.805 -1.499 1.00 97.94 176 ILE A N 1
ATOM 1437 C CA . ILE A 1 176 ? 0.627 -8.227 -0.547 1.00 97.94 176 ILE A CA 1
ATOM 1438 C C . ILE A 1 176 ? -0.086 -7.722 0.713 1.00 97.94 176 ILE A C 1
ATOM 1440 O O . ILE A 1 176 ? 0.353 -7.986 1.833 1.00 97.94 176 ILE A O 1
ATOM 1444 N N . GLU A 1 177 ? -1.224 -7.043 0.550 1.00 97.25 177 GLU A N 1
ATOM 1445 C CA . GLU A 1 177 ? -2.020 -6.557 1.676 1.00 97.25 177 GLU A CA 1
ATOM 1446 C C . GLU A 1 177 ? -2.595 -7.690 2.536 1.00 97.25 177 GLU A C 1
ATOM 1448 O O . GLU A 1 177 ? -2.644 -7.530 3.753 1.00 97.25 177 GLU A O 1
ATOM 1453 N N . ASN A 1 178 ? -2.971 -8.846 1.967 1.00 95.62 178 ASN A N 1
ATOM 1454 C CA . ASN A 1 178 ? -3.411 -9.991 2.774 1.00 95.62 178 ASN A CA 1
ATOM 1455 C C . ASN A 1 178 ? -2.315 -10.435 3.756 1.00 95.62 178 ASN A C 1
ATOM 1457 O O . ASN A 1 178 ? -2.579 -10.570 4.952 1.00 95.62 178 ASN A O 1
ATOM 1461 N N . HIS A 1 179 ? -1.084 -10.618 3.270 1.00 97.50 179 HIS A N 1
ATOM 1462 C CA . HIS A 1 179 ? 0.049 -11.017 4.111 1.00 97.50 179 HIS A CA 1
ATOM 1463 C C . HIS A 1 179 ? 0.427 -9.934 5.120 1.00 97.50 179 HIS A C 1
ATOM 1465 O O . HIS A 1 179 ? 0.629 -10.236 6.298 1.00 97.50 179 HIS A O 1
ATOM 1471 N N . LEU A 1 180 ? 0.445 -8.670 4.688 1.00 97.94 180 LEU A N 1
ATOM 1472 C CA . LEU A 1 180 ? 0.712 -7.541 5.570 1.00 97.94 180 LEU A CA 1
ATOM 1473 C C . LEU A 1 180 ? -0.306 -7.467 6.712 1.00 97.94 180 LEU A C 1
ATOM 1475 O O . LEU A 1 180 ? 0.083 -7.344 7.871 1.00 97.94 180 LEU A O 1
ATOM 1479 N N . PHE A 1 181 ? -1.602 -7.577 6.420 1.00 96.62 181 PHE A N 1
ATOM 1480 C CA . PHE A 1 181 ? -2.640 -7.485 7.447 1.00 96.62 181 PHE A CA 1
ATOM 1481 C C . PHE A 1 181 ? -2.611 -8.680 8.397 1.00 96.62 181 PHE A C 1
ATOM 1483 O O . PHE A 1 181 ? -2.782 -8.484 9.598 1.00 96.62 181 PHE A O 1
ATOM 1490 N N . ASN A 1 182 ? -2.326 -9.887 7.895 1.00 95.94 182 ASN A N 1
ATOM 1491 C CA . ASN A 1 182 ? -2.140 -11.069 8.738 1.00 95.94 182 ASN A CA 1
ATOM 1492 C C . ASN A 1 182 ? -0.983 -10.857 9.732 1.00 95.94 182 ASN A C 1
ATOM 1494 O O . ASN A 1 182 ? -1.150 -11.087 10.928 1.00 95.94 182 ASN A O 1
ATOM 1498 N N . ALA A 1 183 ? 0.168 -10.360 9.263 1.00 97.56 183 ALA A N 1
ATOM 1499 C CA . ALA A 1 183 ? 1.314 -10.067 10.125 1.00 97.56 183 ALA A CA 1
ATOM 1500 C C . ALA A 1 183 ? 0.993 -8.961 11.148 1.00 97.56 183 ALA A C 1
ATOM 1502 O O . ALA A 1 183 ? 1.314 -9.076 12.331 1.00 97.56 183 ALA A O 1
ATOM 1503 N N . MET A 1 184 ? 0.307 -7.898 10.720 1.00 97.00 184 MET A N 1
ATOM 1504 C CA . MET A 1 184 ? -0.101 -6.813 11.614 1.00 97.00 184 MET A CA 1
ATOM 1505 C C . MET A 1 184 ? -1.089 -7.270 12.697 1.00 97.00 184 MET A C 1
ATOM 1507 O O . MET A 1 184 ? -0.999 -6.791 13.830 1.00 97.00 184 MET A O 1
ATOM 1511 N N . GLU A 1 185 ? -2.028 -8.165 12.373 1.00 94.12 185 GLU A N 1
ATOM 1512 C CA . GLU A 1 185 ? -2.969 -8.738 13.344 1.00 94.12 185 GLU A CA 1
ATOM 1513 C C . GLU A 1 185 ? -2.237 -9.667 14.321 1.00 94.12 185 GLU A C 1
ATOM 1515 O O . GLU A 1 185 ? -2.415 -9.539 15.533 1.00 94.12 185 GLU A O 1
ATOM 1520 N N . ALA A 1 186 ? -1.363 -10.544 13.814 1.00 91.19 186 ALA A N 1
ATOM 1521 C CA . ALA A 1 186 ? -0.605 -11.503 14.620 1.00 91.19 186 ALA A CA 1
ATOM 1522 C C . ALA A 1 186 ? 0.251 -10.828 15.707 1.00 91.19 186 ALA A C 1
ATOM 1524 O O . ALA A 1 186 ? 0.382 -11.355 16.812 1.00 91.19 186 ALA A O 1
ATOM 1525 N N . HIS A 1 187 ? 0.785 -9.636 15.422 1.00 87.88 187 HIS A N 1
ATOM 1526 C CA . HIS A 1 187 ? 1.556 -8.835 16.379 1.00 87.88 187 HIS A CA 1
ATOM 1527 C C . HIS A 1 187 ? 0.722 -7.790 17.143 1.00 87.88 187 HIS A C 1
ATOM 1529 O O . HIS A 1 187 ? 1.273 -7.012 17.921 1.00 87.88 187 HIS A O 1
ATOM 1535 N N . GLY A 1 188 ? -0.602 -7.767 16.958 1.00 84.12 188 GLY A N 1
ATOM 1536 C CA . GLY A 1 188 ? -1.521 -6.905 17.705 1.00 84.12 188 GLY A CA 1
ATOM 1537 C C . GLY A 1 188 ? -1.488 -5.421 17.325 1.00 84.12 188 GLY A C 1
ATOM 1538 O O . GLY A 1 188 ? -2.058 -4.600 18.046 1.00 84.12 188 GLY A O 1
ATOM 1539 N N . PHE A 1 189 ? -0.856 -5.055 16.204 1.00 89.31 189 PHE A N 1
ATOM 1540 C CA . PHE A 1 189 ? -0.846 -3.674 15.700 1.00 89.31 189 PHE A CA 1
ATOM 1541 C C . PHE A 1 189 ? -2.199 -3.262 15.116 1.00 89.31 189 PHE A C 1
ATOM 1543 O O . PHE A 1 189 ? -2.588 -2.091 15.172 1.00 89.31 189 PHE A O 1
ATOM 1550 N N . ILE A 1 190 ? -2.938 -4.232 14.580 1.00 90.81 190 ILE A N 1
ATOM 1551 C CA . ILE A 1 190 ? -4.335 -4.071 14.188 1.00 90.81 190 ILE A CA 1
ATOM 1552 C C . ILE A 1 190 ? -5.205 -5.094 14.911 1.00 90.81 190 ILE A C 1
ATOM 1554 O O . ILE A 1 190 ? -4.727 -6.130 15.365 1.00 90.81 190 ILE A O 1
ATOM 1558 N N . THR A 1 191 ? -6.495 -4.792 15.034 1.00 83.94 191 THR A N 1
ATOM 1559 C CA . THR A 1 191 ? -7.466 -5.739 15.579 1.00 83.94 191 THR A CA 1
ATOM 1560 C C . THR A 1 191 ? -8.101 -6.548 14.454 1.00 83.94 191 THR A C 1
ATOM 1562 O O . THR A 1 191 ? -8.057 -6.156 13.285 1.00 83.94 191 THR A O 1
ATOM 1565 N N . LYS A 1 192 ? -8.778 -7.640 14.810 1.00 82.94 192 LYS A N 1
ATOM 1566 C CA . LYS A 1 192 ? -9.563 -8.431 13.858 1.00 82.94 192 LYS A CA 1
ATOM 1567 C C . LYS A 1 192 ? -10.630 -7.598 13.137 1.00 82.94 192 LYS A C 1
ATOM 1569 O O . LYS A 1 192 ? -10.939 -7.848 11.978 1.00 82.94 192 LYS A O 1
ATOM 1574 N N . GLU A 1 193 ? -11.176 -6.573 13.791 1.00 78.06 193 GLU A N 1
ATOM 1575 C CA . GLU A 1 193 ? -12.119 -5.644 13.161 1.00 78.06 193 GLU A CA 1
ATOM 1576 C C . GLU A 1 193 ? -11.458 -4.778 12.080 1.00 78.06 193 GLU A C 1
ATOM 1578 O O . GLU A 1 193 ? -12.018 -4.641 10.995 1.00 78.06 193 GLU A O 1
ATOM 1583 N N . HIS A 1 194 ? -10.247 -4.259 12.323 1.00 83.00 194 HIS A N 1
ATOM 1584 C CA . HIS A 1 194 ? -9.488 -3.526 11.302 1.00 83.00 194 HIS A CA 1
ATOM 1585 C C . HIS A 1 194 ? -9.190 -4.397 10.071 1.00 83.00 194 HIS A C 1
ATOM 1587 O O . HIS A 1 194 ? -9.217 -3.894 8.947 1.00 83.00 194 HIS A O 1
ATOM 1593 N N . TYR A 1 195 ? -8.937 -5.694 10.273 1.00 82.62 195 TYR A N 1
ATOM 1594 C CA . TYR A 1 195 ? -8.731 -6.649 9.182 1.00 82.62 195 TYR A CA 1
ATOM 1595 C C . TYR A 1 195 ? -9.974 -6.774 8.288 1.00 82.62 195 TYR A C 1
ATOM 1597 O O . TYR A 1 195 ? -9.880 -6.782 7.063 1.00 82.62 195 TYR A O 1
ATOM 1605 N N . VAL A 1 196 ? -11.161 -6.844 8.897 1.00 77.38 196 VAL A N 1
ATOM 1606 C CA . VAL A 1 196 ? -12.435 -6.993 8.175 1.00 77.38 196 VAL A CA 1
ATOM 1607 C C . VAL A 1 196 ? -12.879 -5.680 7.521 1.00 77.38 196 VAL A C 1
ATOM 1609 O O . VAL A 1 196 ? -13.473 -5.702 6.439 1.00 77.38 196 VAL A O 1
ATOM 1612 N N . ASN A 1 197 ? -12.599 -4.540 8.159 1.00 79.00 197 ASN A N 1
ATOM 1613 C CA . ASN A 1 197 ? -13.035 -3.224 7.709 1.00 79.00 197 ASN A CA 1
ATOM 1614 C C . ASN A 1 197 ? -11.873 -2.222 7.609 1.00 79.00 197 ASN A C 1
ATOM 1616 O O . ASN A 1 197 ? -11.522 -1.508 8.552 1.00 79.00 197 ASN A O 1
ATOM 1620 N N . LEU A 1 198 ? -11.336 -2.103 6.394 1.00 78.88 198 LEU A N 1
ATOM 1621 C CA . LEU A 1 198 ? -10.234 -1.197 6.055 1.00 78.88 198 LEU A CA 1
ATOM 1622 C C . LEU A 1 198 ? -10.545 0.288 6.294 1.00 78.88 198 LEU A C 1
ATOM 1624 O O . LEU A 1 198 ? -9.625 1.091 6.481 1.00 78.88 198 LEU A O 1
ATOM 1628 N N . MET A 1 199 ? -11.828 0.670 6.309 1.00 77.44 199 MET A N 1
ATOM 1629 C CA . MET A 1 199 ? -12.232 2.063 6.511 1.00 77.44 199 MET A CA 1
ATOM 1630 C C . MET A 1 199 ? -11.987 2.542 7.946 1.00 77.44 199 MET A C 1
ATOM 1632 O O . MET A 1 199 ? -11.702 3.720 8.142 1.00 77.44 199 MET A O 1
ATOM 1636 N N . ASP A 1 200 ? -11.992 1.646 8.936 1.00 74.94 200 ASP A N 1
ATOM 1637 C CA . ASP A 1 200 ? -11.872 2.008 10.361 1.00 74.94 200 ASP A CA 1
ATOM 1638 C C . ASP A 1 200 ? -10.499 2.564 10.756 1.00 74.94 200 ASP A C 1
ATOM 1640 O O . ASP A 1 200 ? -10.340 3.271 11.765 1.00 74.94 200 ASP A O 1
ATOM 1644 N N . TRP A 1 201 ? -9.497 2.220 9.955 1.00 87.62 201 TRP A N 1
ATOM 1645 C CA . TRP A 1 201 ? -8.107 2.610 10.130 1.00 87.62 201 TRP A CA 1
ATOM 1646 C C . TRP A 1 201 ? -7.535 3.276 8.876 1.00 87.62 201 TRP A C 1
ATOM 1648 O O . TRP A 1 201 ? -6.329 3.494 8.787 1.00 87.62 201 TRP A O 1
ATOM 1658 N N . HIS A 1 202 ? -8.401 3.671 7.932 1.00 88.38 202 HIS A N 1
ATOM 1659 C CA . HIS A 1 202 ? -8.071 4.462 6.744 1.00 88.38 202 HIS A CA 1
ATOM 1660 C C . HIS A 1 202 ? -6.785 4.001 6.040 1.00 88.38 202 HIS A C 1
ATOM 1662 O O . HIS A 1 202 ? -5.901 4.827 5.757 1.00 88.38 202 HIS A O 1
ATOM 1668 N N . PHE A 1 203 ? -6.670 2.689 5.813 1.00 95.19 203 PHE A N 1
ATOM 1669 C CA . PHE A 1 203 ? -5.523 2.107 5.128 1.00 95.19 203 PHE A CA 1
ATOM 1670 C C . PHE A 1 203 ? -5.523 2.510 3.649 1.00 95.19 203 PHE A C 1
ATOM 1672 O O . PHE A 1 203 ? -6.536 2.399 2.958 1.00 95.19 203 PHE A O 1
ATOM 1679 N N . GLN A 1 204 ? -4.386 2.999 3.161 1.00 96.06 204 GLN A N 1
ATOM 1680 C CA . GLN A 1 204 ? -4.198 3.449 1.784 1.00 96.06 204 GLN A CA 1
ATOM 1681 C C . GLN A 1 204 ? -2.800 3.072 1.301 1.00 96.06 204 GLN A C 1
ATOM 1683 O O . GLN A 1 204 ? -1.825 3.415 1.962 1.00 96.06 204 GLN A O 1
ATOM 1688 N N . ARG A 1 205 ? -2.699 2.458 0.126 1.00 97.06 205 ARG A N 1
ATOM 1689 C CA . ARG A 1 205 ? -1.456 2.254 -0.636 1.00 97.06 205 ARG A CA 1
ATOM 1690 C C . ARG A 1 205 ? -1.193 3.411 -1.599 1.00 97.06 205 ARG A C 1
ATOM 1692 O O . ARG A 1 205 ? -2.143 4.059 -2.035 1.00 97.06 205 ARG A O 1
ATOM 1699 N N . ALA A 1 206 ? 0.061 3.679 -1.940 1.00 97.25 206 ALA A N 1
ATOM 1700 C CA . ALA A 1 206 ? 0.415 4.738 -2.885 1.00 97.25 206 ALA A CA 1
ATOM 1701 C C . ALA A 1 206 ? 0.276 4.324 -4.354 1.00 97.25 206 ALA A C 1
ATOM 1703 O O . ALA A 1 206 ? -0.144 5.139 -5.185 1.00 97.25 206 ALA A O 1
ATOM 1704 N N . ALA A 1 207 ? 0.601 3.065 -4.649 1.00 95.62 207 ALA A N 1
ATOM 1705 C CA . ALA A 1 207 ? 0.429 2.434 -5.950 1.00 95.62 207 ALA A CA 1
ATOM 1706 C C . ALA A 1 207 ? -0.348 1.120 -5.802 1.00 95.62 207 ALA A C 1
ATOM 1708 O O . ALA A 1 207 ? -0.107 0.353 -4.869 1.00 95.62 207 ALA A O 1
ATOM 1709 N N . ARG A 1 208 ? -1.280 0.857 -6.719 1.00 94.19 208 ARG A N 1
ATOM 1710 C CA . ARG A 1 208 ? -1.879 -0.468 -6.900 1.00 94.19 208 ARG A CA 1
ATOM 1711 C C . ARG A 1 208 ? -1.066 -1.150 -7.991 1.00 94.19 208 ARG A C 1
ATOM 1713 O O . ARG A 1 208 ? -1.155 -0.740 -9.138 1.00 94.19 208 ARG A O 1
ATOM 1720 N N . THR A 1 209 ? -0.194 -2.070 -7.607 1.00 93.56 209 THR A N 1
ATOM 1721 C CA . THR A 1 209 ? 0.561 -2.876 -8.567 1.00 93.56 209 THR A CA 1
ATOM 1722 C C . THR A 1 209 ? -0.284 -4.069 -8.990 1.00 93.56 209 THR A C 1
ATOM 1724 O O . THR A 1 209 ? -0.983 -4.666 -8.160 1.00 93.56 209 THR A O 1
ATOM 1727 N N . ASP A 1 210 ? -0.220 -4.384 -10.281 1.00 89.31 210 ASP A N 1
ATOM 1728 C CA . ASP A 1 210 ? -0.931 -5.511 -10.876 1.00 89.31 210 ASP A CA 1
ATOM 1729 C C . ASP A 1 210 ? -0.322 -6.851 -10.448 1.00 89.31 210 ASP A C 1
ATOM 1731 O O . ASP A 1 210 ? 0.729 -6.922 -9.800 1.00 89.31 210 ASP A O 1
ATOM 1735 N N . ARG A 1 211 ? -0.992 -7.941 -10.832 1.00 89.88 211 ARG A N 1
ATOM 1736 C CA . ARG A 1 211 ? -0.500 -9.306 -10.635 1.00 89.88 211 ARG A CA 1
ATOM 1737 C C . ARG A 1 211 ? 0.950 -9.437 -11.107 1.00 89.88 211 ARG A C 1
ATOM 1739 O O . ARG A 1 211 ? 1.307 -8.995 -12.196 1.00 89.88 211 ARG A O 1
ATOM 1746 N N . SER A 1 212 ? 1.767 -10.086 -10.282 1.00 89.75 212 SER A N 1
ATOM 1747 C CA . SER A 1 212 ? 3.179 -10.369 -10.561 1.00 89.75 212 SER A CA 1
ATOM 1748 C C . SER A 1 212 ? 4.134 -9.165 -10.620 1.00 89.75 212 SER A C 1
ATOM 1750 O O . SER A 1 212 ? 5.341 -9.381 -10.718 1.00 89.75 212 SER A O 1
ATOM 1752 N N . VAL A 1 213 ? 3.651 -7.923 -10.488 1.00 93.94 213 VAL A N 1
ATOM 1753 C CA . VAL A 1 213 ? 4.494 -6.714 -10.493 1.00 93.94 213 VAL A CA 1
ATOM 1754 C C . VAL A 1 213 ? 5.185 -6.534 -9.140 1.00 93.94 213 VAL A C 1
ATOM 1756 O O . VAL A 1 213 ? 4.549 -6.612 -8.089 1.00 93.94 213 VAL A O 1
ATOM 1759 N N . SER A 1 214 ? 6.494 -6.271 -9.160 1.00 96.12 214 SER A N 1
ATOM 1760 C CA . SER A 1 214 ? 7.303 -6.098 -7.944 1.00 96.12 214 SER A CA 1
ATOM 1761 C C . SER A 1 214 ? 7.404 -4.626 -7.524 1.00 96.12 214 SER A C 1
ATOM 1763 O O . SER A 1 214 ? 7.202 -3.713 -8.329 1.00 96.12 214 SER A O 1
ATOM 1765 N N . ALA A 1 215 ? 7.747 -4.371 -6.261 1.00 97.69 215 ALA A N 1
ATOM 1766 C CA . ALA A 1 215 ? 8.006 -3.024 -5.756 1.00 97.69 215 ALA A CA 1
ATOM 1767 C C . ALA A 1 215 ? 9.157 -3.028 -4.755 1.00 97.69 215 ALA A C 1
ATOM 1769 O O . ALA A 1 215 ? 9.196 -3.884 -3.880 1.00 97.69 215 ALA A O 1
ATOM 1770 N N . VAL A 1 216 ? 10.048 -2.041 -4.830 1.00 96.56 216 VAL A N 1
ATOM 1771 C CA . VAL A 1 216 ? 11.046 -1.782 -3.779 1.00 96.56 216 VAL A CA 1
ATOM 1772 C C . VAL A 1 216 ? 10.669 -0.561 -2.935 1.00 96.56 216 VAL A C 1
ATOM 1774 O O . VAL A 1 216 ? 10.917 -0.544 -1.738 1.00 96.56 216 VAL A O 1
ATOM 1777 N N . GLY A 1 217 ? 9.978 0.424 -3.512 1.00 95.38 217 GLY A N 1
ATOM 1778 C CA . GLY A 1 217 ? 9.625 1.671 -2.827 1.00 95.38 217 GLY A CA 1
ATOM 1779 C C . GLY A 1 217 ? 8.134 1.860 -2.553 1.00 95.38 217 GLY A C 1
ATOM 1780 O O . GLY A 1 217 ? 7.659 2.987 -2.668 1.00 95.38 217 GLY A O 1
ATOM 1781 N N . GLN A 1 218 ? 7.359 0.807 -2.258 1.00 98.25 218 GLN A N 1
ATOM 1782 C CA . GLN A 1 218 ? 5.928 0.971 -1.963 1.00 98.25 218 GLN A CA 1
ATOM 1783 C C . GLN A 1 218 ? 5.738 1.675 -0.613 1.00 98.25 218 GLN A C 1
ATOM 1785 O O . GLN A 1 218 ? 6.390 1.349 0.376 1.00 98.25 218 GLN A O 1
ATOM 1790 N N . VAL A 1 219 ? 4.774 2.597 -0.547 1.00 98.44 219 VAL A N 1
ATOM 1791 C CA . VAL A 1 219 ? 4.394 3.280 0.693 1.00 98.44 219 VAL A CA 1
ATOM 1792 C C . VAL A 1 219 ? 2.914 3.073 0.976 1.00 98.44 219 VAL A C 1
ATOM 1794 O O . VAL A 1 219 ? 2.046 3.315 0.133 1.00 98.44 219 VAL A O 1
ATOM 1797 N N . CYS A 1 220 ? 2.618 2.661 2.204 1.00 98.31 220 CYS A N 1
ATOM 1798 C CA . CYS A 1 220 ? 1.267 2.584 2.742 1.00 98.31 220 CYS A CA 1
ATOM 1799 C C . CYS A 1 220 ? 1.068 3.618 3.846 1.00 98.31 220 CYS A C 1
ATOM 1801 O O . CYS A 1 220 ? 1.998 3.988 4.554 1.00 98.31 220 CYS A O 1
ATOM 1803 N N . SER A 1 221 ? -0.165 4.078 4.023 1.00 98.06 221 SER A N 1
ATOM 1804 C CA . SER A 1 221 ? -0.553 4.970 5.109 1.00 98.06 221 SER A CA 1
ATOM 1805 C C . SER A 1 221 ? -1.757 4.427 5.855 1.00 98.06 221 SER A C 1
ATOM 1807 O O . SER A 1 221 ? -2.666 3.874 5.243 1.00 98.06 221 SER A O 1
ATOM 1809 N N . MET A 1 222 ? -1.785 4.622 7.168 1.00 97.12 222 MET A N 1
ATOM 1810 C CA . MET A 1 222 ? -2.812 4.060 8.050 1.00 97.12 222 MET A CA 1
ATOM 1811 C C . MET A 1 222 ? -3.038 4.949 9.271 1.00 97.12 222 MET A C 1
ATOM 1813 O O . MET A 1 222 ? -2.161 5.718 9.660 1.00 97.12 222 MET A O 1
ATOM 1817 N N . HIS A 1 223 ? -4.230 4.892 9.857 1.00 94.12 223 HIS A N 1
ATOM 1818 C CA . HIS A 1 223 ? -4.640 5.677 11.021 1.00 94.12 223 HIS A CA 1
ATOM 1819 C C . HIS A 1 223 ? -4.926 4.748 12.199 1.00 94.12 223 HIS A C 1
ATOM 1821 O O . HIS A 1 223 ? -5.997 4.154 12.303 1.00 94.12 223 HIS A O 1
ATOM 1827 N N . LEU A 1 224 ? -3.947 4.628 13.091 1.00 92.31 224 LEU A N 1
ATOM 1828 C CA . LEU A 1 224 ? -3.944 3.658 14.185 1.00 92.31 224 LEU A CA 1
ATOM 1829 C C . LEU A 1 224 ? -3.695 4.350 15.531 1.00 92.31 224 LEU A C 1
ATOM 1831 O O . LEU A 1 224 ? -3.219 5.490 15.552 1.00 92.31 224 LEU A O 1
ATOM 1835 N N . PRO A 1 225 ? -4.040 3.708 16.663 1.00 88.88 225 PRO A N 1
ATOM 1836 C CA . PRO A 1 225 ? -3.564 4.103 17.988 1.00 88.88 225 PRO A CA 1
ATOM 1837 C C . PRO A 1 225 ? -2.077 4.468 17.986 1.00 88.88 225 PRO A C 1
ATOM 1839 O O . PRO A 1 225 ? -1.282 3.774 17.366 1.00 88.88 225 PRO A O 1
ATOM 1842 N N . MET A 1 226 ? -1.705 5.547 18.680 1.00 88.06 226 MET A N 1
ATOM 1843 C CA . MET A 1 226 ? -0.296 5.873 18.875 1.00 88.06 226 MET A CA 1
ATOM 1844 C C . MET A 1 226 ? 0.373 4.760 19.676 1.00 88.06 226 MET A C 1
ATOM 1846 O O . MET A 1 226 ? 0.103 4.601 20.867 1.00 88.06 226 MET A O 1
ATOM 1850 N N . ASP A 1 227 ? 1.238 4.033 18.991 1.00 86.00 227 ASP A N 1
ATOM 1851 C CA . ASP A 1 227 ? 2.122 3.010 19.511 1.00 86.00 227 ASP A CA 1
ATOM 1852 C C . ASP A 1 227 ? 3.557 3.313 19.054 1.00 86.00 227 ASP A C 1
ATOM 1854 O O . ASP A 1 227 ? 3.822 3.460 17.857 1.00 86.00 227 ASP A O 1
ATOM 1858 N N . GLN A 1 228 ? 4.461 3.452 20.024 1.00 89.00 228 GLN A N 1
ATOM 1859 C CA . GLN A 1 228 ? 5.886 3.672 19.787 1.00 89.00 228 GLN A CA 1
ATOM 1860 C C . GLN A 1 228 ? 6.583 2.365 19.382 1.00 89.00 228 GLN A C 1
ATOM 1862 O O . GLN A 1 228 ? 7.472 2.383 18.538 1.00 89.00 228 GLN A O 1
ATOM 1867 N N . ASN A 1 229 ? 6.119 1.219 19.893 1.00 87.44 229 ASN A N 1
ATOM 1868 C CA . ASN A 1 229 ? 6.653 -0.092 19.531 1.00 87.44 229 ASN A CA 1
ATOM 1869 C C . ASN A 1 229 ? 6.430 -0.400 18.044 1.00 87.44 229 ASN A C 1
ATOM 1871 O O . ASN A 1 229 ? 7.283 -1.006 17.407 1.00 87.44 229 ASN A O 1
ATOM 1875 N N . PHE A 1 230 ? 5.317 0.067 17.473 1.00 94.06 230 PHE A N 1
ATOM 1876 C CA . PHE A 1 230 ? 5.048 -0.058 16.040 1.00 94.06 230 PHE A CA 1
ATOM 1877 C C . PHE A 1 230 ? 6.022 0.750 15.166 1.00 94.06 230 PHE A C 1
ATOM 1879 O O . PHE A 1 230 ? 6.296 0.363 14.035 1.00 94.06 230 PHE A O 1
ATOM 1886 N N . ILE A 1 231 ? 6.561 1.858 15.681 1.00 94.75 231 ILE A N 1
ATOM 1887 C CA . ILE A 1 231 ? 7.570 2.665 14.980 1.00 94.75 231 ILE A CA 1
ATOM 1888 C C . ILE A 1 231 ? 8.937 1.990 15.096 1.00 94.75 231 ILE A C 1
ATOM 1890 O O . ILE A 1 231 ? 9.581 1.741 14.083 1.00 94.75 231 ILE A O 1
ATOM 1894 N N . ASP A 1 232 ? 9.348 1.677 16.325 1.00 90.00 232 ASP A N 1
ATOM 1895 C CA . ASP A 1 232 ? 10.727 1.281 16.618 1.00 90.00 232 ASP A CA 1
ATOM 1896 C C . ASP A 1 232 ? 10.994 -0.189 16.269 1.00 90.00 232 ASP A C 1
ATOM 1898 O O . ASP A 1 232 ? 12.031 -0.519 15.702 1.00 90.00 232 ASP A O 1
ATOM 1902 N N . ASN A 1 233 ? 10.043 -1.075 16.579 1.00 91.75 233 ASN A N 1
ATOM 1903 C CA . ASN A 1 233 ? 10.192 -2.525 16.424 1.00 91.75 233 ASN A CA 1
ATOM 1904 C C . ASN A 1 233 ? 9.209 -3.125 15.408 1.00 91.75 233 ASN A C 1
ATOM 1906 O O . ASN A 1 233 ? 9.308 -4.309 15.090 1.00 91.75 233 ASN A O 1
ATOM 1910 N N . GLY A 1 234 ? 8.253 -2.338 14.902 1.00 94.75 234 GLY A N 1
ATOM 1911 C CA . GLY A 1 234 ? 7.222 -2.796 13.970 1.00 94.75 234 GLY A CA 1
ATOM 1912 C C . GLY A 1 234 ? 7.787 -3.487 12.730 1.00 94.75 234 GLY A C 1
ATOM 1913 O O . GLY A 1 234 ? 7.391 -4.623 12.490 1.00 94.75 234 GLY A O 1
ATOM 1914 N N . PRO A 1 235 ? 8.729 -2.878 11.980 1.00 97.88 235 PRO A N 1
ATOM 1915 C CA . PRO A 1 235 ? 9.352 -3.521 10.822 1.00 97.88 235 PRO A CA 1
ATOM 1916 C C . PRO A 1 235 ? 9.937 -4.901 11.148 1.00 97.88 235 PRO A C 1
ATOM 1918 O O . PRO A 1 235 ? 9.547 -5.894 10.539 1.00 97.88 235 PRO A O 1
ATOM 1921 N N . ALA A 1 236 ? 10.787 -4.988 12.177 1.00 96.75 236 ALA A N 1
ATOM 1922 C CA . ALA A 1 236 ? 11.416 -6.241 12.589 1.00 96.75 236 ALA A CA 1
ATOM 1923 C C . ALA A 1 236 ? 10.384 -7.305 12.991 1.00 96.75 236 ALA A C 1
ATOM 1925 O O . ALA A 1 236 ? 10.487 -8.444 12.547 1.00 96.75 236 ALA A O 1
ATOM 1926 N N . LEU A 1 237 ? 9.372 -6.934 13.786 1.00 95.75 237 LEU A N 1
ATOM 1927 C CA . LEU A 1 237 ? 8.307 -7.844 14.209 1.00 95.75 237 LEU A CA 1
ATOM 1928 C C . LEU A 1 237 ? 7.492 -8.342 13.014 1.00 95.75 237 LEU A C 1
ATOM 1930 O O . LEU A 1 237 ? 7.363 -9.548 12.840 1.00 95.75 237 LEU A O 1
ATOM 1934 N N . LEU A 1 238 ? 7.006 -7.441 12.157 1.00 98.25 238 LEU A N 1
ATOM 1935 C CA . LEU A 1 238 ? 6.234 -7.813 10.969 1.00 98.25 238 LEU A CA 1
ATOM 1936 C C . LEU A 1 238 ? 7.016 -8.772 10.069 1.00 98.25 238 LEU A C 1
ATOM 1938 O O . LEU A 1 238 ? 6.466 -9.788 9.651 1.00 98.25 238 LEU A O 1
ATOM 1942 N N . ASN A 1 239 ? 8.304 -8.509 9.853 1.00 98.38 239 ASN A N 1
ATOM 1943 C CA . ASN A 1 239 ? 9.168 -9.359 9.036 1.00 98.38 239 ASN A CA 1
ATOM 1944 C C . ASN A 1 239 ? 9.381 -10.770 9.619 1.00 98.38 239 ASN A C 1
ATOM 1946 O O . ASN A 1 239 ? 9.785 -11.656 8.878 1.00 98.38 239 ASN A O 1
ATOM 1950 N N . THR A 1 240 ? 9.084 -11.022 10.904 1.00 97.69 240 THR A N 1
ATOM 1951 C CA . THR A 1 240 ? 9.101 -12.395 11.459 1.00 97.69 240 THR A CA 1
ATOM 1952 C C . THR A 1 240 ? 7.900 -13.243 11.036 1.00 97.69 240 THR A C 1
ATOM 1954 O O . THR A 1 240 ? 7.982 -14.469 11.066 1.00 97.69 240 THR A O 1
ATOM 1957 N N . SER A 1 241 ? 6.794 -12.598 10.653 1.00 96.38 241 SER A N 1
ATOM 1958 C CA . SER A 1 241 ? 5.549 -13.255 10.229 1.00 96.38 241 SER A CA 1
ATOM 1959 C C . SER A 1 241 ? 5.277 -13.117 8.729 1.00 96.38 241 SER A C 1
ATOM 1961 O O . SER A 1 241 ? 4.370 -13.767 8.206 1.00 96.38 241 SER A O 1
ATOM 1963 N N . LEU A 1 242 ? 6.020 -12.252 8.036 1.00 98.19 242 LEU A N 1
ATOM 1964 C CA . LEU A 1 242 ? 5.932 -12.090 6.590 1.00 98.19 242 LEU A CA 1
ATOM 1965 C C . LEU A 1 242 ? 6.758 -13.166 5.865 1.00 98.19 242 LEU A C 1
ATOM 1967 O O . LEU A 1 242 ? 7.798 -13.587 6.372 1.00 98.19 242 LEU A O 1
ATOM 1971 N N . PRO A 1 243 ? 6.319 -13.609 4.673 1.00 97.31 243 PRO A N 1
ATOM 1972 C CA . PRO A 1 243 ? 7.157 -14.401 3.777 1.00 97.31 243 PRO A CA 1
ATOM 1973 C C . PRO A 1 243 ? 8.441 -13.652 3.391 1.00 97.31 243 PRO A C 1
ATOM 1975 O O . PRO A 1 243 ? 8.451 -12.425 3.358 1.00 97.31 243 PRO A O 1
ATOM 1978 N N . GLU A 1 244 ? 9.504 -14.376 3.026 1.00 95.69 244 GLU A N 1
ATOM 1979 C CA . GLU A 1 244 ? 10.797 -13.763 2.668 1.00 95.69 244 GLU A CA 1
ATOM 1980 C C . GLU A 1 244 ? 10.698 -12.775 1.493 1.00 95.69 244 GLU A C 1
ATOM 1982 O O . GLU A 1 244 ? 11.472 -11.823 1.416 1.00 95.69 244 GLU A O 1
ATOM 1987 N N . ASP A 1 245 ? 9.735 -12.976 0.592 1.00 96.19 245 ASP A N 1
ATOM 1988 C CA . ASP A 1 245 ? 9.499 -12.145 -0.588 1.00 96.19 245 ASP A CA 1
ATOM 1989 C C . ASP A 1 245 ? 8.661 -10.878 -0.316 1.00 96.19 245 ASP A C 1
ATOM 1991 O O . ASP A 1 245 ? 8.377 -10.135 -1.257 1.00 96.19 245 ASP A O 1
ATOM 1995 N N . ILE A 1 246 ? 8.329 -10.577 0.948 1.00 98.31 246 ILE A N 1
ATOM 1996 C CA . ILE A 1 246 ? 7.735 -9.308 1.399 1.00 98.31 246 ILE A CA 1
ATOM 1997 C C . ILE A 1 246 ? 8.548 -8.769 2.578 1.00 98.31 246 ILE A C 1
ATOM 1999 O O . ILE A 1 246 ? 8.748 -9.454 3.577 1.00 98.31 246 ILE A O 1
ATOM 2003 N N . HIS A 1 247 ? 8.970 -7.508 2.508 1.00 98.44 247 HIS A N 1
ATOM 2004 C CA . HIS A 1 247 ? 9.799 -6.905 3.546 1.00 98.44 247 HIS A CA 1
ATOM 2005 C C . HIS A 1 247 ? 9.345 -5.490 3.900 1.00 98.44 247 HIS A C 1
ATOM 2007 O O . HIS A 1 247 ? 9.242 -4.619 3.038 1.00 98.44 247 HIS A O 1
ATOM 2013 N N . VAL A 1 248 ? 9.097 -5.235 5.184 1.00 98.62 248 VAL A N 1
ATOM 2014 C CA . VAL A 1 248 ? 8.830 -3.896 5.723 1.00 98.62 248 VAL A CA 1
ATOM 2015 C C . VAL A 1 248 ? 10.144 -3.300 6.209 1.00 98.62 248 VAL A C 1
ATOM 2017 O O . VAL A 1 248 ? 10.795 -3.868 7.079 1.00 98.62 248 VAL A O 1
ATOM 2020 N N . PHE A 1 249 ? 10.518 -2.135 5.686 1.00 98.31 249 PHE A N 1
ATOM 2021 C CA . PHE A 1 249 ? 11.778 -1.474 6.041 1.00 98.31 249 PHE A CA 1
ATOM 2022 C C . PHE A 1 249 ? 11.603 -0.458 7.159 1.00 98.31 249 PHE A C 1
ATOM 2024 O O . PHE A 1 249 ? 12.459 -0.317 8.026 1.00 98.31 249 PHE A O 1
ATOM 2031 N N . ALA A 1 250 ? 10.491 0.277 7.148 1.00 98.19 250 ALA A N 1
ATOM 2032 C CA . ALA A 1 250 ? 10.304 1.367 8.090 1.00 98.19 250 ALA A CA 1
ATOM 2033 C C . ALA A 1 250 ? 8.836 1.696 8.323 1.00 98.19 250 ALA A C 1
ATOM 2035 O O . ALA A 1 250 ? 7.994 1.594 7.430 1.00 98.19 250 ALA A O 1
ATOM 2036 N N . VAL A 1 251 ? 8.553 2.190 9.524 1.00 98.00 251 VAL A N 1
ATOM 2037 C CA . VAL A 1 251 ? 7.287 2.820 9.889 1.00 98.00 251 VAL A CA 1
ATOM 2038 C C . VAL A 1 251 ? 7.608 4.158 10.539 1.00 98.00 251 VAL A C 1
ATOM 2040 O O . VAL A 1 251 ? 8.521 4.262 11.350 1.00 98.00 251 VAL A O 1
ATOM 2043 N N . ARG A 1 252 ? 6.859 5.209 10.207 1.00 96.00 252 ARG A N 1
ATOM 2044 C CA . ARG A 1 252 ? 6.973 6.501 10.894 1.00 96.00 252 ARG A CA 1
ATOM 2045 C C . ARG A 1 252 ? 5.643 7.199 11.036 1.00 96.00 252 ARG A C 1
ATOM 2047 O O . ARG A 1 252 ? 4.724 7.007 10.242 1.00 96.00 252 ARG A O 1
ATOM 2054 N N . ARG A 1 253 ? 5.554 8.068 12.036 1.00 96.06 253 ARG A N 1
ATOM 2055 C CA . ARG A 1 253 ? 4.414 8.965 12.201 1.00 96.06 253 ARG A CA 1
ATOM 2056 C C . ARG A 1 253 ? 4.488 10.109 11.189 1.00 96.06 253 ARG A C 1
ATOM 2058 O O . ARG A 1 253 ? 5.543 10.697 10.981 1.00 96.06 253 ARG A O 1
ATOM 2065 N N . VAL A 1 254 ? 3.339 10.457 10.626 1.00 96.00 254 VAL A N 1
ATOM 2066 C CA . VAL A 1 254 ? 3.149 11.558 9.675 1.00 96.00 254 VAL A CA 1
ATOM 2067 C C . VAL A 1 254 ? 1.979 12.443 10.107 1.00 96.00 254 VAL A C 1
ATOM 2069 O O . VAL A 1 254 ? 1.298 12.178 11.108 1.00 96.00 254 VAL A O 1
ATOM 2072 N N . THR A 1 255 ? 1.752 13.542 9.387 1.00 93.75 255 THR A N 1
ATOM 2073 C CA . THR A 1 255 ? 0.624 14.434 9.674 1.00 93.75 255 THR A CA 1
ATOM 2074 C C . THR A 1 255 ? -0.718 13.741 9.394 1.00 93.75 255 THR A C 1
ATOM 2076 O O . THR A 1 255 ? -0.799 12.883 8.513 1.00 93.75 255 THR A O 1
ATOM 2079 N N . PRO A 1 256 ? -1.805 14.098 10.110 1.00 90.31 256 PRO A N 1
ATOM 2080 C CA . PRO A 1 256 ? -3.123 13.490 9.894 1.00 90.31 256 PRO A CA 1
ATOM 2081 C C . PRO A 1 256 ? -3.662 13.615 8.462 1.00 90.31 256 PRO A C 1
ATOM 2083 O O . PRO A 1 256 ? -4.468 12.789 8.048 1.00 90.31 256 PRO A O 1
ATOM 2086 N N . SER A 1 257 ? -3.217 14.630 7.715 1.00 89.81 257 SER A N 1
ATOM 2087 C CA . SER A 1 257 ? -3.616 14.889 6.329 1.00 89.81 257 SER A CA 1
ATOM 2088 C C . SER A 1 257 ? -2.872 14.045 5.291 1.00 89.81 257 SER A C 1
ATOM 2090 O O . SER A 1 257 ? -3.212 14.122 4.113 1.00 89.81 257 SER A O 1
ATOM 2092 N N . PHE A 1 258 ? -1.846 13.280 5.679 1.00 95.38 258 PHE A N 1
ATOM 2093 C CA . PHE A 1 258 ? -1.110 12.449 4.729 1.00 95.38 258 PHE A CA 1
ATOM 2094 C C . PHE A 1 258 ? -1.994 11.337 4.158 1.00 95.38 258 PHE A C 1
ATOM 2096 O O . PHE A 1 258 ? -2.665 10.611 4.898 1.00 95.38 258 PHE A O 1
ATOM 2103 N N . HIS A 1 259 ? -1.938 11.157 2.842 1.00 94.50 259 HIS A N 1
ATOM 2104 C CA . HIS A 1 259 ? -2.603 10.072 2.139 1.00 94.50 259 HIS A CA 1
ATOM 2105 C C . HIS A 1 259 ? -1.640 9.475 1.114 1.00 94.50 259 HIS A C 1
ATOM 2107 O O . HIS A 1 259 ? -1.321 10.133 0.130 1.00 94.50 259 HIS A O 1
ATOM 2113 N N . ALA A 1 260 ? -1.241 8.210 1.288 1.00 95.94 260 ALA A N 1
ATOM 2114 C CA . ALA A 1 260 ? -0.190 7.577 0.479 1.00 95.94 260 ALA A CA 1
ATOM 2115 C C . ALA A 1 260 ? -0.344 7.795 -1.041 1.00 95.94 260 ALA A C 1
ATOM 2117 O O . ALA A 1 260 ? 0.616 8.186 -1.695 1.00 95.94 260 ALA A O 1
ATOM 2118 N N . GLN A 1 261 ? -1.551 7.609 -1.595 1.00 94.69 261 GLN A N 1
ATOM 2119 C CA . GLN A 1 261 ? -1.824 7.840 -3.023 1.00 94.69 261 GLN A CA 1
ATOM 2120 C C . GLN A 1 261 ? -1.943 9.320 -3.415 1.00 94.69 261 GLN A C 1
ATOM 2122 O O . GLN A 1 261 ? -1.268 9.761 -4.341 1.00 94.69 261 GLN A O 1
ATOM 2127 N N . LYS A 1 262 ? -2.825 10.077 -2.744 1.00 92.94 262 LYS A N 1
ATOM 2128 C CA . LYS A 1 262 ? -3.183 11.456 -3.121 1.00 92.94 262 LYS A CA 1
ATOM 2129 C C . LYS A 1 262 ? -2.084 12.474 -2.816 1.00 92.94 262 LYS A C 1
ATOM 2131 O O . LYS A 1 262 ? -2.035 13.517 -3.450 1.00 92.94 262 LYS A O 1
ATOM 2136 N N . SER A 1 263 ? -1.229 12.189 -1.835 1.00 95.12 263 SER A N 1
ATOM 2137 C CA . SER A 1 263 ? -0.063 13.017 -1.517 1.00 95.12 263 SER A CA 1
ATOM 2138 C C . SER A 1 263 ? 1.145 12.705 -2.406 1.00 95.12 263 SER A C 1
ATOM 2140 O O . SER A 1 263 ? 2.110 13.455 -2.349 1.00 95.12 263 SER A O 1
ATOM 2142 N N . CYS A 1 264 ? 1.114 11.615 -3.183 1.00 95.88 264 CYS A N 1
ATOM 2143 C CA . CYS A 1 264 ? 2.206 11.218 -4.069 1.00 95.88 264 CYS A CA 1
ATOM 2144 C C . CYS A 1 264 ? 2.112 11.969 -5.402 1.00 95.88 264 CYS A C 1
ATOM 2146 O O . CYS A 1 264 ? 1.113 11.864 -6.121 1.00 95.88 264 CYS A O 1
ATOM 2148 N N . ASP A 1 265 ? 3.173 12.705 -5.715 1.00 93.44 265 ASP A N 1
ATOM 2149 C CA . ASP A 1 265 ? 3.280 13.597 -6.864 1.00 93.44 265 ASP A CA 1
ATOM 2150 C C . ASP A 1 265 ? 3.589 12.838 -8.149 1.00 93.44 265 ASP A C 1
ATOM 2152 O O . ASP A 1 265 ? 2.946 13.049 -9.175 1.00 93.44 265 ASP A O 1
ATOM 2156 N N . SER A 1 266 ? 4.553 11.925 -8.084 1.00 94.50 266 SER A N 1
ATOM 2157 C CA . SER A 1 266 ? 4.989 11.123 -9.222 1.00 94.50 266 SER A CA 1
ATOM 2158 C C . SER A 1 266 ? 5.540 9.775 -8.758 1.00 94.50 266 SER A C 1
ATOM 2160 O O . SER A 1 266 ? 5.771 9.551 -7.568 1.00 94.50 266 SER A O 1
ATOM 2162 N N . ARG A 1 267 ? 5.698 8.843 -9.700 1.00 95.94 267 ARG A N 1
ATOM 2163 C CA . ARG A 1 267 ? 6.217 7.496 -9.449 1.00 95.94 267 ARG A CA 1
ATOM 2164 C C . ARG A 1 267 ? 7.321 7.188 -10.452 1.00 95.94 267 ARG A C 1
ATOM 2166 O O . ARG A 1 267 ? 7.162 7.492 -11.631 1.00 95.94 267 ARG A O 1
ATOM 2173 N N . THR A 1 268 ? 8.395 6.563 -9.990 1.00 96.69 268 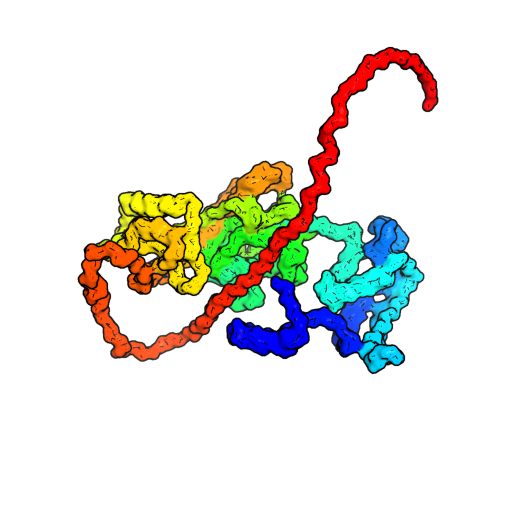THR A N 1
ATOM 2174 C CA . THR A 1 268 ? 9.446 6.005 -10.843 1.00 96.69 268 THR A CA 1
ATOM 2175 C C . THR A 1 268 ? 9.270 4.499 -10.914 1.00 96.69 268 THR A C 1
ATOM 2177 O O . THR A 1 268 ? 9.262 3.825 -9.883 1.00 96.69 268 THR A O 1
ATOM 2180 N N . TYR A 1 269 ? 9.140 3.995 -12.137 1.00 96.25 269 TYR A N 1
ATOM 2181 C CA . TYR A 1 269 ? 9.177 2.573 -12.449 1.00 96.25 269 TYR A CA 1
ATOM 2182 C C . TYR A 1 269 ? 10.408 2.276 -13.300 1.00 96.25 269 TYR A C 1
ATOM 2184 O O . TYR A 1 269 ? 10.795 3.103 -14.129 1.00 96.25 269 TYR A O 1
ATOM 2192 N N . SER A 1 270 ? 10.972 1.085 -13.134 1.00 95.69 270 SER A N 1
ATOM 2193 C CA . SER A 1 270 ? 11.938 0.505 -14.063 1.00 95.69 270 SER A CA 1
ATOM 2194 C C . SER A 1 270 ? 11.349 -0.742 -14.718 1.00 95.69 270 SER A C 1
ATOM 2196 O O . SER A 1 270 ? 10.461 -1.399 -14.169 1.00 95.69 270 SER A O 1
ATOM 2198 N N . TYR A 1 271 ? 11.801 -1.029 -15.938 1.00 95.31 271 TYR A N 1
ATOM 2199 C CA . TYR A 1 271 ? 11.392 -2.210 -16.688 1.00 95.31 271 TYR A CA 1
ATOM 2200 C C . TYR A 1 271 ? 12.635 -2.936 -17.201 1.00 95.31 271 TYR A C 1
ATOM 2202 O O . TYR A 1 271 ? 13.339 -2.428 -18.074 1.00 95.31 271 TYR A O 1
ATOM 2210 N N . THR A 1 272 ? 12.925 -4.103 -16.630 1.00 94.62 272 THR A N 1
ATOM 2211 C CA . THR A 1 272 ? 14.100 -4.916 -16.976 1.00 94.62 272 THR A CA 1
ATOM 2212 C C . THR A 1 272 ? 13.709 -5.994 -17.976 1.00 94.62 272 THR A C 1
ATOM 2214 O O . THR A 1 272 ? 12.792 -6.769 -17.720 1.00 94.62 272 THR A O 1
ATOM 2217 N N . LEU A 1 273 ? 14.404 -6.055 -19.113 1.00 94.56 273 LEU A N 1
ATOM 2218 C CA . LEU A 1 273 ? 14.109 -7.007 -20.181 1.00 94.56 273 LEU A CA 1
ATOM 2219 C C . LEU A 1 273 ? 15.355 -7.388 -20.994 1.00 94.56 273 LEU A C 1
ATOM 2221 O O . LEU A 1 273 ? 16.313 -6.611 -21.050 1.00 94.56 273 LEU A O 1
ATOM 2225 N N . PRO A 1 274 ? 15.340 -8.544 -21.682 1.00 93.75 274 PRO A N 1
ATOM 2226 C CA . PRO A 1 274 ? 16.410 -8.929 -22.591 1.00 93.75 274 PRO A CA 1
ATOM 2227 C C . PRO A 1 274 ? 16.554 -7.971 -23.775 1.00 93.75 274 PRO A C 1
ATOM 2229 O O . PRO A 1 274 ? 15.573 -7.537 -24.381 1.00 93.75 274 PRO A O 1
ATOM 2232 N N . THR A 1 275 ? 17.792 -7.688 -24.171 1.00 93.56 275 THR A N 1
ATOM 2233 C CA . THR A 1 275 ? 18.083 -6.714 -25.233 1.00 93.56 275 THR A CA 1
ATOM 2234 C C . THR A 1 275 ? 17.668 -7.181 -26.628 1.00 93.56 275 THR A C 1
ATOM 2236 O O . THR A 1 275 ? 17.411 -6.335 -27.488 1.00 93.56 275 THR A O 1
ATOM 2239 N N . PHE A 1 276 ? 17.534 -8.495 -26.858 1.00 90.94 276 PHE A N 1
ATOM 2240 C CA . PHE A 1 276 ? 17.025 -9.056 -28.121 1.00 90.94 276 PHE A CA 1
ATOM 2241 C C . PHE A 1 276 ? 15.606 -8.581 -28.458 1.00 90.94 276 PHE A C 1
ATOM 2243 O O . PHE A 1 276 ? 15.202 -8.604 -29.619 1.00 90.94 276 PHE A O 1
ATOM 2250 N N . SER A 1 277 ? 14.865 -8.073 -27.467 1.00 91.75 277 SER A N 1
ATOM 2251 C CA . SER A 1 277 ? 13.547 -7.458 -27.662 1.00 91.75 277 SER A CA 1
ATOM 2252 C C . SER A 1 277 ? 13.582 -6.290 -28.649 1.00 91.75 277 SER A C 1
ATOM 2254 O O . SER A 1 277 ? 12.581 -6.005 -29.303 1.00 91.75 277 SER A O 1
ATOM 2256 N N . PHE A 1 278 ? 14.745 -5.649 -28.800 1.00 91.69 278 PHE A N 1
ATOM 2257 C CA . PHE A 1 278 ? 14.963 -4.509 -29.688 1.00 91.69 278 PHE A CA 1
ATOM 2258 C C . PHE A 1 278 ? 15.673 -4.865 -31.000 1.00 91.69 278 PHE A C 1
ATOM 2260 O O . PHE A 1 278 ? 16.002 -3.956 -31.767 1.00 91.69 278 PHE A O 1
ATOM 2267 N N . ALA A 1 279 ? 15.931 -6.145 -31.275 1.00 88.62 279 ALA A N 1
ATOM 2268 C CA . ALA A 1 279 ? 16.487 -6.560 -32.560 1.00 88.62 279 ALA A CA 1
ATOM 2269 C C . ALA A 1 279 ? 15.544 -6.184 -33.711 1.00 88.62 279 ALA A C 1
ATOM 2271 O O . ALA A 1 279 ? 14.323 -6.112 -33.529 1.00 88.62 279 ALA A O 1
ATOM 2272 N N . SER A 1 280 ? 16.110 -5.890 -34.879 1.00 81.31 280 SER A N 1
ATOM 2273 C CA . SER A 1 280 ? 15.301 -5.638 -36.080 1.00 81.31 280 SER A CA 1
ATOM 2274 C C . SER A 1 280 ? 14.643 -6.930 -36.588 1.00 81.31 280 SER A C 1
ATOM 2276 O O . SER A 1 280 ? 15.065 -8.023 -36.217 1.00 81.31 280 SER A O 1
ATOM 2278 N N . MET A 1 281 ? 13.590 -6.822 -37.408 1.00 72.44 281 MET A N 1
ATOM 2279 C CA . MET A 1 281 ? 12.864 -8.001 -37.909 1.00 72.44 281 MET A CA 1
ATOM 2280 C C . MET A 1 281 ? 13.749 -8.926 -38.762 1.00 72.44 281 MET A C 1
ATOM 2282 O O . MET A 1 281 ? 13.615 -10.143 -38.681 1.00 72.44 281 MET A O 1
ATOM 2286 N N . ASP A 1 282 ? 14.680 -8.342 -39.520 1.00 74.62 282 ASP A N 1
ATOM 2287 C CA . ASP A 1 282 ? 15.581 -9.061 -40.429 1.00 74.62 282 ASP A CA 1
ATOM 2288 C C . ASP A 1 282 ? 16.842 -9.601 -39.731 1.00 74.62 282 ASP A C 1
ATOM 2290 O O . ASP A 1 282 ? 17.678 -10.267 -40.345 1.00 74.62 282 ASP A O 1
ATOM 2294 N N . GLU A 1 283 ? 17.013 -9.296 -38.445 1.00 77.38 283 GLU A N 1
ATOM 2295 C CA . GLU A 1 283 ? 18.183 -9.686 -37.673 1.00 77.38 283 GLU A CA 1
ATOM 2296 C C . GLU A 1 283 ? 17.918 -10.981 -36.912 1.00 77.38 283 GLU A C 1
ATOM 2298 O O . GLU A 1 283 ? 16.994 -11.095 -36.106 1.00 77.38 283 GLU A O 1
ATOM 2303 N N . VAL A 1 284 ? 18.772 -11.976 -37.148 1.00 71.94 284 VAL A N 1
ATOM 2304 C CA . VAL A 1 284 ? 18.703 -13.247 -36.431 1.00 71.94 284 VAL A CA 1
ATOM 2305 C C . VAL A 1 284 ? 19.126 -13.017 -34.981 1.00 71.94 284 VAL A C 1
ATOM 2307 O O . VAL A 1 284 ? 20.306 -12.838 -34.680 1.00 71.94 284 VAL A O 1
ATOM 2310 N N . THR A 1 285 ? 18.160 -13.053 -34.065 1.00 72.31 285 THR A N 1
ATOM 2311 C CA . THR A 1 285 ? 18.413 -13.024 -32.623 1.00 72.31 285 THR A CA 1
ATOM 2312 C C . THR A 1 285 ? 18.913 -14.386 -32.154 1.00 72.31 285 THR A C 1
ATOM 2314 O O . THR A 1 285 ? 18.121 -15.238 -31.755 1.00 72.31 285 THR A O 1
ATOM 2317 N N . SER A 1 286 ? 20.224 -14.611 -32.233 1.00 74.12 286 SER A N 1
ATOM 2318 C CA . SER A 1 286 ? 20.892 -15.720 -31.541 1.00 74.12 286 SER A CA 1
ATOM 2319 C C . SER A 1 286 ? 21.331 -15.300 -30.131 1.00 74.12 286 SER A C 1
ATOM 2321 O O . SER A 1 286 ? 21.267 -14.122 -29.769 1.00 74.12 286 SER A O 1
ATOM 2323 N N . ASP A 1 287 ? 21.854 -16.247 -29.349 1.00 71.38 287 ASP A N 1
ATOM 2324 C CA . ASP A 1 287 ? 22.439 -15.999 -28.018 1.00 71.38 287 ASP A CA 1
ATOM 2325 C C . ASP A 1 287 ? 23.604 -14.977 -28.043 1.00 71.38 287 ASP A C 1
ATOM 2327 O O . ASP A 1 287 ? 23.983 -14.385 -27.021 1.00 71.38 287 ASP A O 1
ATOM 2331 N N . GLU A 1 288 ? 24.173 -14.727 -29.225 1.00 82.25 288 GLU A N 1
ATOM 2332 C CA . GLU A 1 288 ? 25.250 -13.762 -29.453 1.00 82.25 288 GLU A CA 1
ATOM 2333 C C . GLU A 1 288 ? 24.747 -12.329 -29.658 1.00 82.25 288 GLU A C 1
ATOM 2335 O O . GLU A 1 288 ? 25.555 -11.400 -29.609 1.00 82.25 288 GLU A O 1
ATOM 2340 N N . TYR A 1 289 ? 23.437 -12.113 -29.837 1.00 88.12 289 TYR A N 1
ATOM 2341 C CA . TYR A 1 289 ? 22.895 -10.778 -30.076 1.00 88.12 289 TYR A CA 1
ATOM 2342 C C . TYR A 1 289 ? 23.291 -9.814 -28.952 1.00 88.12 289 TYR A C 1
ATOM 2344 O O . TYR A 1 289 ? 23.088 -10.074 -27.760 1.00 88.12 289 TYR A O 1
ATOM 2352 N N . ARG A 1 290 ? 23.842 -8.662 -29.332 1.00 90.75 290 ARG A N 1
ATOM 2353 C CA . ARG A 1 290 ? 24.127 -7.545 -28.431 1.00 90.75 290 ARG A CA 1
ATOM 2354 C C . ARG A 1 290 ? 23.594 -6.278 -29.072 1.00 90.75 290 ARG A C 1
ATOM 2356 O O . ARG A 1 290 ? 23.934 -5.960 -30.207 1.00 90.75 290 ARG A O 1
ATOM 2363 N N . ILE A 1 291 ? 22.773 -5.546 -28.327 1.00 92.62 291 ILE A N 1
ATOM 2364 C CA . ILE A 1 291 ? 22.225 -4.277 -28.797 1.00 92.62 291 ILE A CA 1
ATOM 2365 C C . ILE A 1 291 ? 23.358 -3.278 -29.066 1.00 92.62 291 ILE A C 1
ATOM 2367 O O . ILE A 1 291 ? 24.251 -3.088 -28.238 1.00 92.62 291 ILE A O 1
ATOM 2371 N N . SER A 1 292 ? 23.335 -2.650 -30.242 1.00 93.06 292 SER A N 1
ATOM 2372 C CA . SER A 1 292 ? 24.341 -1.657 -30.619 1.00 93.06 292 SER A CA 1
ATOM 2373 C C . SER A 1 292 ? 24.077 -0.299 -29.944 1.00 93.06 292 SER A C 1
ATOM 2375 O O . SER A 1 292 ? 22.920 0.033 -29.673 1.00 93.06 292 SER A O 1
ATOM 2377 N N . PRO A 1 293 ? 25.108 0.541 -29.722 1.00 95.25 293 PRO A N 1
ATOM 2378 C CA . PRO A 1 293 ? 24.922 1.891 -29.180 1.00 95.25 293 PRO A CA 1
ATOM 2379 C C . PRO A 1 293 ? 23.945 2.741 -30.003 1.00 95.25 293 PRO A C 1
ATOM 2381 O O . PRO A 1 293 ? 23.063 3.382 -29.443 1.00 95.25 293 PRO A O 1
ATOM 2384 N N . LYS A 1 294 ? 24.023 2.651 -31.337 1.00 93.81 294 LYS A N 1
ATOM 2385 C CA . LYS A 1 294 ? 23.090 3.323 -32.251 1.00 93.81 294 LYS A CA 1
ATOM 2386 C C . LYS A 1 294 ? 21.637 2.900 -32.001 1.00 93.81 294 LYS A C 1
ATOM 2388 O O . LYS A 1 294 ? 20.733 3.725 -32.007 1.00 93.81 294 LYS A O 1
ATOM 2393 N N . ARG A 1 295 ? 21.403 1.610 -31.748 1.00 91.25 295 ARG A N 1
ATOM 2394 C CA . ARG A 1 295 ? 20.062 1.086 -31.467 1.00 91.25 295 ARG A CA 1
ATOM 2395 C C . ARG A 1 295 ? 19.512 1.571 -30.123 1.00 91.25 295 ARG A C 1
ATOM 2397 O O . ARG A 1 295 ? 18.309 1.779 -29.996 1.00 91.25 295 ARG A O 1
ATOM 2404 N N . ILE A 1 296 ? 20.387 1.775 -29.137 1.00 94.25 296 ILE A N 1
ATOM 2405 C CA . ILE A 1 296 ? 20.035 2.403 -27.854 1.00 94.25 296 ILE A CA 1
ATOM 2406 C C . ILE A 1 296 ? 19.664 3.878 -28.060 1.00 94.25 296 ILE A C 1
ATOM 2408 O O . ILE A 1 296 ? 18.695 4.345 -27.467 1.00 94.25 296 ILE A O 1
ATOM 2412 N N . GLU A 1 297 ? 20.391 4.611 -28.907 1.00 95.19 297 GLU A N 1
ATOM 2413 C CA . GLU A 1 297 ? 20.041 5.994 -29.264 1.00 95.19 297 GLU A CA 1
ATOM 2414 C C . GLU A 1 297 ? 18.652 6.064 -29.918 1.00 95.19 297 GLU A C 1
ATOM 2416 O O . GLU A 1 297 ? 17.808 6.829 -29.459 1.00 95.19 297 GLU A O 1
ATOM 2421 N N . GLU A 1 298 ? 18.366 5.196 -30.896 1.00 92.56 298 GLU A N 1
ATOM 2422 C CA . GLU A 1 298 ? 17.041 5.086 -31.530 1.00 92.56 298 GLU A CA 1
ATOM 2423 C C . GLU A 1 298 ? 15.923 4.781 -30.516 1.00 92.56 298 GLU A C 1
ATOM 2425 O O . GLU A 1 298 ? 14.845 5.378 -30.581 1.00 92.56 298 GLU A O 1
ATOM 2430 N N . LEU A 1 299 ? 16.183 3.874 -29.565 1.00 93.94 299 LEU A N 1
ATOM 2431 C CA . LEU A 1 299 ? 15.259 3.558 -28.475 1.00 93.94 299 LEU A CA 1
ATOM 2432 C C . LEU A 1 299 ? 14.994 4.788 -27.596 1.00 93.94 299 LEU A C 1
ATOM 2434 O O . LEU A 1 299 ? 13.842 5.087 -27.291 1.00 93.94 299 LEU A O 1
ATOM 2438 N N . ASN A 1 300 ? 16.043 5.514 -27.205 1.00 94.62 300 ASN A N 1
ATOM 2439 C CA . ASN A 1 300 ? 15.929 6.697 -26.352 1.00 94.62 300 ASN A CA 1
ATOM 2440 C C . ASN A 1 300 ? 15.199 7.850 -27.050 1.00 94.62 300 ASN A C 1
ATOM 2442 O O . ASN A 1 300 ? 14.391 8.526 -26.414 1.00 94.62 300 ASN A O 1
ATOM 2446 N N . GLU A 1 301 ? 15.429 8.055 -28.350 1.00 92.56 301 GLU A N 1
ATOM 2447 C CA . GLU A 1 301 ? 14.656 9.011 -29.152 1.00 92.56 301 GLU A CA 1
ATOM 2448 C C . GLU A 1 301 ? 13.160 8.683 -29.119 1.00 92.56 301 GLU A C 1
ATOM 2450 O O . GLU A 1 301 ? 12.334 9.567 -28.893 1.00 92.56 301 GLU A O 1
ATOM 2455 N N . LEU A 1 302 ? 12.811 7.406 -29.311 1.00 90.31 302 LEU A N 1
ATOM 2456 C CA . LEU A 1 302 ? 11.425 6.946 -29.328 1.00 90.31 302 LEU A CA 1
ATOM 2457 C C . LEU A 1 302 ? 10.758 7.058 -27.951 1.00 90.31 302 LEU A C 1
ATOM 2459 O O . LEU A 1 302 ? 9.617 7.507 -27.851 1.00 90.31 302 LEU A O 1
ATOM 2463 N N . LEU A 1 303 ? 11.468 6.690 -26.881 1.00 91.94 303 LEU A N 1
ATOM 2464 C CA . LEU A 1 303 ? 10.998 6.880 -25.506 1.00 91.94 303 LEU A CA 1
ATOM 2465 C C . LEU A 1 303 ? 10.797 8.368 -25.181 1.00 91.94 303 LEU A C 1
ATOM 2467 O O . LEU A 1 303 ? 9.847 8.724 -24.482 1.00 91.94 303 LEU A O 1
ATOM 2471 N N . GLY A 1 304 ? 11.634 9.243 -25.746 1.00 91.62 304 GLY A N 1
ATOM 2472 C CA . GLY A 1 304 ? 11.510 10.695 -25.638 1.00 91.62 304 GLY A CA 1
ATOM 2473 C C . GLY A 1 304 ? 10.172 11.243 -26.145 1.00 91.62 304 GLY A C 1
ATOM 2474 O O . GLY A 1 304 ? 9.700 12.251 -25.623 1.00 91.62 304 GLY A O 1
ATOM 2475 N N . CYS A 1 305 ? 9.507 10.561 -27.086 1.00 89.62 305 CYS A N 1
ATOM 2476 C CA . CYS A 1 305 ? 8.191 10.966 -27.588 1.00 89.62 305 CYS A CA 1
ATOM 2477 C C . CYS A 1 305 ? 7.074 10.889 -26.530 1.00 89.62 305 CYS A C 1
ATOM 2479 O O . CYS A 1 305 ? 6.074 11.592 -26.665 1.00 89.62 305 CYS A O 1
ATOM 2481 N N . TYR A 1 306 ? 7.231 10.081 -25.475 1.00 89.81 306 TYR A N 1
ATOM 2482 C CA . TYR A 1 306 ? 6.258 10.002 -24.375 1.00 89.81 306 TYR A CA 1
ATOM 2483 C C . TYR A 1 306 ? 6.400 11.127 -23.351 1.00 89.81 306 TYR A C 1
ATOM 2485 O O . TYR A 1 306 ? 5.495 11.331 -22.541 1.00 89.81 306 TYR A O 1
ATOM 2493 N N . VAL A 1 307 ? 7.523 11.851 -23.353 1.00 92.25 307 VAL A N 1
ATOM 2494 C CA . VAL A 1 307 ? 7.759 12.932 -22.396 1.00 92.25 307 VAL A CA 1
ATOM 2495 C C . VAL A 1 307 ? 6.801 14.086 -22.688 1.00 92.25 307 VAL A C 1
ATOM 2497 O O . VAL A 1 307 ? 6.680 14.548 -23.822 1.00 92.25 307 VAL A O 1
ATOM 2500 N N . GLY A 1 308 ? 6.124 14.568 -21.646 1.00 90.12 308 GLY A N 1
ATOM 2501 C CA . GLY A 1 308 ? 5.166 15.666 -21.733 1.00 90.12 308 GLY A CA 1
ATOM 2502 C C . GLY A 1 308 ? 3.772 15.267 -21.262 1.00 90.12 308 GLY A C 1
ATOM 2503 O O . GLY A 1 308 ? 3.592 14.282 -20.551 1.00 90.12 308 GLY A O 1
ATOM 2504 N N . SER A 1 309 ? 2.784 16.079 -21.633 1.00 87.75 309 SER A N 1
ATOM 2505 C CA . SER A 1 309 ? 1.378 15.851 -21.305 1.00 87.75 309 SER A CA 1
ATOM 2506 C C . SER A 1 309 ? 0.646 15.365 -22.547 1.00 87.75 309 SER A C 1
ATOM 2508 O O . SER A 1 309 ? 0.403 16.154 -23.457 1.00 87.75 309 SER A O 1
ATOM 2510 N N . HIS A 1 310 ? 0.264 14.091 -22.557 1.00 84.38 310 HIS A N 1
ATOM 2511 C CA . HIS A 1 310 ? -0.428 13.443 -23.673 1.00 84.38 310 HIS A CA 1
ATOM 2512 C C . HIS A 1 310 ? -1.691 12.725 -23.195 1.00 84.38 310 HIS A C 1
ATOM 2514 O O . HIS A 1 310 ? -1.837 12.431 -22.007 1.00 84.38 310 HIS A O 1
ATOM 2520 N N . ASN A 1 311 ? -2.606 12.422 -24.117 1.00 80.56 311 ASN A N 1
ATOM 2521 C CA . ASN A 1 311 ? -3.772 11.600 -23.813 1.00 80.56 311 ASN A CA 1
ATOM 2522 C C . ASN A 1 311 ? -3.432 10.111 -23.981 1.00 80.56 311 ASN A C 1
ATOM 2524 O O . ASN A 1 311 ? -3.403 9.589 -25.091 1.00 80.56 311 ASN A O 1
ATOM 2528 N N . PHE A 1 312 ? -3.208 9.418 -22.867 1.00 83.19 312 PHE A N 1
ATOM 2529 C CA . PHE A 1 312 ? -2.837 8.001 -22.839 1.00 83.19 312 PHE A CA 1
ATOM 2530 C C . PHE A 1 312 ? -4.039 7.035 -22.896 1.00 83.19 312 PHE A C 1
ATOM 2532 O O . PHE A 1 312 ? -3.907 5.879 -22.508 1.00 83.19 312 PHE A O 1
ATOM 2539 N N . PHE A 1 313 ? -5.217 7.453 -23.378 1.00 79.19 313 PHE A N 1
ATOM 2540 C CA . PHE A 1 313 ? -6.423 6.602 -23.389 1.00 79.19 313 PHE A CA 1
ATOM 2541 C C . PHE A 1 313 ? -6.288 5.292 -24.202 1.00 79.19 313 PHE A C 1
ATOM 2543 O O . PHE A 1 313 ? -7.057 4.362 -23.963 1.00 79.19 313 PHE A O 1
ATOM 2550 N N . ASN A 1 314 ? -5.337 5.200 -25.143 1.00 77.06 314 ASN A N 1
ATOM 2551 C CA . ASN A 1 314 ? -4.997 3.959 -25.863 1.00 77.06 314 ASN A CA 1
ATOM 2552 C C . ASN A 1 314 ? -4.044 3.027 -25.082 1.00 77.06 314 ASN A C 1
ATOM 2554 O O . ASN A 1 314 ? -3.819 1.895 -25.494 1.00 77.06 314 ASN A O 1
ATOM 2558 N N . TYR A 1 315 ? -3.503 3.479 -23.949 1.00 80.50 315 TYR A N 1
ATOM 2559 C CA . TYR A 1 315 ? -2.563 2.746 -23.091 1.00 80.50 315 TYR A CA 1
ATOM 2560 C C . TYR A 1 315 ? -3.224 2.249 -21.789 1.00 80.50 315 TYR A C 1
ATOM 2562 O O . TYR A 1 315 ? -2.540 1.917 -20.823 1.00 80.50 315 TYR A O 1
ATOM 2570 N N . THR A 1 316 ? -4.558 2.220 -21.740 1.00 70.56 316 THR A N 1
ATOM 2571 C CA . THR A 1 316 ? -5.366 1.745 -20.605 1.00 70.56 316 THR A CA 1
ATOM 2572 C C . THR A 1 316 ? -6.548 0.910 -21.116 1.00 70.56 316 THR A C 1
ATOM 2574 O O . THR A 1 316 ? -6.940 1.041 -22.277 1.00 70.56 316 THR A O 1
ATOM 2577 N N . SER A 1 317 ? -7.077 0.001 -20.295 1.00 66.81 317 SER A N 1
ATOM 2578 C CA . SER A 1 317 ? -8.117 -0.954 -20.693 1.00 66.81 317 SER A CA 1
ATOM 2579 C C . SER A 1 317 ? -9.519 -0.333 -20.790 1.00 66.81 317 SER A C 1
ATOM 2581 O O . SER A 1 317 ? -9.876 0.609 -20.087 1.00 66.81 317 SER A O 1
ATOM 2583 N N . GLY A 1 318 ? -10.305 -0.900 -21.713 1.00 51.06 318 GLY A N 1
ATOM 2584 C CA . GLY A 1 318 ? -11.691 -0.568 -22.051 1.00 51.06 318 GLY A CA 1
ATOM 2585 C C . GLY A 1 318 ? -12.115 -1.348 -23.304 1.00 51.06 318 GLY A C 1
ATOM 2586 O O . GLY A 1 318 ? -12.302 -0.745 -24.355 1.00 51.06 318 GLY A O 1
ATOM 2587 N N . LEU A 1 319 ? -12.173 -2.686 -23.171 1.00 40.88 319 LEU A N 1
ATOM 2588 C CA . LEU A 1 319 ? -12.409 -3.729 -24.196 1.00 40.88 319 LEU A CA 1
ATOM 2589 C C . LEU A 1 319 ? -11.437 -3.750 -25.390 1.00 40.88 319 LEU A C 1
ATOM 2591 O O . LEU A 1 319 ? -11.681 -3.135 -26.423 1.00 40.88 319 LEU A O 1
ATOM 2595 N N . LEU A 1 320 ? -10.359 -4.519 -25.204 1.00 40.62 320 LEU A N 1
ATOM 2596 C CA . LEU A 1 320 ? -9.617 -5.417 -26.112 1.00 40.62 320 LEU A CA 1
ATOM 2597 C C . LEU A 1 320 ? -8.261 -5.721 -25.411 1.00 40.62 320 LEU A C 1
ATOM 2599 O O . LEU A 1 320 ? -7.839 -4.936 -24.557 1.00 40.62 320 LEU A O 1
ATOM 2603 N N . PRO A 1 321 ? -7.583 -6.854 -25.668 1.00 35.59 321 PRO A N 1
ATOM 2604 C CA . PRO A 1 321 ? -6.282 -7.153 -25.058 1.00 35.59 321 PRO A CA 1
ATOM 2605 C C . PRO A 1 321 ? -5.192 -6.221 -25.635 1.00 35.59 321 PRO A C 1
ATOM 2607 O O . PRO A 1 321 ? -4.795 -6.368 -26.782 1.00 35.59 321 PRO A O 1
ATOM 2610 N N . MET A 1 322 ? -4.761 -5.229 -24.842 1.00 45.09 322 MET A N 1
ATOM 2611 C CA . MET A 1 322 ? -3.970 -4.037 -25.256 1.00 45.09 322 MET A CA 1
ATOM 2612 C C . MET A 1 322 ? -2.565 -3.987 -24.637 1.00 45.09 322 MET A C 1
ATOM 2614 O O . MET A 1 322 ? -2.239 -4.952 -23.959 1.00 45.09 322 MET A O 1
ATOM 2618 N N . GLY A 1 323 ? -1.746 -2.915 -24.829 1.00 50.44 323 GLY A N 1
ATOM 2619 C CA . GLY A 1 323 ? -0.284 -3.075 -24.806 1.00 50.44 323 GLY A CA 1
ATOM 2620 C C . GLY A 1 323 ? 0.866 -2.036 -24.954 1.00 50.44 323 GLY A C 1
ATOM 2621 O O . GLY A 1 323 ? 0.823 -1.043 -24.265 1.00 50.44 323 GLY A O 1
ATOM 2622 N N . SER A 1 324 ? 1.978 -2.286 -25.688 1.00 56.81 324 SER A N 1
ATOM 2623 C CA . SER A 1 324 ? 3.322 -1.638 -25.709 1.00 56.81 324 SER A CA 1
ATOM 2624 C C . SER A 1 324 ? 3.804 -1.333 -27.139 1.00 56.81 324 SER A C 1
ATOM 2626 O O . SER A 1 324 ? 4.386 -2.161 -27.846 1.00 56.81 324 SER A O 1
ATOM 2628 N N . THR A 1 325 ? 3.606 -0.079 -27.539 1.00 68.81 325 THR A N 1
ATOM 2629 C CA . THR A 1 325 ? 3.914 0.491 -28.863 1.00 68.81 325 THR A CA 1
ATOM 2630 C C . THR A 1 325 ? 5.410 0.512 -29.202 1.00 68.81 325 THR A C 1
ATOM 2632 O O . THR A 1 325 ? 5.793 0.371 -30.358 1.00 68.81 325 THR A O 1
ATOM 2635 N N . VAL A 1 326 ? 6.290 0.698 -28.210 1.00 76.94 326 VAL A N 1
ATOM 2636 C CA . VAL A 1 326 ? 7.738 0.906 -28.440 1.00 76.94 326 VAL A CA 1
ATOM 2637 C C . VAL A 1 326 ? 8.399 -0.331 -29.031 1.00 76.94 326 VAL A C 1
ATOM 2639 O O . VAL A 1 326 ? 9.164 -0.229 -29.988 1.00 76.94 326 VAL A O 1
ATOM 2642 N N . LEU A 1 327 ? 8.094 -1.503 -28.473 1.00 71.94 327 LEU A N 1
ATOM 2643 C CA . LEU A 1 327 ? 8.669 -2.768 -28.929 1.00 71.94 327 LEU A CA 1
ATOM 2644 C C . LEU A 1 327 ? 8.198 -3.102 -30.348 1.00 71.94 327 LEU A C 1
ATOM 2646 O O . LEU A 1 327 ? 9.003 -3.541 -31.165 1.00 71.94 327 LEU A O 1
ATOM 2650 N N . ALA A 1 328 ? 6.938 -2.798 -30.670 1.00 72.38 328 ALA A N 1
ATOM 2651 C CA . ALA A 1 328 ? 6.404 -2.942 -32.020 1.00 72.38 328 ALA A CA 1
ATOM 2652 C C . ALA A 1 328 ? 7.126 -2.035 -33.034 1.00 72.38 328 ALA A C 1
ATOM 2654 O O . ALA A 1 328 ? 7.549 -2.516 -34.084 1.00 72.38 328 ALA A O 1
ATOM 2655 N N . ILE A 1 329 ? 7.351 -0.755 -32.704 1.00 76.56 329 ILE A N 1
ATOM 2656 C CA . ILE A 1 329 ? 8.079 0.183 -33.579 1.00 76.56 329 ILE A CA 1
ATOM 2657 C C . ILE A 1 329 ? 9.524 -0.260 -33.784 1.00 76.56 329 ILE A C 1
ATOM 2659 O O . ILE A 1 329 ? 10.002 -0.314 -34.916 1.00 76.56 329 ILE A O 1
ATOM 2663 N N . MET A 1 330 ? 10.229 -0.609 -32.704 1.00 77.62 330 MET A N 1
ATOM 2664 C CA . MET A 1 330 ? 11.617 -1.055 -32.810 1.00 77.62 330 MET A CA 1
ATOM 2665 C C . MET A 1 330 ? 11.708 -2.289 -33.711 1.00 77.62 330 MET A C 1
ATOM 2667 O O . MET A 1 330 ? 12.558 -2.342 -34.593 1.00 77.62 330 MET A O 1
ATOM 2671 N N . ARG A 1 331 ? 10.783 -3.241 -33.594 1.00 75.94 331 ARG A N 1
ATOM 2672 C CA . ARG A 1 331 ? 10.776 -4.445 -34.436 1.00 75.94 331 ARG A CA 1
ATOM 2673 C C . ARG A 1 331 ? 10.243 -4.231 -35.857 1.00 75.94 331 ARG A C 1
ATOM 2675 O O . ARG A 1 331 ? 10.212 -5.185 -36.622 1.00 75.94 331 ARG A O 1
ATOM 2682 N N . GLY A 1 332 ? 9.882 -3.003 -36.232 1.00 73.25 332 GLY A N 1
ATOM 2683 C CA . GLY A 1 332 ? 9.442 -2.661 -37.586 1.00 73.25 332 GLY A CA 1
ATOM 2684 C C . GLY A 1 332 ? 7.970 -2.957 -37.874 1.00 73.25 332 GLY A C 1
ATOM 2685 O O . GLY A 1 332 ? 7.565 -2.899 -39.028 1.00 73.25 332 GLY A O 1
ATOM 2686 N N . PHE A 1 333 ? 7.163 -3.253 -36.852 1.00 68.81 333 PHE A N 1
ATOM 2687 C CA . PHE A 1 333 ? 5.717 -3.448 -37.004 1.00 68.81 333 PHE A CA 1
ATOM 2688 C C . PHE A 1 333 ? 4.931 -2.128 -37.064 1.00 68.81 333 PHE A C 1
ATOM 2690 O O . PHE A 1 333 ? 3.798 -2.109 -37.530 1.00 68.81 333 PHE A O 1
ATOM 2697 N N . MET A 1 334 ? 5.517 -1.028 -36.583 1.00 72.81 334 MET A N 1
ATOM 2698 C CA . MET A 1 334 ? 4.898 0.301 -36.514 1.00 72.81 334 MET A CA 1
ATOM 2699 C C . MET A 1 334 ? 5.925 1.390 -36.865 1.00 72.81 334 MET A C 1
ATOM 2701 O O . MET A 1 334 ? 7.133 1.190 -36.725 1.00 72.81 334 MET A O 1
ATOM 2705 N N . TYR A 1 335 ? 5.463 2.571 -37.272 1.00 76.44 335 TYR A N 1
ATOM 2706 C CA . TYR A 1 335 ? 6.305 3.732 -37.562 1.00 76.44 335 TYR A CA 1
ATOM 2707 C C . TYR A 1 335 ? 6.516 4.607 -36.320 1.00 76.44 335 TYR A C 1
ATOM 2709 O O . TYR A 1 335 ? 5.668 4.679 -35.435 1.00 76.44 335 TYR A O 1
ATOM 2717 N N . LYS A 1 336 ? 7.612 5.385 -36.273 1.00 72.75 336 LYS A N 1
ATOM 2718 C CA . LYS A 1 336 ? 7.831 6.381 -35.197 1.00 72.75 336 LYS A CA 1
ATOM 2719 C C . LYS A 1 336 ? 6.643 7.355 -35.052 1.00 72.75 336 LYS A C 1
ATOM 2721 O O . LYS A 1 336 ? 6.314 7.764 -33.942 1.00 72.75 336 LYS A O 1
ATOM 2726 N N . SER A 1 337 ? 5.981 7.703 -36.160 1.00 76.06 337 SER A N 1
ATOM 2727 C CA . SER A 1 337 ? 4.793 8.569 -36.178 1.00 76.06 337 SER A CA 1
ATOM 2728 C C . SER A 1 337 ? 3.570 7.958 -35.482 1.00 76.06 337 SER A C 1
ATOM 2730 O O . SER A 1 337 ? 2.697 8.710 -35.045 1.00 76.06 337 SER A O 1
ATOM 2732 N N . ASP A 1 338 ? 3.519 6.635 -35.299 1.00 74.81 338 ASP A N 1
ATOM 2733 C CA . ASP A 1 338 ? 2.424 5.973 -34.588 1.00 74.81 338 ASP A CA 1
ATOM 2734 C C . ASP A 1 338 ? 2.362 6.330 -33.103 1.00 74.81 338 ASP A C 1
ATOM 2736 O O . ASP A 1 338 ? 1.271 6.353 -32.540 1.00 74.81 338 ASP A O 1
ATOM 2740 N N . VAL A 1 339 ? 3.484 6.693 -32.465 1.00 77.31 339 VAL A N 1
ATOM 2741 C CA . VAL A 1 339 ? 3.439 7.188 -31.076 1.00 77.31 339 VAL A CA 1
ATOM 2742 C C . VAL A 1 339 ? 2.611 8.466 -31.005 1.00 77.31 339 VAL A C 1
ATOM 2744 O O . VAL A 1 339 ? 1.704 8.565 -30.185 1.00 77.31 339 VAL A O 1
ATOM 2747 N N . ALA A 1 340 ? 2.850 9.418 -31.910 1.00 76.69 340 ALA A N 1
ATOM 2748 C CA . ALA A 1 340 ? 2.079 10.657 -31.952 1.00 76.69 340 ALA A CA 1
ATOM 2749 C C . ALA A 1 340 ? 0.596 10.398 -32.274 1.00 76.69 340 ALA A C 1
ATOM 2751 O O . ALA A 1 340 ? -0.277 10.995 -31.644 1.00 76.69 340 ALA A O 1
ATOM 2752 N N . ARG A 1 341 ? 0.303 9.471 -33.202 1.00 74.06 341 ARG A N 1
ATOM 2753 C CA . ARG A 1 341 ? -1.077 9.064 -33.523 1.00 74.06 341 ARG A CA 1
ATOM 2754 C C . ARG A 1 341 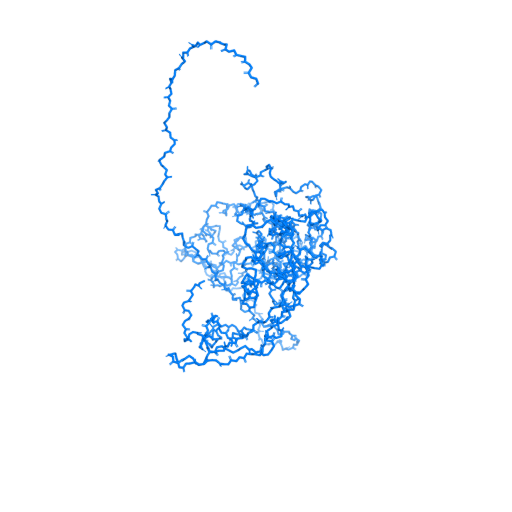? -1.789 8.406 -32.348 1.00 74.06 341 ARG A C 1
ATOM 2756 O O . ARG A 1 341 ? -2.970 8.668 -32.149 1.00 74.06 341 ARG A O 1
ATOM 2763 N N . SER A 1 342 ? -1.080 7.621 -31.540 1.00 76.81 342 SER A N 1
ATOM 2764 C CA . SER A 1 342 ? -1.664 6.907 -30.400 1.00 76.81 342 SER A CA 1
ATOM 2765 C C . SER A 1 342 ? -2.233 7.827 -29.313 1.00 76.81 342 SER A C 1
ATOM 2767 O O . SER A 1 342 ? -3.041 7.375 -28.503 1.00 76.81 342 SER A O 1
ATOM 2769 N N . PHE A 1 343 ? -1.856 9.111 -29.307 1.00 76.50 343 PHE A N 1
ATOM 2770 C CA . PHE A 1 343 ? -2.413 10.127 -28.410 1.00 76.50 343 PHE A CA 1
ATOM 2771 C C . PHE A 1 343 ? -3.650 10.843 -28.975 1.00 76.50 343 PHE A C 1
ATOM 2773 O O . PHE A 1 343 ? -4.304 11.604 -28.258 1.00 76.50 343 PHE A O 1
ATOM 2780 N N . LEU A 1 344 ? -3.973 10.634 -30.254 1.00 76.00 344 LEU A N 1
ATOM 2781 C CA . LEU A 1 344 ? -5.177 11.162 -30.898 1.00 76.00 344 LEU A CA 1
ATOM 2782 C C . LEU A 1 344 ? -6.375 10.270 -30.586 1.00 76.00 344 LEU A C 1
ATOM 2784 O O . LEU A 1 344 ? -6.214 9.103 -30.271 1.00 76.00 344 LEU A O 1
ATOM 2788 N N . SER A 1 345 ? -7.593 10.781 -30.757 1.00 71.19 345 SER A N 1
ATOM 2789 C CA . SER A 1 345 ? -8.847 10.100 -30.390 1.00 71.19 345 SER A CA 1
ATOM 2790 C C . SER A 1 345 ? -9.169 8.800 -31.149 1.00 71.19 345 SER A C 1
ATOM 2792 O O . SER A 1 345 ? -10.232 8.221 -30.931 1.00 71.19 345 SER A O 1
ATOM 2794 N N . VAL A 1 346 ? -8.301 8.344 -32.053 1.00 74.00 346 VAL A N 1
ATOM 2795 C CA . VAL A 1 346 ? -8.484 7.105 -32.817 1.00 74.00 346 VAL A CA 1
ATOM 2796 C C . VAL A 1 346 ? -8.019 5.922 -31.972 1.00 74.00 346 VAL A C 1
ATOM 2798 O O . VAL A 1 346 ? -6.932 5.950 -31.396 1.00 74.00 346 VAL A O 1
ATOM 2801 N N . ARG A 1 347 ? -8.846 4.874 -31.885 1.00 76.12 347 ARG A N 1
ATOM 2802 C CA . ARG A 1 347 ? -8.474 3.637 -31.189 1.00 76.12 347 ARG A CA 1
ATOM 2803 C C . ARG A 1 347 ? -7.373 2.914 -31.952 1.00 76.12 347 ARG A C 1
ATOM 2805 O O . ARG A 1 347 ? -7.497 2.705 -33.155 1.00 76.12 347 ARG A O 1
ATOM 2812 N N . MET A 1 348 ? -6.329 2.520 -31.234 1.00 74.81 348 MET A N 1
ATOM 2813 C CA . MET A 1 348 ? -5.211 1.750 -31.772 1.00 74.81 348 MET A CA 1
ATOM 2814 C C . MET A 1 348 ? -5.025 0.466 -30.969 1.00 74.81 348 MET A C 1
ATOM 2816 O O . MET A 1 348 ? -5.219 0.469 -29.755 1.00 74.81 348 MET A O 1
ATOM 2820 N N . ASP A 1 349 ? -4.641 -0.608 -31.655 1.00 75.12 349 ASP A N 1
ATOM 2821 C CA . ASP A 1 349 ? -4.225 -1.860 -31.028 1.00 75.12 349 ASP A CA 1
ATOM 2822 C C . ASP A 1 349 ? -2.757 -1.751 -30.585 1.00 75.12 349 ASP A C 1
ATOM 2824 O O . ASP A 1 349 ? -1.851 -1.587 -31.403 1.00 75.12 349 ASP A O 1
ATOM 2828 N N . ILE A 1 350 ? -2.530 -1.777 -29.273 1.00 79.81 350 ILE A N 1
ATOM 2829 C CA . ILE A 1 350 ? -1.225 -1.570 -28.632 1.00 79.81 350 ILE A CA 1
ATOM 2830 C C . ILE A 1 350 ? -0.805 -2.944 -27.993 1.00 79.81 350 ILE A C 1
ATOM 2832 O O . ILE A 1 350 ? -1.680 -3.567 -27.410 1.00 79.81 350 ILE A O 1
ATOM 2836 N N . PRO A 1 351 ? 0.451 -3.483 -28.063 1.00 82.56 351 PRO A N 1
ATOM 2837 C CA . PRO A 1 351 ? 0.833 -4.879 -27.573 1.00 82.56 351 PRO A CA 1
ATOM 2838 C C . PRO A 1 351 ? 1.442 -5.150 -26.134 1.00 82.56 351 PRO A C 1
ATOM 2840 O O . PRO A 1 351 ? 2.564 -4.732 -25.891 1.00 82.56 351 PRO A O 1
ATOM 2843 N N . LYS A 1 352 ? 0.788 -5.738 -25.093 1.00 83.81 352 LYS A N 1
ATOM 2844 C CA . LYS A 1 352 ? 1.229 -5.527 -23.658 1.00 83.81 352 LYS A CA 1
ATOM 2845 C C . LYS A 1 352 ? 2.422 -6.351 -23.269 1.00 83.81 352 LYS A C 1
ATOM 2847 O O . LYS A 1 352 ? 2.293 -7.560 -23.133 1.00 83.81 352 LYS A O 1
ATOM 2852 N N . ALA A 1 353 ? 3.527 -5.671 -22.979 1.00 88.62 353 ALA A N 1
ATOM 2853 C CA . ALA A 1 353 ? 4.724 -6.314 -22.473 1.00 88.62 353 ALA A CA 1
ATOM 2854 C C . ALA A 1 353 ? 4.446 -7.043 -21.135 1.00 88.62 353 ALA A C 1
ATOM 2856 O O . ALA A 1 353 ? 3.630 -6.568 -20.336 1.00 88.62 353 ALA A O 1
ATOM 2857 N N . PRO A 1 354 ? 5.119 -8.175 -20.858 1.00 87.81 354 PRO A N 1
ATOM 2858 C CA . PRO A 1 354 ? 4.908 -8.952 -19.638 1.00 87.81 354 PRO A CA 1
ATOM 2859 C C . PRO A 1 354 ? 5.160 -8.155 -18.352 1.00 87.81 354 PRO A C 1
ATOM 2861 O O . PRO A 1 354 ? 6.064 -7.327 -18.292 1.00 87.81 354 PRO A O 1
ATOM 2864 N N . GLY A 1 355 ? 4.436 -8.464 -17.274 1.00 83.88 355 GLY A N 1
ATOM 2865 C CA . GLY A 1 355 ? 4.625 -7.801 -15.974 1.00 83.88 355 GLY A CA 1
ATOM 2866 C C . GLY A 1 355 ? 5.936 -8.148 -15.253 1.00 83.88 355 GLY A C 1
ATOM 2867 O O . GLY A 1 355 ? 6.348 -7.397 -14.377 1.00 83.88 355 GLY A O 1
ATOM 2868 N N . LEU A 1 356 ? 6.608 -9.249 -15.628 1.00 87.25 356 LEU A N 1
ATOM 2869 C CA . LEU A 1 356 ? 7.797 -9.777 -14.935 1.00 87.25 356 LEU A CA 1
ATOM 2870 C C . LEU A 1 356 ? 8.913 -8.734 -14.778 1.00 87.25 356 LEU A C 1
ATOM 2872 O O . LEU A 1 356 ? 9.513 -8.640 -13.714 1.00 87.25 356 LEU A O 1
ATOM 2876 N N . GLY A 1 357 ? 9.171 -7.945 -15.823 1.00 90.38 357 GLY A N 1
ATOM 2877 C CA . GLY A 1 357 ? 10.230 -6.936 -15.821 1.00 90.38 357 GLY A CA 1
ATOM 2878 C C . GLY A 1 357 ? 9.890 -5.650 -15.069 1.00 90.38 357 GLY A C 1
ATOM 2879 O O . GLY A 1 357 ? 10.791 -4.846 -14.839 1.00 90.38 357 GLY A O 1
ATOM 2880 N N . LEU A 1 358 ? 8.619 -5.426 -14.713 1.00 94.38 358 LEU A N 1
ATOM 2881 C CA . LEU A 1 358 ? 8.140 -4.160 -14.162 1.00 94.38 358 LEU A CA 1
ATOM 2882 C C . LEU A 1 358 ? 8.382 -4.072 -12.650 1.00 94.38 358 LEU A C 1
ATOM 2884 O O . LEU A 1 358 ? 7.935 -4.920 -11.872 1.00 94.38 358 LEU A O 1
ATOM 2888 N N . LEU A 1 359 ? 9.031 -2.987 -12.235 1.00 96.44 359 LEU A N 1
ATOM 2889 C CA . LEU A 1 359 ? 9.378 -2.699 -10.850 1.00 96.44 359 LEU A CA 1
ATOM 2890 C C . LEU A 1 359 ? 8.964 -1.274 -10.473 1.00 96.44 359 LEU A C 1
ATOM 2892 O O . LEU A 1 359 ? 9.406 -0.309 -11.092 1.00 96.44 359 LEU A O 1
ATOM 2896 N N . LEU A 1 360 ? 8.161 -1.124 -9.415 1.00 97.50 360 LEU A N 1
ATOM 2897 C CA . LEU A 1 360 ? 7.982 0.167 -8.744 1.00 97.50 360 LEU A CA 1
ATOM 2898 C C . LEU A 1 360 ? 9.234 0.494 -7.920 1.00 97.50 360 LEU A C 1
ATOM 2900 O O . LEU A 1 360 ? 9.447 -0.083 -6.850 1.00 97.50 360 LEU A O 1
ATOM 2904 N N . GLU A 1 361 ? 10.036 1.445 -8.393 1.00 95.38 361 GLU A N 1
ATOM 2905 C CA . GLU A 1 361 ? 11.271 1.847 -7.717 1.00 95.38 361 GLU A CA 1
ATOM 2906 C C . GLU A 1 361 ? 11.019 2.846 -6.604 1.00 95.38 361 GLU A C 1
ATOM 2908 O O . GLU A 1 361 ? 11.482 2.661 -5.481 1.00 95.38 361 GLU A O 1
ATOM 2913 N N . ARG A 1 362 ? 10.295 3.925 -6.914 1.00 95.56 362 ARG A N 1
ATOM 2914 C CA . ARG A 1 362 ? 10.192 5.059 -5.998 1.00 95.56 362 ARG A CA 1
ATOM 2915 C C . ARG A 1 362 ? 8.880 5.801 -6.130 1.00 95.56 362 ARG A C 1
ATOM 2917 O O . ARG A 1 362 ? 8.335 5.975 -7.220 1.00 95.56 362 ARG A O 1
ATOM 2924 N N . LEU A 1 363 ? 8.412 6.290 -4.994 1.00 97.38 363 LEU A N 1
ATOM 2925 C CA . LEU A 1 363 ? 7.293 7.209 -4.879 1.00 97.38 363 LEU A CA 1
ATOM 2926 C C . LEU A 1 363 ? 7.837 8.571 -4.464 1.00 97.38 363 LEU A C 1
ATOM 2928 O O . LEU A 1 363 ? 8.621 8.652 -3.520 1.00 97.38 363 LEU A O 1
ATOM 2932 N N . HIS A 1 364 ? 7.402 9.622 -5.152 1.00 97.00 364 HIS A N 1
ATOM 2933 C CA . HIS A 1 364 ? 7.848 10.987 -4.886 1.00 97.00 364 HIS A CA 1
ATOM 2934 C C . HIS A 1 364 ? 6.739 11.776 -4.195 1.00 97.00 364 HIS A C 1
ATOM 2936 O O . HIS A 1 364 ? 5.584 11.768 -4.630 1.00 97.00 364 HIS A O 1
ATOM 2942 N N . TYR A 1 365 ? 7.097 12.444 -3.105 1.00 96.81 365 TYR A N 1
ATOM 2943 C CA . TYR A 1 365 ? 6.228 13.217 -2.217 1.00 96.81 365 TYR A CA 1
ATOM 2944 C C . TYR A 1 365 ? 6.698 14.677 -2.097 1.00 96.81 365 TYR A C 1
ATOM 2946 O O . TYR A 1 365 ? 6.423 15.334 -1.095 1.00 96.81 365 TYR A O 1
ATOM 2954 N N . ASP A 1 366 ? 7.414 15.193 -3.096 1.00 95.00 366 ASP A N 1
ATOM 2955 C CA . ASP A 1 366 ? 8.120 16.482 -3.082 1.00 95.00 366 ASP A CA 1
ATOM 2956 C C . ASP A 1 366 ? 7.265 17.663 -2.597 1.00 95.00 366 ASP A C 1
ATOM 2958 O O . ASP A 1 366 ? 7.693 18.453 -1.748 1.00 95.00 366 ASP A O 1
ATOM 2962 N N . ARG A 1 367 ? 6.027 17.794 -3.094 1.00 93.44 367 ARG A N 1
ATOM 2963 C CA . ARG A 1 367 ? 5.117 18.877 -2.679 1.00 93.44 367 ARG A CA 1
ATOM 2964 C C . ARG A 1 367 ? 4.665 18.696 -1.237 1.00 93.44 367 ARG A C 1
ATOM 2966 O O . ARG A 1 367 ? 4.529 19.681 -0.506 1.00 93.44 367 ARG A O 1
ATOM 2973 N N . PHE A 1 368 ? 4.413 17.455 -0.831 1.00 92.69 368 PHE A N 1
ATOM 2974 C CA . PHE A 1 368 ? 4.015 17.137 0.534 1.00 92.69 368 PHE A CA 1
ATOM 2975 C C . PHE A 1 368 ? 5.164 17.395 1.516 1.00 92.69 368 PHE A C 1
ATOM 2977 O O . PHE A 1 368 ? 4.956 18.062 2.531 1.00 92.69 368 PHE A O 1
ATOM 2984 N N . GLU A 1 369 ? 6.381 16.961 1.191 1.00 91.56 369 GLU A N 1
ATOM 2985 C CA . GLU A 1 369 ? 7.575 17.216 1.997 1.00 91.56 369 GLU A CA 1
ATOM 2986 C C . GLU A 1 369 ? 7.846 18.702 2.147 1.00 91.56 369 GLU A C 1
ATOM 2988 O O . GLU A 1 369 ? 7.959 19.181 3.270 1.00 91.56 369 GLU A O 1
ATOM 2993 N N . LYS A 1 370 ? 7.831 19.463 1.048 1.00 92.12 370 LYS A N 1
ATOM 2994 C CA . LYS A 1 370 ? 8.031 20.916 1.098 1.00 92.12 370 LYS A CA 1
ATOM 2995 C C . LYS A 1 370 ? 7.053 21.613 2.052 1.00 92.12 370 LYS A C 1
ATOM 2997 O O . LYS A 1 370 ? 7.395 22.617 2.672 1.00 92.12 370 LYS A O 1
ATOM 3002 N N . ARG A 1 371 ? 5.827 21.094 2.184 1.00 91.44 371 ARG A N 1
ATOM 3003 C CA . ARG A 1 371 ? 4.805 21.638 3.090 1.00 91.44 371 ARG A CA 1
ATOM 3004 C C . ARG A 1 371 ? 4.982 21.188 4.545 1.00 91.44 371 ARG A C 1
ATOM 3006 O O . ARG A 1 371 ? 4.610 21.935 5.449 1.00 91.44 371 ARG A O 1
ATOM 3013 N N . PHE A 1 372 ? 5.504 19.985 4.780 1.00 88.75 372 PHE A N 1
ATOM 3014 C CA . PHE A 1 372 ? 5.482 19.317 6.088 1.00 88.75 372 PHE A CA 1
ATOM 3015 C C . PHE A 1 372 ? 6.859 18.876 6.616 1.00 88.75 372 PHE A C 1
ATOM 3017 O O . PHE A 1 372 ? 6.919 18.164 7.618 1.00 88.75 372 PHE A O 1
ATOM 3024 N N . GLU A 1 373 ? 7.950 19.363 6.024 1.00 86.44 373 GLU A N 1
ATOM 3025 C CA . GLU A 1 373 ? 9.355 19.034 6.330 1.00 86.44 373 GLU A CA 1
ATOM 3026 C C . GLU A 1 373 ? 9.689 19.059 7.831 1.00 86.44 373 GLU A C 1
ATOM 3028 O O . GLU A 1 373 ? 10.424 18.221 8.338 1.00 86.44 373 GLU A O 1
ATOM 3033 N N . LYS A 1 374 ? 9.097 19.994 8.583 1.00 87.00 374 LYS A N 1
ATOM 3034 C CA . LYS A 1 374 ? 9.357 20.163 10.024 1.00 87.00 374 LYS A CA 1
ATOM 3035 C C . LYS A 1 374 ? 8.577 19.201 10.927 1.00 87.00 374 LYS A C 1
ATOM 3037 O O . LYS A 1 374 ? 8.722 19.265 12.144 1.00 87.00 374 LYS A O 1
ATOM 3042 N N . THR A 1 375 ? 7.687 18.376 10.375 1.00 86.44 375 THR A N 1
ATOM 3043 C CA . THR A 1 375 ? 6.728 17.583 11.168 1.00 86.44 375 THR A CA 1
ATOM 3044 C C . THR A 1 375 ? 7.075 16.102 11.270 1.00 86.44 375 THR A C 1
ATOM 3046 O O . THR A 1 375 ? 6.661 15.450 12.230 1.00 86.44 375 THR A O 1
ATOM 3049 N N . HIS A 1 376 ? 7.819 15.572 10.304 1.00 84.62 376 HIS A N 1
ATOM 3050 C CA . HIS A 1 376 ? 8.253 14.181 10.230 1.00 84.62 376 HIS A CA 1
ATOM 3051 C C . HIS A 1 376 ? 9.515 14.086 9.366 1.00 84.62 376 HIS A C 1
ATOM 3053 O O . HIS A 1 376 ? 9.802 14.993 8.591 1.00 84.62 376 HIS A O 1
ATOM 3059 N N . GLY A 1 377 ? 10.249 12.975 9.463 1.00 87.25 377 GLY A N 1
ATOM 3060 C CA . GLY A 1 377 ? 11.356 12.709 8.542 1.00 87.25 377 GLY A CA 1
ATOM 3061 C C . GLY A 1 377 ? 10.884 12.572 7.088 1.00 87.25 377 GLY A C 1
ATOM 306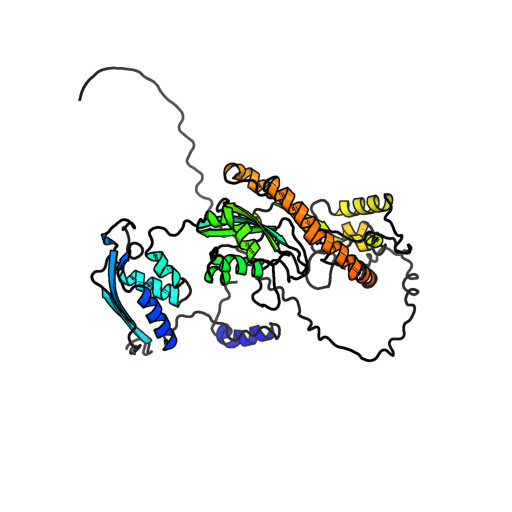2 O O . GLY A 1 377 ? 9.700 12.319 6.834 1.00 87.25 377 GLY A O 1
ATOM 3063 N N . SER A 1 378 ? 11.823 12.663 6.147 1.00 92.50 378 SER A N 1
ATOM 3064 C CA . SER A 1 378 ? 11.569 12.583 4.702 1.00 92.50 378 SER A CA 1
ATOM 3065 C C . SER A 1 378 ? 10.915 11.258 4.269 1.00 92.50 378 SER A C 1
ATOM 3067 O O . SER A 1 378 ? 11.367 10.179 4.631 1.00 92.50 378 SER A O 1
ATOM 3069 N N . LEU A 1 379 ? 9.821 11.333 3.516 1.00 93.88 379 LEU A N 1
ATOM 3070 C CA . LEU A 1 379 ? 9.175 10.201 2.843 1.00 93.88 379 LEU A CA 1
ATOM 3071 C C . LEU A 1 379 ? 9.818 9.875 1.490 1.00 93.88 379 LEU A C 1
ATOM 3073 O O . LEU A 1 379 ? 9.602 8.783 0.970 1.00 93.88 379 LEU A O 1
ATOM 3077 N N . ASN A 1 380 ? 10.594 10.808 0.941 1.00 93.12 380 ASN A N 1
ATOM 3078 C CA . ASN A 1 380 ? 11.407 10.604 -0.247 1.00 93.12 380 ASN A CA 1
ATOM 3079 C C . ASN A 1 380 ? 12.733 9.913 0.076 1.00 93.12 380 ASN A C 1
ATOM 3081 O O . ASN A 1 380 ? 13.228 9.187 -0.774 1.00 93.12 380 ASN A O 1
ATOM 3085 N N . ASN A 1 381 ? 13.321 10.147 1.250 1.00 93.19 381 ASN A N 1
ATOM 3086 C CA . ASN A 1 381 ? 14.575 9.546 1.699 1.00 93.19 381 ASN A CA 1
ATOM 3087 C C . ASN A 1 381 ? 14.408 9.011 3.126 1.00 93.19 381 ASN A C 1
ATOM 3089 O O . ASN A 1 381 ? 14.256 9.774 4.087 1.00 93.19 381 ASN A O 1
ATOM 3093 N N . TRP A 1 382 ? 14.444 7.689 3.269 1.00 94.31 382 TRP A N 1
ATOM 3094 C CA . TRP A 1 382 ? 14.178 7.024 4.542 1.00 94.31 382 TRP A CA 1
ATOM 3095 C C . TRP A 1 382 ? 15.390 6.960 5.477 1.00 94.31 382 TRP A C 1
ATOM 3097 O O . TRP A 1 382 ? 15.226 6.555 6.627 1.00 94.31 382 TRP A O 1
ATOM 3107 N N . GLY A 1 383 ? 16.545 7.464 5.039 1.00 94.69 383 GLY A N 1
ATOM 3108 C CA . GLY A 1 383 ? 17.823 7.433 5.743 1.00 94.69 383 GLY A CA 1
ATOM 3109 C C . GLY A 1 383 ? 18.810 6.499 5.048 1.00 94.69 383 GLY A C 1
ATOM 3110 O O . GLY A 1 383 ? 18.411 5.489 4.481 1.00 94.69 383 GLY A O 1
ATOM 3111 N N . GLU A 1 384 ? 20.102 6.827 5.110 1.00 95.81 384 GLU A N 1
ATOM 3112 C CA . GLU A 1 384 ? 21.170 6.126 4.375 1.00 95.81 384 GLU A CA 1
ATOM 3113 C C . GLU A 1 384 ? 21.178 4.608 4.610 1.00 95.81 384 GLU A C 1
ATOM 3115 O O . GLU A 1 384 ? 21.303 3.836 3.662 1.00 95.81 384 GLU A O 1
ATOM 3120 N N . GLU A 1 385 ? 20.970 4.176 5.854 1.00 96.31 385 GLU A N 1
ATOM 3121 C CA . GLU A 1 385 ? 20.906 2.757 6.213 1.00 96.31 385 GLU A CA 1
ATOM 3122 C C . GLU A 1 385 ? 19.730 2.040 5.532 1.00 96.31 385 GLU A C 1
ATOM 3124 O O . GLU A 1 385 ? 19.923 1.003 4.902 1.00 96.31 385 GLU A O 1
ATOM 3129 N N . ILE A 1 386 ? 18.524 2.615 5.597 1.00 96.50 386 ILE A N 1
ATOM 3130 C CA . ILE A 1 386 ? 17.320 2.021 4.996 1.00 96.50 386 ILE A CA 1
ATOM 3131 C C . ILE A 1 386 ? 17.414 2.026 3.467 1.00 96.50 386 ILE A C 1
ATOM 3133 O O . ILE A 1 386 ? 17.076 1.031 2.836 1.00 96.50 386 ILE A O 1
ATOM 3137 N N . GLU A 1 387 ? 17.893 3.115 2.863 1.00 95.75 387 GLU A N 1
ATOM 3138 C CA . GLU A 1 387 ? 18.078 3.205 1.408 1.00 95.75 387 GLU A CA 1
ATOM 3139 C C . GLU A 1 387 ? 19.111 2.181 0.907 1.00 95.75 387 GLU A C 1
ATOM 3141 O O . GLU A 1 387 ? 18.909 1.556 -0.133 1.00 95.75 387 GLU A O 1
ATOM 3146 N N . THR A 1 388 ? 20.184 1.943 1.668 1.00 96.81 388 THR A N 1
ATOM 3147 C CA . THR A 1 388 ? 21.173 0.903 1.339 1.00 96.81 388 THR A CA 1
ATOM 3148 C C . THR A 1 388 ? 20.548 -0.490 1.418 1.00 96.81 388 THR A C 1
ATOM 3150 O O . THR A 1 388 ? 20.653 -1.262 0.466 1.00 96.81 388 THR A O 1
ATOM 3153 N N . GLN A 1 389 ? 19.823 -0.790 2.501 1.00 96.31 389 GLN A N 1
ATOM 3154 C CA . GLN A 1 389 ? 19.125 -2.070 2.662 1.00 96.31 389 GLN A CA 1
ATOM 3155 C C . GLN A 1 389 ? 18.081 -2.305 1.561 1.00 96.31 389 GLN A C 1
ATOM 3157 O O . GLN A 1 389 ? 17.946 -3.425 1.074 1.00 96.31 389 GLN A O 1
ATOM 3162 N N . LEU A 1 390 ? 17.357 -1.263 1.140 1.00 95.75 390 LEU A N 1
ATOM 3163 C CA . LEU A 1 390 ? 16.401 -1.333 0.033 1.00 95.75 390 LEU A CA 1
ATOM 3164 C C . LEU A 1 390 ? 17.079 -1.737 -1.279 1.00 95.75 390 LEU A C 1
ATOM 3166 O O . LEU A 1 390 ? 16.560 -2.597 -1.989 1.00 95.75 390 LEU A O 1
ATOM 3170 N N . LEU A 1 391 ? 18.227 -1.134 -1.602 1.00 95.25 391 LEU A N 1
ATOM 3171 C CA . LEU A 1 391 ? 18.980 -1.446 -2.820 1.00 95.25 391 LEU A CA 1
ATOM 3172 C C . LEU A 1 391 ? 19.537 -2.873 -2.792 1.00 95.25 391 LEU A C 1
ATOM 3174 O O . LEU A 1 391 ? 19.368 -3.610 -3.761 1.00 95.25 391 LEU A O 1
ATOM 3178 N N . GLU A 1 392 ? 20.127 -3.291 -1.672 1.00 96.25 392 GLU A N 1
ATOM 3179 C CA . GLU A 1 392 ? 20.621 -4.662 -1.500 1.00 96.25 392 GLU A CA 1
ATOM 3180 C C . GLU A 1 392 ? 19.486 -5.689 -1.618 1.00 96.25 392 GLU A C 1
ATOM 3182 O O . GLU A 1 392 ? 19.627 -6.716 -2.287 1.00 96.25 392 GLU A O 1
ATOM 3187 N N . TRP A 1 393 ? 18.334 -5.403 -1.006 1.00 96.00 393 TRP A N 1
ATOM 3188 C CA . TRP A 1 393 ? 17.163 -6.272 -1.079 1.00 96.00 393 TRP A CA 1
ATOM 3189 C C . TRP A 1 393 ? 16.571 -6.312 -2.489 1.00 96.00 393 TRP A C 1
ATOM 3191 O O . TRP A 1 393 ? 16.219 -7.390 -2.964 1.00 96.00 393 TRP A O 1
ATOM 3201 N N . ARG A 1 394 ? 16.506 -5.170 -3.191 1.00 96.00 394 ARG A N 1
ATOM 3202 C CA . ARG A 1 394 ? 16.094 -5.097 -4.602 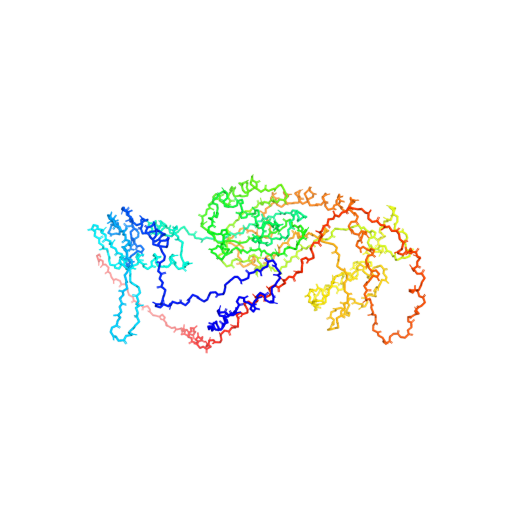1.00 96.00 394 ARG A CA 1
ATOM 3203 C C . ARG A 1 394 ? 16.945 -6.021 -5.455 1.00 96.00 394 ARG A C 1
ATOM 3205 O O . ARG A 1 394 ? 16.394 -6.823 -6.206 1.00 96.00 394 ARG A O 1
ATOM 3212 N N . ASP A 1 395 ? 18.262 -5.907 -5.344 1.00 95.38 395 ASP A N 1
ATOM 3213 C CA . ASP A 1 395 ? 19.180 -6.661 -6.192 1.00 95.38 395 ASP A CA 1
ATOM 3214 C C . ASP A 1 395 ? 19.053 -8.163 -5.914 1.00 95.38 395 ASP A C 1
ATOM 3216 O O . ASP A 1 395 ? 18.833 -8.951 -6.833 1.00 95.38 395 ASP A O 1
ATOM 3220 N N . LYS A 1 396 ? 19.037 -8.540 -4.632 1.00 94.00 396 LYS A N 1
ATOM 3221 C CA . LYS A 1 396 ? 18.960 -9.937 -4.197 1.00 94.00 396 LYS A CA 1
ATOM 3222 C C . LYS A 1 396 ? 17.605 -10.608 -4.454 1.00 94.00 396 LYS A C 1
ATOM 3224 O O . LYS A 1 396 ? 17.558 -11.773 -4.835 1.00 94.00 396 LYS A O 1
ATOM 3229 N N . MET A 1 397 ? 16.495 -9.932 -4.161 1.00 94.50 397 MET A N 1
ATOM 3230 C CA . MET A 1 397 ? 15.165 -10.565 -4.116 1.00 94.50 397 MET A CA 1
ATOM 3231 C C . MET A 1 397 ? 14.335 -10.301 -5.367 1.00 94.50 397 MET A C 1
ATOM 3233 O O . MET A 1 397 ? 13.511 -11.136 -5.742 1.00 94.50 397 MET A O 1
ATOM 3237 N N . ILE A 1 398 ? 14.539 -9.152 -6.019 1.00 95.19 398 ILE A N 1
ATOM 3238 C CA . ILE A 1 398 ? 13.793 -8.770 -7.219 1.00 95.19 398 ILE A CA 1
ATOM 3239 C C . ILE A 1 398 ? 14.642 -9.015 -8.465 1.00 95.19 398 ILE A C 1
ATOM 3241 O O . ILE A 1 398 ? 14.224 -9.790 -9.321 1.00 95.19 398 ILE A O 1
ATOM 3245 N N . MET A 1 399 ? 15.819 -8.392 -8.581 1.00 94.94 399 MET A N 1
ATOM 3246 C CA . MET A 1 399 ? 16.589 -8.403 -9.833 1.00 94.94 399 MET A CA 1
ATOM 3247 C C . MET A 1 399 ? 17.088 -9.801 -10.190 1.00 94.94 399 MET A C 1
ATOM 3249 O O . MET A 1 399 ? 16.822 -10.265 -11.298 1.00 94.94 399 MET A O 1
ATOM 3253 N N . ASP A 1 400 ? 17.717 -10.509 -9.250 1.00 93.19 400 ASP A N 1
ATOM 3254 C CA . ASP A 1 400 ? 18.163 -11.891 -9.467 1.00 93.19 400 ASP A CA 1
ATOM 3255 C C . ASP A 1 400 ? 17.006 -12.802 -9.901 1.00 93.19 400 ASP A C 1
ATOM 3257 O O . ASP A 1 400 ? 17.166 -13.673 -10.764 1.00 93.19 400 ASP A O 1
ATOM 3261 N N . ARG A 1 401 ? 15.805 -12.573 -9.358 1.00 91.19 401 ARG A N 1
ATOM 3262 C CA . ARG A 1 401 ? 14.610 -13.339 -9.717 1.00 91.19 401 ARG A CA 1
ATOM 3263 C C . ARG A 1 401 ? 14.076 -12.976 -11.098 1.00 91.19 401 ARG A C 1
ATOM 3265 O O . ARG A 1 401 ? 13.784 -13.886 -11.860 1.00 91.19 401 ARG A O 1
ATOM 3272 N N . ILE A 1 402 ? 13.990 -11.692 -11.450 1.00 92.00 402 ILE A N 1
ATOM 3273 C CA . ILE A 1 402 ? 13.599 -11.260 -12.804 1.00 92.00 402 ILE A CA 1
ATOM 3274 C C . ILE A 1 402 ? 14.536 -11.890 -13.839 1.00 92.00 402 ILE A C 1
ATOM 3276 O O . ILE A 1 402 ? 14.069 -12.482 -14.810 1.00 92.00 402 ILE A O 1
ATOM 3280 N N . LEU A 1 403 ? 15.850 -11.812 -13.610 1.00 94.19 403 LEU A N 1
ATOM 3281 C CA . LEU A 1 403 ? 16.857 -12.332 -14.534 1.00 94.19 403 LEU A CA 1
ATOM 3282 C C . LEU A 1 403 ? 16.804 -13.861 -14.648 1.00 94.19 403 LEU A C 1
ATOM 3284 O O . LEU A 1 403 ? 16.770 -14.396 -15.755 1.00 94.19 403 LEU A O 1
ATOM 3288 N N . SER A 1 404 ? 16.780 -14.574 -13.520 1.00 93.44 404 SER A N 1
ATOM 3289 C CA . SER A 1 404 ? 16.725 -16.042 -13.526 1.00 93.44 404 SER A CA 1
ATOM 3290 C C . SER A 1 404 ? 15.421 -16.572 -14.122 1.00 93.44 404 SER A C 1
ATOM 3292 O O . SER A 1 404 ? 15.446 -17.535 -14.889 1.00 93.44 404 SER A O 1
ATOM 3294 N N . GLU A 1 405 ? 14.293 -15.927 -13.830 1.00 91.38 405 GLU A N 1
ATOM 3295 C CA . GLU A 1 405 ? 12.984 -16.328 -14.330 1.00 91.38 405 GLU A CA 1
ATOM 3296 C C . GLU A 1 405 ? 12.827 -16.053 -15.825 1.00 91.38 405 GLU A C 1
ATOM 3298 O O . GLU A 1 405 ? 12.290 -16.896 -16.546 1.00 91.38 405 GLU A O 1
ATOM 3303 N N . GLU A 1 406 ? 13.334 -14.921 -16.312 1.00 92.06 406 GLU A N 1
ATOM 3304 C CA . GLU A 1 406 ? 13.368 -14.625 -17.742 1.00 92.06 406 GLU A CA 1
ATOM 3305 C C . GLU A 1 406 ? 14.213 -15.665 -18.490 1.00 92.06 406 GLU A C 1
ATOM 3307 O O . GLU A 1 406 ? 13.745 -16.240 -19.470 1.00 92.06 406 GLU A O 1
ATOM 3312 N N . CYS A 1 407 ? 15.402 -16.007 -17.980 1.00 91.94 407 CYS A N 1
ATOM 3313 C CA . CYS A 1 407 ? 16.239 -17.069 -18.550 1.00 91.94 407 CYS A CA 1
ATOM 3314 C C . CYS A 1 407 ? 15.544 -18.442 -18.547 1.00 91.94 407 CYS A C 1
ATOM 3316 O O . CYS A 1 407 ? 15.686 -19.212 -19.495 1.00 91.94 407 CYS A O 1
ATOM 3318 N N . ARG A 1 408 ? 14.793 -18.763 -17.487 1.00 93.31 408 ARG A N 1
ATOM 3319 C CA . ARG A 1 408 ? 14.134 -20.066 -17.310 1.00 93.31 408 ARG A CA 1
ATOM 3320 C C . ARG A 1 408 ? 12.878 -20.219 -18.163 1.00 93.31 408 ARG A C 1
ATOM 3322 O O . ARG A 1 408 ? 12.630 -21.287 -18.715 1.00 93.31 408 ARG A O 1
ATOM 3329 N N . THR A 1 409 ? 12.042 -19.187 -18.200 1.00 90.56 409 THR A N 1
ATOM 3330 C CA . THR A 1 409 ? 10.713 -19.237 -18.827 1.00 90.56 409 THR A CA 1
ATOM 3331 C C . THR A 1 409 ? 10.704 -18.684 -20.241 1.00 90.56 409 THR A C 1
ATOM 3333 O O . THR A 1 409 ? 9.779 -18.990 -20.993 1.00 90.56 409 THR A O 1
ATOM 3336 N N . GLN A 1 410 ? 11.720 -17.893 -20.601 1.00 91.25 410 GLN A N 1
ATOM 3337 C CA . GLN A 1 410 ? 11.780 -17.126 -21.841 1.00 91.25 410 GLN A CA 1
ATOM 3338 C C . GLN A 1 410 ? 10.505 -16.293 -22.043 1.00 91.25 410 GLN A C 1
ATOM 3340 O O . GLN A 1 410 ? 9.942 -16.254 -23.139 1.00 91.25 410 GLN A O 1
ATOM 3345 N N . SER A 1 411 ? 10.015 -15.677 -20.960 1.00 90.38 411 SER A N 1
ATOM 3346 C CA . SER A 1 411 ? 8.749 -14.935 -20.918 1.00 90.38 411 SER A CA 1
ATOM 3347 C C . SER A 1 411 ? 8.681 -13.864 -22.008 1.00 90.38 411 SER A C 1
ATOM 3349 O O . SER A 1 411 ? 7.724 -13.838 -22.784 1.00 90.38 411 SER A O 1
ATOM 3351 N N . MET A 1 412 ? 9.728 -13.044 -22.148 1.00 91.06 412 MET A N 1
ATOM 3352 C CA . MET A 1 412 ? 9.796 -12.027 -23.195 1.00 91.06 412 MET A CA 1
ATOM 3353 C C . MET A 1 412 ? 9.821 -12.652 -24.591 1.00 91.06 412 MET A C 1
ATOM 3355 O O . MET A 1 412 ? 9.133 -12.171 -25.484 1.00 91.06 412 MET A O 1
ATOM 3359 N N . MET A 1 413 ? 10.559 -13.746 -24.796 1.00 89.00 413 MET A N 1
ATOM 3360 C CA . MET A 1 413 ? 10.624 -14.400 -26.108 1.00 89.00 413 MET A CA 1
ATOM 3361 C C . MET A 1 413 ? 9.267 -14.982 -26.522 1.00 89.00 413 MET A C 1
ATOM 3363 O O . MET A 1 413 ? 8.812 -14.763 -27.640 1.00 89.00 413 MET A O 1
ATOM 3367 N N . ARG A 1 414 ? 8.572 -15.671 -25.614 1.00 90.06 414 ARG A N 1
ATOM 3368 C CA . ARG A 1 414 ? 7.216 -16.183 -25.869 1.00 90.06 414 ARG A CA 1
ATOM 3369 C C . ARG A 1 414 ? 6.219 -15.065 -26.142 1.00 90.06 414 ARG A C 1
ATOM 3371 O O . ARG A 1 414 ? 5.299 -15.249 -26.922 1.00 90.06 414 ARG A O 1
ATOM 3378 N N . TRP A 1 415 ? 6.390 -13.918 -25.499 1.00 90.69 415 TRP A N 1
ATOM 3379 C CA . TRP A 1 415 ? 5.551 -12.759 -25.759 1.00 90.69 415 TRP A CA 1
ATOM 3380 C C . TRP A 1 415 ? 5.861 -12.111 -27.119 1.00 90.69 415 TRP A C 1
ATOM 3382 O O . TRP A 1 415 ? 4.954 -11.774 -27.868 1.00 90.69 415 TRP A O 1
ATOM 3392 N N . LEU A 1 416 ? 7.132 -11.996 -27.508 1.00 88.56 416 LEU A N 1
ATOM 3393 C CA . LEU A 1 416 ? 7.523 -11.422 -28.801 1.00 88.56 416 LEU A CA 1
ATOM 3394 C C . LEU A 1 416 ? 6.951 -12.193 -30.005 1.00 88.56 416 LEU A C 1
ATOM 3396 O O . LEU A 1 416 ? 6.739 -11.585 -31.054 1.00 88.56 416 LEU A O 1
ATOM 3400 N N . THR A 1 417 ? 6.680 -13.499 -29.879 1.00 87.56 417 THR A N 1
ATOM 3401 C CA . THR A 1 417 ? 6.043 -14.283 -30.954 1.00 87.56 417 THR A CA 1
ATOM 3402 C C . THR A 1 417 ? 4.572 -13.926 -31.171 1.00 87.56 417 THR A C 1
ATOM 3404 O O . THR A 1 417 ? 4.027 -14.277 -32.214 1.00 87.56 417 THR A O 1
ATOM 3407 N N . THR A 1 418 ? 3.930 -13.209 -30.240 1.00 87.81 418 THR A N 1
ATOM 3408 C CA . THR A 1 418 ? 2.535 -12.766 -30.385 1.00 87.81 418 THR A CA 1
ATOM 3409 C C . THR A 1 418 ? 2.411 -11.432 -31.116 1.00 87.81 418 THR A C 1
ATOM 3411 O O . THR A 1 418 ? 1.319 -11.095 -31.564 1.00 87.81 418 THR A O 1
ATOM 3414 N N . LEU A 1 419 ? 3.509 -10.682 -31.288 1.00 85.25 419 LEU A N 1
ATOM 3415 C CA . LEU A 1 419 ? 3.494 -9.370 -31.945 1.00 85.25 419 LEU A CA 1
ATOM 3416 C C . LEU A 1 419 ? 2.848 -9.381 -33.343 1.00 85.25 419 LEU A C 1
ATOM 3418 O O . LEU A 1 419 ? 1.994 -8.533 -33.584 1.00 85.25 419 LEU A O 1
ATOM 3422 N N . PRO A 1 420 ? 3.132 -10.345 -34.244 1.00 85.62 420 PRO A N 1
ATOM 3423 C CA . PRO A 1 420 ? 2.502 -10.373 -35.567 1.00 85.62 420 PRO A CA 1
ATOM 3424 C C . PRO A 1 420 ? 0.970 -10.508 -35.557 1.00 85.62 420 PRO A C 1
ATOM 3426 O O . PRO A 1 420 ? 0.344 -10.273 -36.586 1.00 85.62 420 PRO A O 1
ATOM 3429 N N . ALA A 1 421 ? 0.361 -10.905 -34.433 1.00 84.50 421 ALA A N 1
ATOM 3430 C CA . ALA A 1 421 ? -1.089 -11.042 -34.314 1.00 84.50 421 ALA A CA 1
ATOM 3431 C C . ALA A 1 421 ? -1.821 -9.701 -34.109 1.00 84.50 421 ALA A C 1
ATOM 3433 O O . ALA A 1 421 ? -3.046 -9.664 -34.217 1.00 84.50 421 ALA A O 1
ATOM 3434 N N . HIS A 1 422 ? -1.099 -8.616 -33.811 1.00 79.75 422 HIS A N 1
ATOM 3435 C CA . HIS A 1 422 ? -1.690 -7.296 -33.600 1.00 79.75 422 HIS A CA 1
ATOM 3436 C C . HIS A 1 422 ? -2.036 -6.592 -34.913 1.00 79.75 422 HIS A C 1
ATOM 3438 O O . HIS A 1 422 ? -1.359 -6.727 -35.936 1.00 79.75 422 HIS A O 1
ATOM 3444 N N . ASN A 1 423 ? -3.098 -5.792 -34.871 1.00 78.94 423 ASN A N 1
ATOM 3445 C CA . ASN A 1 423 ? -3.569 -5.037 -36.016 1.00 78.94 423 ASN A CA 1
ATOM 3446 C C . ASN A 1 423 ? -2.913 -3.654 -36.082 1.00 78.94 423 ASN A C 1
ATOM 3448 O O . ASN A 1 423 ? -3.452 -2.658 -35.601 1.00 78.94 423 ASN A O 1
ATOM 3452 N N . TYR A 1 424 ? -1.762 -3.588 -36.742 1.00 71.62 424 TYR A N 1
ATOM 3453 C CA . TYR A 1 424 ? -0.989 -2.357 -36.897 1.00 71.62 424 TYR A CA 1
ATOM 3454 C C . TYR A 1 424 ? -1.507 -1.411 -38.001 1.00 71.62 424 TYR A C 1
ATOM 3456 O O . TYR A 1 424 ? -0.726 -0.592 -38.481 1.00 71.62 424 TYR A O 1
ATOM 3464 N N . ILE A 1 425 ? -2.777 -1.527 -38.443 1.00 60.91 425 ILE A N 1
ATOM 3465 C CA . ILE A 1 425 ? -3.322 -0.758 -39.583 1.00 60.91 425 ILE A CA 1
ATOM 3466 C C . ILE A 1 425 ? -2.963 0.729 -39.481 1.00 60.91 425 ILE A C 1
ATOM 3468 O O . ILE A 1 425 ? -3.411 1.469 -38.604 1.00 60.91 425 ILE A O 1
ATOM 3472 N N . THR A 1 426 ? -2.156 1.129 -40.456 1.00 53.16 426 THR A N 1
ATOM 3473 C CA . THR A 1 426 ? -1.828 2.488 -40.857 1.00 53.16 426 THR A CA 1
ATOM 3474 C C . THR A 1 426 ? -3.013 3.117 -41.577 1.00 53.16 426 THR A C 1
ATOM 3476 O O . THR A 1 426 ? -3.725 2.440 -42.317 1.00 53.16 426 THR A O 1
ATOM 3479 N N . ASP A 1 427 ? -3.218 4.414 -41.384 1.00 44.09 427 ASP A N 1
ATOM 3480 C CA . ASP A 1 427 ? -4.302 5.168 -42.014 1.00 44.09 427 ASP A CA 1
ATOM 3481 C C . ASP A 1 427 ? -4.336 4.975 -43.560 1.00 44.09 427 ASP A C 1
ATOM 3483 O O . ASP A 1 427 ? -3.301 5.132 -44.214 1.00 44.09 427 ASP A O 1
ATOM 3487 N N . PRO A 1 428 ? -5.493 4.612 -44.149 1.00 43.00 428 PRO A N 1
ATOM 3488 C CA . PRO A 1 428 ? -5.703 4.295 -45.572 1.00 43.00 428 PRO A CA 1
ATOM 3489 C C . PRO A 1 428 ? -5.501 5.415 -46.617 1.00 43.00 428 PRO A C 1
ATOM 3491 O O . PRO A 1 428 ? -5.832 5.184 -47.780 1.00 43.00 428 PRO A O 1
ATOM 3494 N N . GLU A 1 429 ? -4.947 6.584 -46.280 1.00 45.94 429 GLU A N 1
ATOM 3495 C CA . GLU A 1 429 ? -4.507 7.574 -47.290 1.00 45.94 429 GLU A CA 1
ATOM 3496 C C . GLU A 1 429 ? -3.071 7.339 -47.814 1.00 45.94 429 GLU A C 1
ATOM 3498 O O . GLU A 1 429 ? -2.628 8.026 -48.735 1.00 45.94 429 GLU A O 1
ATOM 3503 N N . ASP A 1 430 ? -2.338 6.354 -47.283 1.00 44.97 430 ASP A N 1
ATOM 3504 C CA . ASP A 1 430 ? -0.971 6.035 -47.722 1.00 44.97 430 ASP A CA 1
ATOM 3505 C C . ASP A 1 430 ? -0.964 4.935 -48.814 1.00 44.97 430 ASP A C 1
ATOM 3507 O O . ASP A 1 430 ? -0.762 3.747 -48.554 1.00 44.97 430 ASP A O 1
ATOM 3511 N N . GLU A 1 431 ? -1.226 5.316 -50.072 1.00 39.34 431 GLU A N 1
ATOM 3512 C CA . GLU A 1 431 ? -1.351 4.414 -51.241 1.00 39.34 431 GLU A CA 1
ATOM 3513 C C . GLU A 1 431 ? -0.037 3.721 -51.695 1.00 39.34 431 GLU A C 1
ATOM 3515 O O . GLU A 1 431 ? 0.011 3.147 -52.784 1.00 39.34 431 GLU A O 1
ATOM 3520 N N . THR A 1 432 ? 1.045 3.725 -50.903 1.00 39.53 432 THR A N 1
ATOM 3521 C CA . THR A 1 432 ? 2.362 3.205 -51.349 1.00 39.53 432 THR A CA 1
ATOM 3522 C C . THR A 1 432 ? 2.887 1.950 -50.634 1.00 39.53 432 THR A C 1
ATOM 3524 O O . THR A 1 432 ? 3.965 1.464 -50.979 1.00 39.53 432 THR A O 1
ATOM 3527 N N . GLY A 1 433 ? 2.135 1.348 -49.706 1.00 36.03 433 GLY A N 1
ATOM 3528 C CA . GLY A 1 433 ? 2.541 0.109 -49.023 1.00 36.03 433 GLY A CA 1
ATOM 3529 C C . GLY A 1 433 ? 2.220 -1.169 -49.813 1.00 36.03 433 GLY A C 1
ATOM 3530 O O . GLY A 1 433 ? 1.071 -1.610 -49.849 1.00 36.03 433 GLY A O 1
ATOM 3531 N N . ASP A 1 434 ? 3.229 -1.785 -50.431 1.00 34.28 434 ASP A N 1
ATOM 3532 C CA . ASP A 1 434 ? 3.104 -3.042 -51.179 1.00 34.28 434 ASP A CA 1
ATOM 3533 C C . ASP A 1 434 ? 2.586 -4.200 -50.293 1.00 34.28 434 ASP A C 1
ATOM 3535 O O . ASP A 1 434 ? 3.195 -4.583 -49.294 1.00 34.28 434 ASP A O 1
ATOM 3539 N N . LYS A 1 435 ? 1.445 -4.789 -50.677 1.00 39.22 435 LYS A N 1
ATOM 3540 C CA . LYS A 1 435 ? 0.759 -5.894 -49.972 1.00 39.22 435 LYS A CA 1
ATOM 3541 C C . LYS A 1 435 ? 1.440 -7.258 -50.160 1.00 39.22 435 LYS A C 1
ATOM 3543 O O . LYS A 1 435 ? 0.875 -8.281 -49.772 1.00 39.22 435 LYS A O 1
ATOM 3548 N N . SER A 1 436 ? 2.617 -7.298 -50.779 1.00 36.12 436 SER A N 1
ATOM 3549 C CA . SER A 1 436 ? 3.308 -8.535 -51.151 1.00 36.12 436 SER A CA 1
ATOM 3550 C C . SER A 1 436 ? 4.023 -9.239 -49.986 1.00 36.12 436 SER A C 1
ATOM 3552 O O . SER A 1 436 ? 4.261 -10.439 -50.076 1.00 36.12 436 SER A O 1
ATOM 3554 N N . ILE A 1 437 ? 4.292 -8.561 -48.862 1.00 38.56 437 ILE A N 1
ATOM 3555 C CA . ILE A 1 437 ? 5.149 -9.112 -47.788 1.00 38.56 437 ILE A CA 1
ATOM 3556 C C . ILE A 1 437 ? 4.395 -10.042 -46.810 1.00 38.56 437 ILE A C 1
ATOM 3558 O O . ILE A 1 437 ? 4.992 -10.934 -46.215 1.00 38.56 437 ILE A O 1
ATOM 3562 N N . ASN A 1 438 ? 3.066 -9.939 -46.694 1.00 37.69 438 ASN A N 1
ATOM 3563 C CA . ASN A 1 438 ? 2.296 -10.713 -45.702 1.00 37.69 438 ASN A CA 1
ATOM 3564 C C . ASN A 1 438 ? 1.845 -12.113 -46.157 1.00 37.69 438 ASN A C 1
ATOM 3566 O O . ASN A 1 438 ? 1.121 -12.782 -45.421 1.00 37.69 438 ASN A O 1
ATOM 3570 N N . LYS A 1 439 ? 2.231 -12.573 -47.354 1.00 35.03 439 LYS A N 1
ATOM 3571 C CA . LYS A 1 439 ? 1.769 -13.872 -47.879 1.00 35.03 439 LYS A CA 1
ATOM 3572 C C . LYS A 1 439 ? 2.780 -15.014 -47.749 1.00 35.03 439 LYS A C 1
ATOM 3574 O O . LYS A 1 439 ? 2.364 -16.166 -47.783 1.00 35.03 439 LYS A O 1
ATOM 3579 N N . ASP A 1 440 ? 4.058 -14.710 -47.524 1.00 30.84 440 ASP A N 1
ATOM 3580 C CA . ASP A 1 440 ? 5.135 -15.709 -47.612 1.00 30.84 440 ASP A CA 1
ATOM 3581 C C . ASP A 1 440 ? 5.718 -16.162 -46.258 1.00 30.84 440 ASP A C 1
ATOM 3583 O O . ASP A 1 440 ? 6.647 -16.964 -46.226 1.00 30.84 440 ASP A O 1
ATOM 3587 N N . LEU A 1 441 ? 5.144 -15.735 -45.125 1.00 37.53 441 LEU A N 1
ATOM 3588 C CA . LEU A 1 441 ? 5.550 -16.205 -43.786 1.00 37.53 441 LEU A CA 1
ATOM 3589 C C . LEU A 1 441 ? 4.644 -17.298 -43.190 1.00 37.53 441 LEU A C 1
ATOM 3591 O O . LEU A 1 441 ? 4.894 -17.762 -42.079 1.00 37.53 441 LEU A O 1
ATOM 3595 N N . SER A 1 442 ? 3.648 -17.794 -43.931 1.00 32.56 442 SER A N 1
ATOM 3596 C CA . SER A 1 442 ? 2.948 -19.033 -43.570 1.00 32.56 442 SER A CA 1
ATOM 3597 C C . SER A 1 442 ? 3.696 -20.248 -44.129 1.00 32.56 442 SER A C 1
ATOM 3599 O O . SER A 1 442 ? 3.281 -20.848 -45.123 1.00 32.56 442 SER A O 1
ATOM 3601 N N . VAL A 1 443 ? 4.815 -20.625 -43.505 1.00 31.19 443 VAL A N 1
ATOM 3602 C CA . VAL A 1 443 ? 5.365 -21.974 -43.703 1.00 31.19 443 VAL A CA 1
ATOM 3603 C C . VAL A 1 443 ? 4.522 -22.929 -42.867 1.00 31.19 443 VAL A C 1
ATOM 3605 O O . VAL A 1 443 ? 4.423 -22.795 -41.651 1.00 31.19 443 VAL A O 1
ATOM 3608 N N . GLY A 1 444 ? 3.847 -23.838 -43.566 1.00 33.62 444 GLY A N 1
ATOM 3609 C CA . GLY A 1 444 ? 2.804 -24.687 -43.020 1.00 33.62 444 GLY A CA 1
ATOM 3610 C C . GLY A 1 444 ? 3.261 -25.641 -41.920 1.00 33.62 444 GLY A C 1
ATOM 3611 O O . GLY A 1 444 ? 4.260 -26.346 -42.042 1.00 33.62 444 GLY A O 1
ATOM 3612 N N . SER A 1 445 ? 2.417 -25.743 -40.904 1.00 29.83 445 SER A N 1
ATOM 3613 C CA . SER A 1 445 ? 2.148 -26.989 -40.203 1.00 29.83 445 SER A CA 1
ATOM 3614 C C . SER A 1 445 ? 0.649 -27.268 -40.329 1.00 29.83 445 SER A C 1
ATOM 3616 O O . SER A 1 445 ? -0.199 -26.474 -39.930 1.00 29.83 445 SER A O 1
ATOM 3618 N N . ASP A 1 446 ? 0.336 -28.378 -40.989 1.00 27.95 446 ASP A N 1
ATOM 3619 C CA . ASP A 1 446 ? -1.005 -28.942 -41.116 1.00 27.95 446 ASP A CA 1
ATOM 3620 C C . ASP A 1 446 ? -1.575 -29.226 -39.705 1.00 27.95 446 ASP A C 1
ATOM 3622 O O . ASP A 1 446 ? -0.917 -29.927 -38.930 1.00 27.95 446 ASP A O 1
ATOM 3626 N N . PRO A 1 447 ? -2.754 -28.700 -39.318 1.00 30.94 447 PRO A N 1
ATOM 3627 C CA . PRO A 1 447 ? -3.313 -28.864 -37.976 1.00 30.94 447 PRO A CA 1
ATOM 3628 C C . PRO A 1 447 ? -4.048 -30.206 -37.806 1.00 30.94 447 PRO A C 1
ATOM 3630 O O . PRO A 1 447 ? -5.096 -30.280 -37.165 1.00 30.94 447 PRO A O 1
ATOM 3633 N N . SER A 1 448 ? -3.515 -31.289 -38.375 1.00 29.75 448 SER A N 1
ATOM 3634 C CA . SER A 1 448 ? -4.106 -32.625 -38.293 1.00 29.75 448 SER A CA 1
ATOM 3635 C C . SER A 1 448 ? -3.082 -33.673 -37.839 1.00 29.75 448 SER A C 1
ATOM 3637 O O . SER A 1 448 ? -2.541 -34.427 -38.639 1.00 29.75 448 SER A O 1
ATOM 3639 N N . ASN A 1 449 ? -2.814 -33.690 -36.526 1.00 27.33 449 ASN A N 1
ATOM 3640 C CA . ASN A 1 449 ? -2.325 -34.811 -35.691 1.00 27.33 449 ASN A CA 1
ATOM 3641 C C . ASN A 1 449 ? -1.291 -34.344 -34.658 1.00 27.33 449 ASN A C 1
ATOM 3643 O O . ASN A 1 449 ? -0.099 -34.541 -34.861 1.00 27.33 449 ASN A O 1
ATOM 3647 N N . ILE A 1 450 ? -1.750 -33.848 -33.507 1.00 28.84 450 ILE A N 1
ATOM 3648 C CA . ILE A 1 450 ? -1.239 -34.311 -32.208 1.00 28.84 450 ILE A CA 1
ATOM 3649 C C . ILE A 1 450 ? -2.462 -34.420 -31.298 1.00 28.84 450 ILE A C 1
ATOM 3651 O O . ILE A 1 450 ? -3.016 -33.420 -30.852 1.00 28.84 450 ILE A O 1
ATOM 3655 N N . ALA A 1 451 ? -2.919 -35.656 -31.123 1.00 28.03 451 ALA A N 1
ATOM 3656 C CA . ALA A 1 451 ? -3.885 -36.030 -30.109 1.00 28.03 451 ALA A CA 1
ATOM 3657 C C . ALA A 1 451 ? -3.214 -36.023 -28.727 1.00 28.03 451 ALA A C 1
ATOM 3659 O O . ALA A 1 451 ? -2.056 -36.423 -28.604 1.00 28.03 451 ALA A O 1
ATOM 3660 N N . ASP A 1 452 ? -3.985 -35.578 -27.737 1.00 30.83 452 ASP A N 1
ATOM 3661 C CA . ASP A 1 452 ? -4.043 -36.047 -26.353 1.00 30.83 452 ASP A CA 1
ATOM 3662 C C . ASP A 1 452 ? -2.726 -36.442 -25.665 1.00 30.83 452 ASP A C 1
ATOM 3664 O O . ASP A 1 452 ? -2.238 -37.563 -25.817 1.00 30.83 452 ASP A O 1
ATOM 3668 N N . ASN A 1 453 ? -2.244 -35.580 -24.761 1.00 25.75 453 ASN A N 1
ATOM 3669 C CA . ASN A 1 453 ? -2.123 -35.997 -23.363 1.00 25.75 453 ASN A CA 1
ATOM 3670 C C . ASN A 1 453 ? -1.886 -34.831 -22.390 1.00 25.75 453 ASN A C 1
ATOM 3672 O O . ASN A 1 453 ? -1.066 -33.955 -22.638 1.00 25.75 453 ASN A O 1
ATOM 3676 N N . GLU A 1 454 ? -2.559 -34.968 -21.246 1.00 28.94 454 GLU A N 1
ATOM 3677 C CA . GLU A 1 454 ? -2.372 -34.290 -19.957 1.00 28.94 454 GLU A CA 1
ATOM 3678 C C . GLU A 1 454 ? -2.938 -32.867 -19.828 1.00 28.94 454 GLU A C 1
ATOM 3680 O O . GLU A 1 454 ? -2.489 -31.900 -20.437 1.00 28.94 454 GLU A O 1
ATOM 3685 N N . GLY A 1 455 ? -4.002 -32.792 -19.023 1.00 31.27 455 GLY A N 1
ATOM 3686 C CA . GLY A 1 455 ? -4.806 -31.610 -18.790 1.00 31.27 455 GLY A CA 1
ATOM 3687 C C . GLY A 1 455 ? -4.375 -30.812 -17.570 1.00 31.27 455 GLY A C 1
ATOM 3688 O O . GLY A 1 455 ? -3.827 -31.346 -16.613 1.00 31.27 455 GLY A O 1
ATOM 3689 N N . ASP A 1 456 ? -4.726 -29.537 -17.630 1.00 27.36 456 ASP A N 1
ATOM 3690 C CA . ASP A 1 456 ? -5.032 -28.694 -16.486 1.00 27.36 456 ASP A CA 1
ATOM 3691 C C . ASP A 1 456 ? -6.105 -27.708 -16.969 1.00 27.36 456 ASP A C 1
ATOM 3693 O O . ASP A 1 456 ? -5.908 -26.961 -17.931 1.00 27.36 456 ASP A O 1
ATOM 3697 N N . GLU A 1 457 ? -7.286 -27.776 -16.354 1.00 25.83 457 GLU A N 1
ATOM 3698 C CA . GLU A 1 457 ? -8.414 -26.881 -16.609 1.00 25.83 457 GLU A CA 1
ATOM 3699 C C . GLU A 1 457 ? -8.041 -25.459 -16.161 1.00 25.83 457 GLU A C 1
ATOM 3701 O O . GLU A 1 457 ? -8.020 -25.138 -14.973 1.00 25.83 457 GLU A O 1
ATOM 3706 N N . LEU A 1 458 ? -7.729 -24.588 -17.122 1.00 26.12 458 LEU A N 1
ATOM 3707 C CA . LEU A 1 458 ? -7.692 -23.143 -16.918 1.00 26.12 458 LEU A CA 1
ATOM 3708 C C . LEU A 1 458 ? -9.107 -22.601 -17.136 1.00 26.12 458 LEU A C 1
ATOM 3710 O O . LEU A 1 458 ? -9.509 -22.333 -18.266 1.00 26.12 458 LEU A O 1
ATOM 3714 N N . GLU A 1 459 ? -9.863 -22.452 -16.049 1.00 26.42 459 GLU A N 1
ATOM 3715 C CA . GLU A 1 459 ? -11.081 -21.641 -16.053 1.00 26.42 459 GLU A CA 1
ATOM 3716 C C . GLU A 1 459 ? -10.718 -20.178 -16.353 1.00 26.42 459 GLU A C 1
ATOM 3718 O O . GLU A 1 459 ? -9.930 -19.529 -15.656 1.00 26.42 459 GLU A O 1
ATOM 3723 N N . GLU A 1 460 ? -11.299 -19.676 -17.435 1.00 23.92 460 GLU A N 1
ATOM 3724 C CA . GLU A 1 460 ? -11.224 -18.306 -17.919 1.00 23.92 460 GLU A CA 1
ATOM 3725 C C . GLU A 1 460 ? -12.006 -17.389 -16.961 1.00 23.92 460 GLU A C 1
ATOM 3727 O O . GLU A 1 460 ? -13.216 -17.209 -17.080 1.00 23.92 460 GLU A O 1
ATOM 3732 N N . VAL A 1 461 ? -11.330 -16.828 -15.953 1.00 26.34 461 VAL A N 1
ATOM 3733 C CA . VAL A 1 461 ? -11.946 -15.842 -15.051 1.00 26.34 461 VAL A CA 1
ATOM 3734 C C . VAL A 1 461 ? -11.890 -14.472 -15.722 1.00 26.34 461 VAL A C 1
ATOM 3736 O O . VAL A 1 461 ? -10.850 -13.814 -15.754 1.00 26.34 461 VAL A O 1
ATOM 3739 N N . THR A 1 462 ? -13.025 -14.050 -16.270 1.00 24.55 462 THR A N 1
ATOM 3740 C CA . THR A 1 462 ? -13.256 -12.703 -16.795 1.00 24.55 462 THR A CA 1
ATOM 3741 C C . THR A 1 462 ? -12.984 -11.644 -15.722 1.00 24.55 462 THR A C 1
ATOM 3743 O O . THR A 1 462 ? -13.577 -11.686 -14.642 1.00 24.55 462 THR A O 1
ATOM 3746 N N . GLU A 1 463 ? -12.117 -10.677 -16.030 1.00 28.16 463 GLU A N 1
ATOM 3747 C CA . GLU A 1 463 ? -11.914 -9.454 -15.247 1.00 28.16 463 GLU A CA 1
ATOM 3748 C C . GLU A 1 463 ? -13.241 -8.678 -15.149 1.00 28.16 463 GLU A C 1
ATOM 3750 O O . GLU A 1 463 ? -13.651 -7.987 -16.080 1.00 28.16 463 GLU A O 1
ATOM 3755 N N . LEU A 1 464 ? -13.940 -8.798 -14.018 1.00 24.42 464 LEU A N 1
ATOM 3756 C CA . LEU A 1 464 ? -14.974 -7.840 -13.646 1.00 24.42 464 LEU A CA 1
ATOM 3757 C C . LEU A 1 464 ? -14.329 -6.618 -12.987 1.00 24.42 464 LEU A C 1
ATOM 3759 O O . LEU A 1 464 ? -14.106 -6.588 -11.772 1.00 24.42 464 LEU A O 1
ATOM 3763 N N . ASP A 1 465 ? -14.104 -5.581 -13.785 1.00 27.58 465 ASP A N 1
ATOM 3764 C CA . ASP A 1 465 ? -13.908 -4.222 -13.289 1.00 27.58 465 ASP A CA 1
ATOM 3765 C C . ASP A 1 465 ? -15.228 -3.700 -12.696 1.00 27.58 465 ASP A C 1
ATOM 3767 O O . ASP A 1 465 ? -16.085 -3.143 -13.384 1.00 27.58 465 ASP A O 1
ATOM 3771 N N . ASN A 1 466 ? -15.404 -3.864 -11.383 1.00 25.47 466 ASN A N 1
ATOM 3772 C CA . ASN A 1 466 ? -16.403 -3.105 -10.632 1.00 25.47 466 ASN A CA 1
ATOM 3773 C C . ASN A 1 466 ? -15.888 -1.671 -10.426 1.00 25.47 466 ASN A C 1
ATOM 3775 O O . ASN A 1 466 ? -15.330 -1.336 -9.377 1.00 25.47 466 ASN A O 1
ATOM 3779 N N . ASN A 1 467 ? -16.090 -0.826 -11.438 1.00 28.70 467 ASN A N 1
ATOM 3780 C CA . ASN A 1 467 ? -16.044 0.628 -11.305 1.00 28.70 467 ASN A CA 1
ATOM 3781 C C . ASN A 1 467 ? -17.232 1.091 -10.455 1.00 28.70 467 ASN A C 1
ATOM 3783 O O . ASN A 1 467 ? -18.311 1.374 -10.968 1.00 28.70 467 ASN A O 1
ATOM 3787 N N . ASP A 1 468 ? -17.030 1.162 -9.143 1.00 25.89 468 ASP A N 1
ATOM 3788 C CA . ASP A 1 468 ? -17.910 1.900 -8.238 1.00 25.89 468 ASP A CA 1
ATOM 3789 C C . ASP A 1 468 ? -17.185 3.195 -7.838 1.00 25.89 468 ASP A C 1
ATOM 3791 O O . ASP A 1 468 ? -16.663 3.361 -6.730 1.00 25.89 468 ASP A O 1
ATOM 3795 N N . ASP A 1 469 ? -17.097 4.108 -8.808 1.00 28.56 469 ASP A N 1
ATOM 3796 C CA . ASP A 1 469 ? -16.684 5.487 -8.592 1.00 28.56 469 ASP A CA 1
ATOM 3797 C C . ASP A 1 469 ? -17.748 6.189 -7.739 1.00 28.56 469 ASP A C 1
ATOM 3799 O O . ASP A 1 469 ? -18.853 6.516 -8.174 1.00 28.56 469 ASP A O 1
ATOM 3803 N N . LEU A 1 470 ? -17.422 6.433 -6.470 1.00 27.78 470 LEU A N 1
ATOM 3804 C CA . LEU A 1 470 ? -18.108 7.446 -5.677 1.00 27.78 470 LEU A CA 1
ATOM 3805 C C . LEU A 1 470 ? -17.530 8.813 -6.054 1.00 27.78 470 LEU A C 1
ATOM 3807 O O . LEU A 1 470 ? -16.725 9.387 -5.320 1.00 27.78 470 LEU A O 1
ATOM 3811 N N . GLU A 1 471 ? -17.959 9.324 -7.206 1.00 25.91 471 GLU A N 1
ATOM 3812 C CA . GLU A 1 471 ? -17.874 10.745 -7.524 1.00 25.91 471 GLU A CA 1
ATOM 3813 C C . GLU A 1 471 ? -18.732 11.522 -6.516 1.00 25.91 471 GLU A C 1
ATOM 3815 O O . GLU A 1 471 ? -19.962 11.452 -6.499 1.00 25.91 471 GLU A O 1
ATOM 3820 N N . THR A 1 472 ? -18.080 12.250 -5.615 1.00 28.70 472 THR A N 1
ATOM 3821 C CA . THR A 1 472 ? -18.720 13.342 -4.882 1.00 28.70 472 THR A CA 1
ATOM 3822 C C . THR A 1 472 ? -18.639 14.600 -5.736 1.00 28.70 472 THR A C 1
ATOM 3824 O O . THR A 1 472 ? -17.588 15.238 -5.791 1.00 28.70 472 THR A O 1
ATOM 3827 N N . GLU A 1 473 ? -19.754 14.944 -6.377 1.00 25.12 473 GLU A N 1
ATOM 3828 C CA . GLU A 1 473 ? -20.056 16.289 -6.878 1.00 25.12 473 GLU A CA 1
ATOM 3829 C C . GLU A 1 473 ? -19.829 17.342 -5.767 1.00 25.12 473 GLU A C 1
ATOM 3831 O O . GLU A 1 473 ? -20.229 17.117 -4.615 1.00 25.12 473 GLU A O 1
ATOM 3836 N N . PRO A 1 474 ? -19.198 18.492 -6.062 1.00 26.36 474 PRO A N 1
ATOM 3837 C CA . PRO A 1 474 ? -19.031 19.566 -5.093 1.00 26.36 474 PRO A CA 1
ATOM 3838 C C . PRO A 1 474 ? -20.356 20.316 -4.901 1.00 26.36 474 PRO A C 1
ATOM 3840 O O . PRO A 1 474 ? -20.857 20.982 -5.804 1.00 26.36 474 PRO A O 1
ATOM 3843 N N . SER A 1 475 ? -20.918 20.254 -3.693 1.00 26.11 475 SER A N 1
ATOM 3844 C CA . SER A 1 475 ? -22.045 21.104 -3.306 1.00 26.11 475 SER A CA 1
ATOM 3845 C C . SER A 1 475 ? -21.614 22.573 -3.275 1.00 26.11 475 SER A C 1
ATOM 3847 O O . SER A 1 475 ? -20.766 22.950 -2.463 1.00 26.11 475 SER A O 1
ATOM 3849 N N . GLN A 1 476 ? -22.232 23.394 -4.126 1.00 29.81 476 GLN A N 1
ATOM 3850 C CA . GLN A 1 476 ? -22.254 24.850 -4.005 1.00 29.81 476 GLN A CA 1
ATOM 3851 C C . GLN A 1 476 ? -22.818 25.238 -2.630 1.00 29.81 476 GLN A C 1
ATOM 3853 O O . GLN A 1 476 ? -23.968 24.930 -2.325 1.00 29.81 476 GLN A O 1
ATOM 3858 N N . PHE A 1 477 ? -22.003 25.898 -1.812 1.00 24.53 477 PHE A N 1
ATOM 3859 C CA . PHE A 1 477 ? -22.445 26.662 -0.650 1.00 24.53 477 PHE A CA 1
ATOM 3860 C C . PHE A 1 477 ? -21.618 27.951 -0.580 1.00 24.53 477 PHE A C 1
ATOM 3862 O O . PHE A 1 477 ? -20.436 27.927 -0.249 1.00 24.53 477 PHE A O 1
ATOM 3869 N N . ASP A 1 478 ? -22.292 29.030 -0.974 1.00 26.89 478 ASP A N 1
ATOM 3870 C CA . ASP A 1 478 ? -22.231 30.410 -0.493 1.00 26.89 478 ASP A CA 1
ATOM 3871 C C . ASP A 1 478 ? -20.858 31.077 -0.292 1.00 26.89 478 ASP A C 1
ATOM 3873 O O . ASP A 1 478 ? -20.249 31.066 0.779 1.00 26.89 478 ASP A O 1
ATOM 3877 N N . GLU A 1 479 ? -20.453 31.793 -1.345 1.00 28.38 479 GLU A N 1
ATOM 3878 C CA . GLU A 1 479 ? -19.658 33.018 -1.268 1.00 28.38 479 GLU A CA 1
ATOM 3879 C C . GLU A 1 479 ? -20.435 34.097 -0.495 1.00 28.38 479 GLU A C 1
ATOM 3881 O O . GLU A 1 479 ? -21.214 34.835 -1.081 1.00 28.38 479 GLU A O 1
ATOM 3886 N N . GLU A 1 480 ? -20.227 34.212 0.816 1.00 29.64 480 GLU A N 1
ATOM 3887 C CA . GLU A 1 480 ? -20.438 35.463 1.562 1.00 29.64 480 GLU A CA 1
ATOM 3888 C C . GLU A 1 480 ? -19.846 35.325 2.974 1.00 29.64 480 GLU A C 1
ATOM 3890 O O . GLU A 1 480 ? -20.518 34.891 3.905 1.00 29.64 480 GLU A O 1
ATOM 3895 N N . ASN A 1 481 ? -18.551 35.635 3.131 1.00 29.30 481 ASN A N 1
ATOM 3896 C CA . ASN A 1 481 ? -17.962 36.244 4.340 1.00 29.30 481 ASN A CA 1
ATOM 3897 C C . ASN A 1 481 ? -16.436 36.411 4.200 1.00 29.30 481 ASN A C 1
ATOM 3899 O O . ASN A 1 481 ? -15.651 35.834 4.944 1.00 29.30 481 ASN A O 1
ATOM 3903 N N . GLU A 1 482 ? -16.013 37.269 3.273 1.00 27.83 482 GLU A N 1
ATOM 3904 C CA . GLU A 1 482 ? -14.699 37.926 3.323 1.00 27.83 482 GLU A CA 1
ATOM 3905 C C . GLU A 1 482 ? -14.873 39.427 3.070 1.00 27.83 482 GLU A C 1
ATOM 3907 O O . GLU A 1 482 ? -14.485 39.977 2.046 1.00 27.83 482 GLU A O 1
ATOM 3912 N N . LYS A 1 483 ? -15.502 40.111 4.029 1.00 30.06 483 LYS A N 1
ATOM 3913 C CA . LYS A 1 483 ? -15.314 41.547 4.269 1.00 30.06 483 LYS A CA 1
ATOM 3914 C C . LYS A 1 483 ? -15.491 41.800 5.754 1.00 30.06 483 LYS A C 1
ATOM 3916 O O . LYS A 1 483 ? -16.619 41.920 6.213 1.00 30.06 483 LYS A O 1
ATOM 3921 N N . ASN A 1 484 ? -14.380 41.811 6.483 1.00 29.92 484 ASN A N 1
ATOM 3922 C CA . ASN A 1 484 ? -14.132 42.644 7.664 1.00 29.92 484 ASN A CA 1
ATOM 3923 C C . ASN A 1 484 ? -12.859 42.143 8.338 1.00 29.92 484 ASN A C 1
ATOM 3925 O O . ASN A 1 484 ? -12.949 41.309 9.223 1.00 29.92 484 ASN A O 1
ATOM 3929 N N . PHE A 1 485 ? -11.695 42.625 7.907 1.00 27.94 485 PHE A N 1
ATOM 3930 C CA . PHE A 1 485 ? -10.526 42.846 8.769 1.00 27.94 485 PHE A CA 1
ATOM 3931 C C . PHE A 1 485 ? -9.472 43.607 7.961 1.00 27.94 485 PHE A C 1
ATOM 3933 O O . PHE A 1 485 ? -8.461 43.054 7.562 1.00 27.94 485 PHE A O 1
ATOM 3940 N N . GLU A 1 486 ? -9.750 44.880 7.686 1.00 27.72 486 GLU A N 1
ATOM 3941 C CA . GLU A 1 486 ? -8.745 45.889 7.337 1.00 27.72 486 GLU A CA 1
ATOM 3942 C C . GLU A 1 486 ? -9.403 47.266 7.484 1.00 27.72 486 GLU A C 1
ATOM 3944 O O . GLU A 1 486 ? -10.159 47.701 6.620 1.00 27.72 486 GLU A O 1
ATOM 3949 N N . ASN A 1 487 ? -9.222 47.877 8.657 1.00 26.89 487 ASN A N 1
ATOM 3950 C CA . ASN A 1 487 ? -9.192 49.323 8.890 1.00 26.89 487 ASN A CA 1
ATOM 3951 C C . ASN A 1 487 ? -9.059 49.561 10.395 1.00 26.89 487 ASN A C 1
ATOM 3953 O O . ASN A 1 487 ? -10.044 49.472 11.116 1.00 26.89 487 ASN A O 1
ATOM 3957 N N . GLU A 1 488 ? -7.850 49.875 10.851 1.00 27.75 488 GLU A N 1
ATOM 3958 C CA . GLU A 1 488 ? -7.643 50.857 11.920 1.00 27.75 488 GLU A CA 1
ATOM 3959 C C . GLU A 1 488 ? -6.175 51.306 11.895 1.00 27.75 488 GLU A C 1
ATOM 3961 O O . GLU A 1 488 ? -5.267 50.655 12.411 1.00 27.75 488 GLU A O 1
ATOM 3966 N N . THR A 1 489 ? -5.952 52.430 11.217 1.00 29.25 489 THR A N 1
ATOM 3967 C CA . THR A 1 489 ? -4.752 53.259 11.324 1.00 29.25 489 THR A CA 1
ATOM 3968 C C . THR A 1 489 ? -5.046 54.476 12.201 1.00 29.25 489 THR A C 1
ATOM 3970 O O . THR A 1 489 ? -6.028 55.174 11.972 1.00 29.25 489 THR A O 1
ATOM 3973 N N . GLU A 1 490 ? -4.089 54.747 13.094 1.00 29.19 490 GLU A N 1
ATOM 3974 C CA . GLU A 1 490 ? -3.590 56.068 13.525 1.00 29.19 490 GLU A CA 1
ATOM 3975 C C . GLU A 1 490 ? -4.215 56.861 14.695 1.00 29.19 490 GLU A C 1
ATOM 3977 O O . GLU A 1 490 ? -5.412 57.108 14.776 1.00 29.19 490 GLU A O 1
ATOM 3982 N N . GLY A 1 491 ? -3.284 57.385 15.517 1.00 27.22 491 GLY A N 1
ATOM 3983 C CA . GLY A 1 491 ? -3.411 58.551 16.409 1.00 27.22 491 GLY A CA 1
ATOM 3984 C C . GLY A 1 491 ? -3.683 58.206 17.881 1.00 27.22 491 GLY A C 1
ATOM 3985 O O . GLY A 1 491 ? -4.597 57.461 18.178 1.00 27.22 491 GLY A O 1
ATOM 3986 N N . GLU A 1 492 ? -2.990 58.703 18.908 1.00 27.58 492 GLU A N 1
ATOM 3987 C CA . GLU A 1 492 ? -1.980 59.752 19.028 1.00 27.58 492 GLU A CA 1
ATOM 3988 C C . GLU A 1 492 ? -1.411 59.694 20.471 1.00 27.58 492 GLU A C 1
ATOM 3990 O O . GLU A 1 492 ? -2.101 59.313 21.418 1.00 27.58 492 GLU A O 1
ATOM 3995 N N . LYS A 1 493 ? -0.136 60.058 20.658 1.00 27.09 493 LYS A N 1
ATOM 3996 C CA . LYS A 1 493 ? 0.515 60.224 21.972 1.00 27.09 493 LYS A CA 1
ATOM 3997 C C . LYS A 1 493 ? 0.106 61.558 22.604 1.00 27.09 493 LYS A C 1
ATOM 3999 O O . LYS A 1 493 ? 0.401 62.575 21.993 1.00 27.09 493 LYS A O 1
ATOM 4004 N N . VAL A 1 494 ? -0.306 61.574 23.879 1.00 29.16 494 VAL A N 1
ATOM 4005 C CA . VAL A 1 494 ? 0.051 62.655 24.827 1.00 29.16 494 VAL A CA 1
ATOM 4006 C C . VAL A 1 494 ? 0.264 62.105 26.247 1.00 29.16 494 VAL A C 1
ATOM 4008 O O . VAL A 1 494 ? -0.511 61.321 26.781 1.00 29.16 494 VAL A O 1
ATOM 4011 N N . ASP A 1 495 ? 1.375 62.557 26.816 1.00 27.84 495 ASP A N 1
ATOM 4012 C CA . ASP A 1 495 ? 1.956 62.361 28.142 1.00 27.84 495 ASP A CA 1
ATOM 4013 C C . ASP A 1 495 ? 1.170 63.077 29.265 1.00 27.84 495 ASP A C 1
ATOM 4015 O O . ASP A 1 495 ? 0.790 64.235 29.095 1.00 27.84 495 ASP A O 1
ATOM 4019 N N . ARG A 1 496 ? 1.003 62.438 30.437 1.00 26.67 496 ARG A N 1
ATOM 4020 C CA . ARG A 1 496 ? 1.509 62.938 31.738 1.00 26.67 496 ARG A CA 1
ATOM 4021 C C . ARG A 1 496 ? 0.918 62.230 32.961 1.00 26.67 496 ARG A C 1
ATOM 4023 O O . ARG A 1 496 ? -0.287 62.157 33.169 1.00 26.67 496 ARG A O 1
ATOM 4030 N N . SER A 1 497 ? 1.852 61.983 33.877 1.00 25.72 497 SER A N 1
ATOM 4031 C CA . SER A 1 497 ? 1.755 62.068 35.341 1.00 25.72 497 SER A CA 1
ATOM 4032 C C . SER A 1 497 ? 1.843 60.760 36.140 1.00 25.72 497 SER A C 1
ATOM 4034 O O . SER A 1 497 ? 1.048 59.835 36.048 1.00 25.72 497 SER A O 1
ATOM 4036 N N . LYS A 1 498 ? 2.918 60.754 36.936 1.00 30.70 498 LYS A N 1
ATOM 4037 C CA . LYS A 1 498 ? 3.340 59.827 37.986 1.00 30.70 498 LYS A CA 1
ATOM 4038 C C . LYS A 1 498 ? 2.440 59.897 39.230 1.00 30.70 498 LYS A C 1
ATOM 4040 O O . LYS A 1 498 ? 1.824 60.931 39.469 1.00 30.70 498 LYS A O 1
ATOM 4045 N N . LYS A 1 499 ? 2.690 58.912 40.114 1.00 29.20 499 LYS A N 1
ATOM 4046 C CA . LYS A 1 499 ? 2.352 58.774 41.555 1.00 29.20 499 LYS A CA 1
ATOM 4047 C C . LYS A 1 499 ? 1.025 58.037 41.780 1.00 29.20 499 LYS A C 1
ATOM 4049 O O . LYS A 1 499 ? 0.055 58.348 41.120 1.00 29.20 499 LYS A O 1
ATOM 4054 N N . SER A 1 500 ? 0.881 57.079 42.692 1.00 26.78 500 SER A N 1
ATOM 4055 C CA . SER A 1 500 ? 1.733 56.604 43.789 1.00 26.78 500 SER A CA 1
ATOM 4056 C C . SER A 1 500 ? 1.019 55.449 44.504 1.00 26.78 500 SER A C 1
ATOM 4058 O O . SER A 1 500 ? -0.146 55.612 44.825 1.00 26.78 500 SER A O 1
ATOM 4060 N N . VAL A 1 501 ? 1.783 54.410 44.864 1.00 28.89 501 VAL A N 1
ATOM 4061 C CA . VAL A 1 501 ? 1.799 53.745 46.189 1.00 28.89 501 VAL A CA 1
ATOM 4062 C C . VAL A 1 501 ? 0.586 52.907 46.642 1.00 28.89 501 VAL A C 1
ATOM 4064 O O . VAL A 1 501 ? -0.502 53.435 46.815 1.00 28.89 501 VAL A O 1
ATOM 4067 N N . ALA A 1 502 ? 0.928 51.664 47.034 1.00 29.30 502 ALA A N 1
ATOM 4068 C CA . ALA A 1 502 ? 0.281 50.752 47.998 1.00 29.30 502 ALA A CA 1
ATOM 4069 C C . ALA A 1 502 ? -1.120 50.229 47.605 1.00 29.30 502 ALA A C 1
ATOM 4071 O O . ALA A 1 502 ? -1.930 50.959 47.057 1.00 29.30 502 ALA A O 1
ATOM 4072 N N . ILE A 1 503 ? -1.486 48.965 47.820 1.00 37.31 503 ILE A N 1
ATOM 4073 C CA . ILE A 1 503 ? -1.104 47.936 48.804 1.00 37.31 503 ILE A CA 1
ATOM 4074 C C . ILE A 1 503 ? -1.071 46.584 48.088 1.00 37.31 503 ILE A C 1
ATOM 4076 O O . ILE A 1 503 ? -1.917 46.400 47.183 1.00 37.31 503 ILE A O 1
#

Foldseek 3Di:
DPDPCDPCCQVCVQVVVVVVDDPVDGPPTDDDPDPDLPDDQDPVLQVVLQVLQCLQAAWFQQQVQAPDDALPDPVSIWHWNDKHKDDKDWDQDPVNRDTGIDIDIDTDIPDDDPRNVVSSVVQSVCCSVPNDDSVVSVVSRDNDPQDKFKKKWWKWFQQAVAQWADDDPDPVGHHVVNLLVVLCCVVPQDDPVCVVPVVVFVKAKQDTGGHRATELGIMIMTIGGDDPCCFPVVQVSSVVSGDPRMGILGMDTDHPPDHNHVLFDDFDKFFDDDPCLLDEQPDDDDPPDDQDPVSVVVLVVLVVLPPDDFQQPLVDDDDDQAAAASSCCSHPNAPSCVSVVNRDPDHFHHAHADSLRMYGYHTHNPVVCVVCVPPIPDSRDPDPVSVVVSVVCCVVNRVVCSVVVCVVVVRRVVSSVCSVVGDRDDDPVPPPDDPPPPPPPCPDDDPPDDDDDDDDDDDDDDDDPPPPDPDDDDDDDDDDDDDDDDDDDDDDDDDDDDDDDDD

Secondary structure (DSSP, 8-state):
------HHHHHHHHHHHHTSS-TT------------TT----HHHHHHHHHHHHTT-EEEE-GGGSSS--TT-GGGEEEEEEEEE---EEEE-TTT-SEEEE-PEEEEES---TTHHHHHHHHHHHHHTTSS-THHHHHTTSS----EEEEEEEEEE--TTSS-SS--S-TTS--HHHHHHHHHHHTTSS-HHHHH-GGGGT-EES--PPTT-EEEEEEEEEEEE--SHHHHTHHHHHHHHS-TTEEEEEEEEE-TT--TTTT--EEEEEE---GGGG--TTS---TT----HHHHHHHHHHHHTT-S----GGGS-SSS----HHHHHHTTSS-THHHHHHTSSS--------GGGEEEEEEE-HHHHHHHTTTS--SS---HHHHHHHHHHIIIIIIHHHHHHHHHH-HHHHHHTTGGGS-----TT-TT--TTGGGS------S--------------------------------------------------------

Radius of gyration: 32.68 Å; chains: 1; bounding box: 81×99×100 Å

Organism: NCBI:txid298350

Sequence (503 aa):
MHLPMDQNFIDNGPALLNTSLPEDIHVFAVRRVVTSDEYRISPKRIEELNELLGCYVGSHNFFNYTSGLEFSDQTARRVILSITAEEPFLYTDPVRLKPVEFLRIKIRGQSFILHQIRKMIGTVLAIMRGFMYKSDVARSFLSRKPKKVKYAMLLAYQGQNYFGMQFQRNPKFPTIENHLFNAMEAHGFITKEHYVNLMDWHFQRAARTDRSVSAVGQVCSMHLPMDQNFIDNGPALLNTSLPEDIHVFAVRRVTPSFHAQKSCDSRTYSYTLPTFSFASMDEVTSDEYRISPKRIEELNELLGCYVGSHNFFNYTSGLLPMGSTVLAIMRGFMYKSDVARSFLSVRMDIPKAPGLGLLLERLHYDRFEKRFEKTHGSLNNWGEEIETQLLEWRDKMIMDRILSEECRTQSMMRWLTTLPAHNYITDPEDETGDKSINKDLSVGSDPSNIADNEGDELEEVTELDNNDDLETEPSQFDEENEKNFENETEGEKVDRSKKSVAI

InterPro domains:
  IPR001406 Pseudouridine synthase I, TruA [PTHR11142] (147-316)
  IPR020094 Pseudouridine synthase TruA/RsuA/RluB/E/F, N-terminal [G3DSA:3.30.70.580] (154-264)
  IPR020095 Pseudouridine synthase I, TruA, C-terminal [G3DSA:3.30.70.660] (23-153)
  IPR020095 Pseudouridine synthase I, TruA, C-terminal [G3DSA:3.30.70.660] (265-322)
  IPR020095 Pseudouridine synthase I, TruA, C-terminal [G3DSA:3.30.70.660] (323-430)
  IPR020097 Pseudouridine synthase I, TruA, alpha/beta domain [PF01416] (56-153)
  IPR020103 Pseudouridine synthase, catalytic domain superfamily [SSF55120] (15-144)
  IPR020103 Pseudouridine synthase, catalytic domain superfamily [SSF55120] (148-374)